Protein AF-A0A1A9ZE75-F1 (afdb_monomer_lite)

InterPro domains:
  IPR039505 Dynein regulatory complex protein 1/2, N-terminal [PF14772] (32-110)

Foldseek 3Di:
DDDDDDDDDDDDDPDDDDDDDDDDDDDDDDDPVVVVVVVVVVVVVVVVVVVVVVVVVVVVVVVVVVVVVVVVVVVVVVVVVVVVVVVVVVVVVVVVVVVVVVVVVVVVVVVVVVVVVVVVVVVVVVVVVVVVVVVVVVVVVVVVVVVVVVVVVVVVVVVVVVVVVVVVVVVVVVVVVVVVVVVVVVVVVVVVVVVVVVVVVVVVVVVVVVVVVVVVVVVCVVPDDDDDPPPPVVVVVVVVVVVVVVVVVVVVVVVVVVVVVVVVVVVVVVVVVVVVVVVVVVVVVVVVVVVVVVVVVVVVVVVVVVVVVVVVVVVVVVVVVVVVVVVVVVVVVVVVVVVVVVVLVVDDPVCVVCLQDPPPDDPPCVDDPPPPPPPDPPCVVPDPDDPVVVVVVVVVCVSVVVVVVVVVVVVVVVVVVVVVVVVVVVVVVVVVVVVVPPPDPVVVVVVPPPPDPDDDDDDDDDDDDDDDDDDDD

Sequence (473 aa):
MITLARNQDVLYKCRIGSSGSSNSILNVKCPQEELKRELAMSKRTAEKGQREWEEMCREIKIQELRSELEEWQVKSGRIMKEKDEKIALLIDDMVVTEEMHKRNFSTQMQVMEFLSDAMRAFHETAKLLYEAQTTDMIHEFYDEINDRSQVTNNIKVKCENVMHATNVVVEDQMLSDYHIFLDKRDDRVNTEIEKRYRLRDSIISKMRFLQKQLTTFLESLRNASLDVRKYERVNMLMERQKNFVVESQKLNYAEARGTRIYMDSQRDTLHIGAEAQRKIKDLRLEHAYFVQMRKNIEMEMIQDREETYEKLKILTFSCFQTNKKYKKLKKYGELLLSLAANCRKLQTESEKVVPWGDFEKPIDVNVDKVEFKLNVLDLKTHVDLDEEELDAQIELMSSFWRRQALAEAQIVLLTDKKTKLELENQKYIDKIKLMSKADNVAELTKTLTVVCVLPERKAPTPRCNESMFIRPL

pLDDT: mean 78.58, std 21.19, range [30.62, 98.0]

Organism: Glossina pallidipes (NCBI:txid7398)

Structure (mmCIF, N/CA/C/O backbone):
data_AF-A0A1A9ZE75-F1
#
_entry.id   AF-A0A1A9ZE75-F1
#
loop_
_atom_site.group_PDB
_atom_site.id
_atom_site.type_symbol
_atom_site.label_atom_id
_atom_site.label_alt_id
_atom_site.label_comp_id
_atom_site.label_asym_id
_atom_site.label_entity_id
_atom_site.label_seq_id
_atom_site.pdbx_PDB_ins_code
_atom_site.Cartn_x
_atom_site.Cartn_y
_atom_site.Cartn_z
_atom_site.occupancy
_atom_site.B_iso_or_equiv
_atom_site.auth_seq_id
_atom_site.auth_comp_id
_atom_site.auth_asym_id
_atom_site.auth_atom_id
_atom_site.pdbx_PDB_model_num
ATOM 1 N N . MET A 1 1 ? -8.588 10.670 70.502 1.00 37.28 1 MET A N 1
ATOM 2 C CA . MET A 1 1 ? -8.649 12.058 71.005 1.00 37.28 1 MET A CA 1
ATOM 3 C C . MET A 1 1 ? -9.731 12.118 72.062 1.00 37.28 1 MET A C 1
ATOM 5 O O . MET A 1 1 ? -10.905 12.103 71.728 1.00 37.28 1 MET A O 1
ATOM 9 N N . ILE A 1 2 ? -9.309 12.052 73.321 1.00 33.56 2 ILE A N 1
ATOM 10 C CA . ILE A 1 2 ? -10.161 12.121 74.506 1.00 33.56 2 ILE A CA 1
ATOM 11 C C . ILE A 1 2 ? -10.138 13.580 74.958 1.00 33.56 2 ILE A C 1
ATOM 13 O O . ILE A 1 2 ? -9.088 14.083 75.349 1.00 33.56 2 ILE A O 1
ATOM 17 N N . THR A 1 3 ? -11.275 14.259 74.875 1.00 32.75 3 THR A N 1
ATOM 18 C CA . THR A 1 3 ? -11.527 15.521 75.572 1.00 32.75 3 THR A CA 1
ATOM 19 C C . THR A 1 3 ? -12.074 15.179 76.953 1.00 32.75 3 THR A C 1
ATOM 21 O O . THR A 1 3 ? -13.250 14.871 77.119 1.00 32.75 3 THR A O 1
ATOM 24 N N . LEU A 1 4 ? -11.181 15.187 77.940 1.00 38.41 4 LEU A N 1
ATOM 25 C CA . LEU A 1 4 ? -11.510 15.207 79.361 1.00 38.41 4 LEU A CA 1
ATOM 26 C C . LEU A 1 4 ? -11.394 16.643 79.881 1.00 38.41 4 LEU A C 1
ATOM 28 O O . LEU A 1 4 ? -10.603 17.431 79.369 1.00 38.41 4 LEU A O 1
ATOM 32 N N . ALA A 1 5 ? -12.131 16.891 80.962 1.00 36.97 5 ALA A N 1
ATOM 33 C CA . ALA A 1 5 ? -12.101 18.049 81.852 1.00 36.97 5 ALA A CA 1
ATOM 34 C C . ALA A 1 5 ? -13.049 19.211 81.512 1.00 36.97 5 ALA A C 1
ATOM 36 O O . ALA A 1 5 ? -12.710 20.136 80.776 1.00 36.97 5 ALA A O 1
ATOM 37 N N . ARG A 1 6 ? -14.192 19.228 82.214 1.00 35.75 6 ARG A N 1
ATOM 38 C CA . ARG A 1 6 ? -14.620 20.406 82.982 1.00 35.75 6 ARG A CA 1
ATOM 39 C C . ARG A 1 6 ? -15.732 20.085 83.988 1.00 35.75 6 ARG A C 1
ATOM 41 O O . ARG A 1 6 ? -16.715 19.455 83.622 1.00 35.75 6 ARG A O 1
ATOM 48 N N . ASN A 1 7 ? -15.573 20.693 85.170 1.00 33.00 7 ASN A N 1
ATOM 49 C CA . ASN A 1 7 ? -16.587 21.073 86.166 1.00 33.00 7 ASN A CA 1
ATOM 50 C C . ASN A 1 7 ? -17.099 19.923 87.064 1.00 33.00 7 ASN A C 1
ATOM 52 O O . ASN A 1 7 ? -17.424 18.859 86.569 1.00 33.00 7 ASN A O 1
ATOM 56 N N . GLN A 1 8 ? -17.212 20.046 88.389 1.00 34.88 8 GLN A N 1
ATOM 57 C CA . GLN A 1 8 ? -17.339 21.236 89.232 1.00 34.88 8 GLN A CA 1
ATOM 58 C C . GLN A 1 8 ? -17.050 20.847 90.697 1.00 34.88 8 GLN A C 1
ATOM 60 O O . GLN A 1 8 ? -17.686 19.942 91.232 1.00 34.88 8 GLN A O 1
ATOM 65 N N . ASP A 1 9 ? -16.125 21.559 91.341 1.00 35.09 9 ASP A N 1
ATOM 66 C CA . ASP A 1 9 ? -15.969 21.582 92.795 1.00 35.09 9 ASP A CA 1
ATOM 67 C C . ASP A 1 9 ? -17.169 22.302 93.425 1.00 35.09 9 ASP A C 1
ATOM 69 O O . ASP A 1 9 ? -17.419 23.475 93.135 1.00 35.09 9 ASP A O 1
ATOM 73 N N . VAL A 1 10 ? -17.887 21.630 94.327 1.00 40.06 10 VAL A N 1
ATOM 74 C CA . VAL A 1 10 ? -18.824 22.278 95.255 1.00 40.06 10 VAL A CA 1
ATOM 75 C C . VAL A 1 10 ? -18.392 21.955 96.681 1.00 40.06 10 VAL A C 1
ATOM 77 O O . VAL A 1 10 ? -18.729 20.932 97.270 1.00 40.06 10 VAL A O 1
ATOM 80 N N . LEU A 1 11 ? -17.609 22.887 97.219 1.00 34.53 11 LEU A N 1
ATOM 81 C CA . LEU A 1 11 ? -17.270 23.051 98.627 1.00 34.53 11 LEU A CA 1
ATOM 82 C C . LEU A 1 11 ? -18.537 23.310 99.459 1.00 34.53 11 LEU A C 1
ATOM 84 O O . LEU A 1 11 ? -19.035 24.436 99.482 1.00 34.53 11 LEU A O 1
ATOM 88 N N . TYR A 1 12 ? -19.001 22.323 100.227 1.00 37.94 12 TYR A N 1
ATOM 89 C CA . TYR A 1 12 ? -19.889 22.584 101.364 1.00 37.94 12 TYR A CA 1
ATOM 90 C C . TYR A 1 12 ? -19.082 22.705 102.661 1.00 37.94 12 TYR A C 1
ATOM 92 O O . TYR A 1 12 ? -18.651 21.733 103.276 1.00 37.94 12 TYR A O 1
ATOM 100 N N . LYS A 1 13 ? -18.894 23.965 103.070 1.00 33.22 13 LYS A N 1
ATOM 101 C CA . LYS A 1 13 ? -18.541 24.392 104.428 1.00 33.22 13 LYS A CA 1
ATOM 102 C C . LYS A 1 13 ? -19.665 23.990 105.388 1.00 33.22 13 LYS A C 1
ATOM 104 O O . LYS A 1 13 ? -20.760 24.529 105.276 1.00 33.22 13 LYS A O 1
ATOM 109 N N . CYS A 1 14 ? -19.368 23.186 106.405 1.00 31.73 14 CYS A N 1
ATOM 110 C CA . CYS A 1 14 ? -20.159 23.163 107.636 1.00 31.73 14 CYS A CA 1
ATOM 111 C C . CYS A 1 14 ? -19.272 23.675 108.776 1.00 31.73 14 CYS A C 1
ATOM 113 O O . CYS A 1 14 ? -18.461 22.955 109.354 1.00 31.73 14 CYS A O 1
ATOM 115 N N . ARG A 1 15 ? -19.357 24.990 109.004 1.00 36.66 15 ARG A N 1
ATOM 116 C CA . ARG A 1 15 ? -18.621 25.725 110.034 1.00 36.66 15 ARG A CA 1
ATOM 117 C C . ARG A 1 15 ? -19.417 25.631 111.332 1.00 36.66 15 ARG A C 1
ATOM 119 O O . ARG A 1 15 ? -20.537 26.123 111.406 1.00 36.66 15 ARG A O 1
ATOM 126 N N . ILE A 1 16 ? -18.821 24.983 112.324 1.00 36.47 16 ILE A N 1
ATOM 127 C CA . ILE A 1 16 ? -19.332 24.834 113.686 1.00 36.47 16 ILE A CA 1
ATOM 128 C C . ILE A 1 16 ? -19.422 26.226 114.328 1.00 36.47 16 ILE A C 1
ATOM 130 O O . ILE A 1 16 ? -18.415 26.918 114.467 1.00 36.47 16 ILE A O 1
ATOM 134 N N . GLY A 1 17 ? -20.644 26.639 114.667 1.00 35.56 17 GLY A N 1
ATOM 135 C CA . GLY A 1 17 ? -20.941 27.827 115.458 1.00 35.56 17 GLY A CA 1
ATOM 136 C C . GLY A 1 17 ? -21.095 27.442 116.924 1.00 35.56 17 GLY A C 1
ATOM 137 O O . GLY A 1 17 ? -22.028 26.737 117.293 1.00 35.56 17 GLY A O 1
ATOM 138 N N . SER A 1 18 ? -20.157 27.896 117.743 1.00 33.69 18 SER A N 1
ATOM 139 C CA . SER A 1 18 ? -20.188 27.832 119.200 1.00 33.69 18 SER A CA 1
ATOM 140 C C . SER A 1 18 ? -20.750 29.142 119.756 1.00 33.69 18 SER A C 1
ATOM 142 O O . SER A 1 18 ? -20.113 30.187 119.615 1.00 33.69 18 SER A O 1
ATOM 144 N N . SER A 1 19 ? -21.901 29.085 120.423 1.00 35.78 19 SER A N 1
ATOM 145 C CA . SER A 1 19 ? -22.382 30.120 121.342 1.00 35.78 19 SER A CA 1
ATOM 146 C C . SER A 1 19 ? -22.657 29.478 122.701 1.00 35.78 19 SER A C 1
ATOM 148 O O . SER A 1 19 ? -23.324 28.450 122.801 1.00 35.78 19 SER A O 1
ATOM 150 N N . GLY A 1 20 ? -22.072 30.060 123.747 1.00 33.06 20 GLY A N 1
ATOM 151 C CA . GLY A 1 20 ? -22.308 29.670 125.132 1.00 33.06 20 GLY A CA 1
ATOM 152 C C . GLY A 1 20 ? -23.497 30.404 125.748 1.00 33.06 20 GLY A C 1
ATOM 153 O O . GLY A 1 20 ? -23.926 31.433 125.234 1.00 33.06 20 GLY A O 1
ATOM 154 N N . SER A 1 21 ? -23.987 29.886 126.877 1.00 30.62 21 SER A N 1
ATOM 155 C CA . SER A 1 21 ? -24.146 30.619 128.146 1.00 30.62 21 SER A CA 1
ATOM 156 C C . SER A 1 21 ? -25.096 29.873 129.098 1.00 30.62 21 SER A C 1
ATOM 158 O O . SER A 1 21 ? -26.290 29.781 128.849 1.00 30.62 21 SER A O 1
ATOM 160 N N . SER A 1 22 ? -24.503 29.408 130.201 1.00 33.62 22 SER A N 1
ATOM 161 C CA . SER A 1 22 ? -24.930 29.577 131.601 1.00 33.62 22 SER A CA 1
ATOM 162 C C . SER A 1 22 ? -26.193 28.921 132.190 1.00 33.62 22 SER A C 1
ATOM 164 O O . SER A 1 22 ? -27.314 29.143 131.752 1.00 33.62 22 SER A O 1
ATOM 166 N N . ASN A 1 23 ? -25.924 28.338 133.372 1.00 31.92 23 ASN A N 1
ATOM 167 C CA . ASN A 1 23 ? -26.756 28.176 134.576 1.00 31.92 23 ASN A CA 1
ATOM 168 C C . ASN A 1 23 ? -27.847 27.092 134.546 1.00 31.92 23 ASN A C 1
ATOM 170 O O . ASN A 1 23 ? -28.599 26.975 133.598 1.00 31.92 23 ASN A O 1
ATOM 174 N N . SER A 1 24 ? -28.074 26.282 135.579 1.00 34.62 24 SER A N 1
ATOM 175 C CA . SER A 1 24 ? -27.442 26.068 136.886 1.00 34.62 24 SER A CA 1
ATOM 176 C C . SER A 1 24 ? -28.243 24.950 137.572 1.00 34.62 24 SER A C 1
ATOM 178 O O . SER A 1 24 ? -29.465 24.983 137.518 1.00 34.62 24 SER A O 1
ATOM 180 N N . ILE A 1 25 ? -27.547 24.042 138.264 1.00 36.69 25 ILE A N 1
ATOM 181 C CA . ILE A 1 25 ? -27.989 23.309 139.467 1.00 36.69 25 ILE A CA 1
ATOM 182 C C . ILE A 1 25 ? -29.256 22.437 139.331 1.00 36.69 25 ILE A C 1
ATOM 184 O O . ILE A 1 25 ? -30.374 22.923 139.430 1.00 36.69 25 ILE A O 1
ATOM 188 N N . LEU A 1 26 ? -29.066 21.114 139.328 1.00 35.50 26 LEU A N 1
ATOM 189 C CA . LEU A 1 26 ? -29.709 20.241 140.317 1.00 35.50 26 LEU A CA 1
ATOM 190 C C . LEU A 1 26 ? -28.947 18.918 140.435 1.00 35.50 26 LEU A C 1
ATOM 192 O O . LEU A 1 26 ? -28.558 18.272 139.467 1.00 35.50 26 LEU A O 1
ATOM 196 N N . ASN A 1 27 ? -28.667 18.604 141.689 1.00 42.16 27 ASN A N 1
ATOM 197 C CA . ASN A 1 27 ? -27.788 17.571 142.188 1.00 42.16 27 ASN A CA 1
ATOM 198 C C . ASN A 1 27 ? -28.535 16.230 142.153 1.00 42.16 27 ASN A C 1
ATOM 200 O O . ASN A 1 27 ? -29.466 16.042 142.932 1.00 42.16 27 ASN A O 1
ATOM 204 N N . VAL A 1 28 ? -28.142 15.304 141.276 1.00 38.41 28 VAL A N 1
ATOM 205 C CA . VAL A 1 28 ? -28.586 13.904 141.346 1.00 38.41 28 VAL A CA 1
ATOM 206 C C . VAL A 1 28 ? -27.376 13.004 141.109 1.00 38.41 28 VAL A C 1
ATOM 208 O O . VAL A 1 28 ? -26.839 12.916 140.007 1.00 38.41 28 VAL A O 1
ATOM 211 N N . LYS A 1 29 ? -26.931 12.342 142.181 1.00 47.06 29 LYS A N 1
ATOM 212 C CA . LYS A 1 29 ? -26.026 11.189 142.127 1.00 47.06 29 LYS A CA 1
ATOM 213 C C . LYS A 1 29 ? -26.673 10.102 141.257 1.00 47.06 29 LYS A C 1
ATOM 215 O O . LYS A 1 29 ? -27.654 9.502 141.683 1.00 47.06 29 LYS A O 1
ATOM 220 N N . CYS A 1 30 ? -26.115 9.839 140.078 1.00 41.47 30 CYS A N 1
ATOM 221 C CA . CYS A 1 30 ? -26.344 8.623 139.290 1.00 41.47 30 CYS A CA 1
ATOM 222 C C . CYS A 1 30 ? -25.162 8.389 138.322 1.00 41.47 30 CYS A C 1
ATOM 224 O O . CYS A 1 30 ? -24.411 9.322 138.033 1.00 41.47 30 CYS A O 1
ATOM 226 N N . PRO A 1 31 ? -24.890 7.140 137.924 1.00 49.06 31 PRO A N 1
ATOM 227 C CA . PRO A 1 31 ? -23.540 6.578 137.925 1.00 49.06 31 PRO A CA 1
ATOM 228 C C . PRO A 1 31 ? -22.743 6.893 136.646 1.00 49.06 31 PRO A C 1
ATOM 230 O O . PRO A 1 31 ? -23.056 6.432 135.550 1.00 49.06 31 PRO A O 1
ATOM 233 N N . GLN A 1 32 ? -21.640 7.638 136.790 1.00 54.28 32 GLN A N 1
ATOM 234 C CA . GLN A 1 32 ? -20.724 8.001 135.693 1.00 54.28 32 GLN A CA 1
ATOM 235 C C . GLN A 1 32 ? -20.109 6.800 134.951 1.00 54.28 32 GLN A C 1
ATOM 237 O O . GLN A 1 32 ? -19.608 6.963 133.838 1.00 54.28 32 GLN A O 1
ATOM 242 N N . GLU A 1 33 ? -20.109 5.608 135.547 1.00 55.81 33 GLU A N 1
ATOM 243 C CA . GLU A 1 33 ? -19.555 4.401 134.930 1.00 55.81 33 GLU A CA 1
ATOM 244 C C . GLU A 1 33 ? -20.533 3.719 133.968 1.00 55.81 33 GLU A C 1
ATOM 246 O O . GLU A 1 33 ? -20.102 3.220 132.927 1.00 55.81 33 GLU A O 1
ATOM 251 N N . GLU A 1 34 ? -21.838 3.757 134.250 1.00 57.25 34 GLU A N 1
ATOM 252 C CA . GLU A 1 34 ? -22.857 3.203 133.349 1.00 57.25 34 GLU A CA 1
ATOM 253 C C . GLU A 1 34 ? -22.986 4.066 132.097 1.00 57.25 34 GLU A C 1
ATOM 255 O O . GLU A 1 34 ? -22.945 3.533 130.996 1.00 57.25 34 GLU A O 1
ATOM 260 N N . LEU A 1 35 ? -22.970 5.397 132.234 1.00 61.19 35 LEU A N 1
ATOM 261 C CA . LEU A 1 35 ? -23.009 6.306 131.083 1.00 61.19 35 LEU A CA 1
ATOM 262 C C . LEU A 1 35 ? -21.769 6.161 130.178 1.00 61.19 35 LEU A C 1
ATOM 264 O O . LEU A 1 35 ? -21.872 6.218 128.955 1.00 61.19 35 LEU A O 1
ATOM 268 N N . LYS A 1 36 ? -20.579 5.936 130.757 1.00 70.50 36 LYS A N 1
ATOM 269 C CA . LYS A 1 36 ? -19.349 5.659 129.989 1.00 70.50 36 LYS A CA 1
ATOM 270 C C . LYS A 1 36 ? -19.398 4.296 129.299 1.00 70.50 36 LYS A C 1
ATOM 272 O O . LYS A 1 36 ? -18.898 4.180 128.180 1.00 70.50 36 LYS A O 1
ATOM 277 N N . ARG A 1 37 ? -20.000 3.281 129.931 1.00 72.19 37 ARG A N 1
ATOM 278 C CA . ARG A 1 37 ? -20.242 1.972 129.304 1.00 72.19 37 ARG A CA 1
ATOM 279 C C . ARG A 1 37 ? -21.259 2.068 128.177 1.00 72.19 37 ARG A C 1
ATOM 281 O O . ARG A 1 37 ? -20.983 1.541 127.107 1.00 72.19 37 ARG A O 1
ATOM 288 N N . GLU A 1 38 ? -22.370 2.770 128.367 1.00 72.38 38 GLU A N 1
ATOM 289 C CA . GLU A 1 38 ? -23.369 2.980 127.317 1.00 72.38 38 GLU A CA 1
ATOM 290 C C . GLU A 1 38 ? -22.802 3.786 126.147 1.00 72.38 38 GLU A C 1
ATOM 292 O O . GLU A 1 38 ? -23.029 3.439 124.992 1.00 72.38 38 GLU A O 1
ATOM 297 N N . LEU A 1 39 ? -21.969 4.794 126.415 1.00 73.94 39 LEU A N 1
ATOM 298 C CA . LEU A 1 39 ? -21.295 5.567 125.371 1.00 73.94 39 LEU A CA 1
ATOM 299 C C . LEU A 1 39 ? -20.227 4.740 124.634 1.00 73.94 39 LEU A C 1
ATOM 301 O O . LEU A 1 39 ? -20.074 4.878 123.421 1.00 73.94 39 LEU A O 1
ATOM 305 N N . ALA A 1 40 ? -19.517 3.844 125.326 1.00 78.12 40 ALA A N 1
ATOM 306 C CA . ALA A 1 40 ? -18.590 2.898 124.701 1.00 78.12 40 ALA A CA 1
ATOM 307 C C . ALA A 1 40 ? -19.316 1.820 123.874 1.00 78.12 40 ALA A C 1
ATOM 309 O O . ALA A 1 40 ? -18.852 1.466 122.791 1.00 78.12 40 ALA A O 1
ATOM 310 N N . MET A 1 41 ? -20.463 1.328 124.351 1.00 75.25 41 MET A N 1
ATOM 311 C CA . MET A 1 41 ? -21.337 0.413 123.612 1.00 75.25 41 MET A CA 1
ATOM 312 C C . MET A 1 41 ? -21.928 1.104 122.381 1.00 75.25 41 MET A C 1
ATOM 314 O O . MET A 1 41 ? -21.850 0.553 121.292 1.00 75.25 41 MET A O 1
ATOM 318 N N . SER A 1 42 ? -22.414 2.338 122.517 1.00 76.00 42 SER A N 1
ATOM 319 C CA . SER A 1 42 ? -22.911 3.162 121.411 1.00 76.00 42 SER A CA 1
ATOM 320 C C . SER A 1 42 ? -21.830 3.424 120.359 1.00 76.00 42 SER A C 1
ATOM 322 O O . SER A 1 42 ? -22.080 3.220 119.175 1.00 76.00 42 SER A O 1
ATOM 324 N N . LYS A 1 43 ? -20.592 3.752 120.765 1.00 80.69 43 LYS A N 1
ATOM 325 C CA . LYS A 1 43 ? -19.449 3.877 119.840 1.00 80.69 43 LYS A CA 1
ATOM 326 C C . LYS A 1 43 ? -19.144 2.577 119.104 1.00 80.69 43 LYS A C 1
ATOM 328 O O . LYS A 1 43 ? -18.997 2.606 117.890 1.00 80.69 43 LYS A O 1
ATOM 333 N N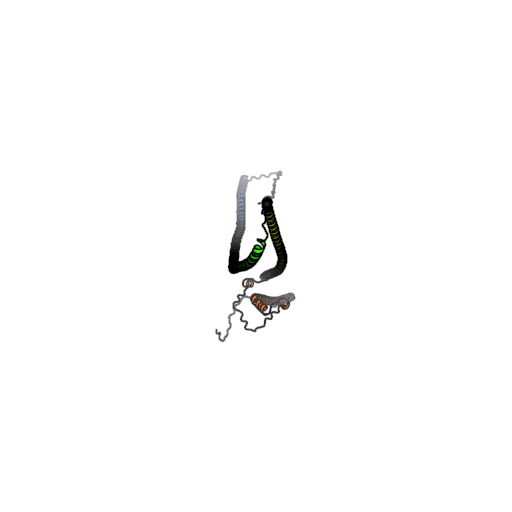 . ARG A 1 44 ? -19.107 1.435 119.799 1.00 81.94 44 ARG A N 1
ATOM 334 C CA . ARG A 1 44 ? -18.894 0.126 119.154 1.00 81.94 44 ARG A CA 1
ATOM 335 C C . ARG A 1 44 ? -20.018 -0.231 118.185 1.00 81.94 44 ARG A C 1
ATOM 337 O O . ARG A 1 44 ? -19.743 -0.778 117.122 1.00 81.94 44 ARG A O 1
ATOM 344 N N . THR A 1 45 ? -21.266 0.077 118.527 1.00 82.44 45 THR A N 1
ATOM 345 C CA . THR A 1 45 ? -22.422 -0.144 117.649 1.00 82.44 45 THR A CA 1
ATOM 346 C C . THR A 1 45 ? -22.395 0.801 116.449 1.00 82.44 45 THR A C 1
ATOM 348 O O . THR A 1 45 ? -22.674 0.362 115.341 1.00 82.44 45 THR A O 1
ATOM 351 N N . ALA A 1 46 ? -21.979 2.057 116.629 1.00 79.94 46 ALA A N 1
ATOM 352 C CA . ALA A 1 46 ? -21.792 3.017 115.543 1.00 79.94 46 ALA A CA 1
ATOM 353 C C . ALA A 1 46 ? -20.635 2.618 114.613 1.00 79.94 46 ALA A C 1
ATOM 355 O O . ALA A 1 46 ? -20.794 2.650 113.402 1.00 79.94 46 ALA A O 1
ATOM 356 N N . GLU A 1 47 ? -19.500 2.164 115.152 1.00 85.38 47 GLU A N 1
ATOM 357 C CA . GLU A 1 47 ? -18.377 1.618 114.374 1.00 85.38 47 GLU A CA 1
ATOM 358 C C . GLU A 1 47 ? -18.751 0.319 113.649 1.00 85.38 47 GLU A C 1
ATOM 360 O O . GLU A 1 47 ? -18.236 0.029 112.570 1.00 85.38 47 GLU A O 1
ATOM 365 N N . LYS A 1 48 ? -19.636 -0.496 114.234 1.00 86.00 48 LYS A N 1
ATOM 366 C CA . LYS A 1 48 ? -20.186 -1.680 113.571 1.00 86.00 48 LYS A CA 1
ATOM 367 C C . LYS A 1 48 ? -21.130 -1.279 112.433 1.00 86.00 48 LYS A C 1
ATOM 369 O O . LYS A 1 48 ? -20.943 -1.766 111.328 1.00 86.00 48 LYS A O 1
ATOM 374 N N . GLY A 1 49 ? -22.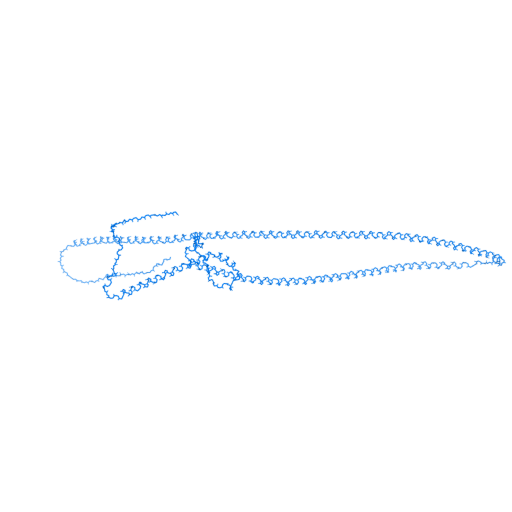049 -0.345 112.676 1.00 83.88 49 GLY A N 1
ATOM 375 C CA . GLY A 1 49 ? -22.954 0.185 111.654 1.00 83.88 49 GLY A CA 1
ATOM 376 C C . GLY A 1 49 ? -22.219 0.905 110.522 1.00 83.88 49 GLY A C 1
ATOM 377 O O . GLY A 1 49 ? -22.575 0.736 109.365 1.00 83.88 49 GLY A O 1
ATOM 378 N N . GLN A 1 50 ? -21.141 1.633 110.827 1.00 87.38 50 GLN A N 1
ATOM 379 C CA . GLN A 1 50 ? -20.272 2.258 109.829 1.00 87.38 50 GLN A CA 1
ATOM 380 C C . GLN A 1 50 ? -19.574 1.207 108.960 1.00 87.38 50 GLN A C 1
ATOM 382 O O . GLN A 1 50 ? -19.531 1.359 107.745 1.00 87.38 50 GLN A O 1
ATOM 387 N N . ARG A 1 51 ? -19.065 0.122 109.560 1.00 86.88 51 ARG A N 1
ATOM 388 C CA . ARG A 1 51 ? -18.470 -0.988 108.801 1.00 86.88 51 ARG A CA 1
ATOM 389 C C . ARG A 1 51 ? -19.495 -1.706 107.929 1.00 86.88 51 ARG A C 1
ATOM 391 O O . ARG A 1 51 ? -19.201 -1.958 106.770 1.00 86.88 51 ARG A O 1
ATOM 398 N N . GLU A 1 52 ? -20.682 -1.989 108.460 1.00 87.44 52 GLU A N 1
ATOM 399 C CA . GLU A 1 52 ? -21.787 -2.603 107.708 1.00 87.44 52 GLU A CA 1
ATOM 400 C C . GLU A 1 52 ? -22.243 -1.693 106.549 1.00 87.44 52 GLU A C 1
ATOM 402 O O . GLU A 1 52 ? -22.495 -2.168 105.445 1.00 87.44 52 GLU A O 1
ATOM 407 N N . TRP A 1 53 ? -22.277 -0.374 106.761 1.00 89.56 53 TRP A N 1
ATOM 408 C CA . TRP A 1 53 ? -22.573 0.610 105.718 1.00 89.56 53 TRP A CA 1
ATOM 409 C C . TRP A 1 53 ? -21.479 0.677 104.646 1.00 89.56 53 TRP A C 1
ATOM 411 O O . TRP A 1 53 ? -21.778 0.656 103.456 1.00 89.56 53 TRP A O 1
ATOM 421 N N . GLU A 1 54 ? -20.206 0.721 105.041 1.00 90.19 54 GLU A N 1
ATOM 422 C CA . GLU A 1 54 ? -19.070 0.700 104.112 1.00 90.19 54 GLU A CA 1
ATOM 423 C C . GLU A 1 54 ? -19.010 -0.599 103.303 1.00 90.19 54 GLU A C 1
ATOM 425 O O . GLU A 1 54 ? -18.671 -0.572 102.119 1.00 90.19 54 GLU A O 1
ATOM 430 N N . GLU A 1 55 ? -19.349 -1.729 103.922 1.00 91.25 55 GLU A N 1
ATOM 431 C CA . GLU A 1 55 ? -19.449 -3.032 103.268 1.00 91.25 55 GLU A CA 1
ATOM 432 C C . GLU A 1 55 ? -20.597 -3.049 102.253 1.00 91.25 55 GLU A C 1
ATOM 434 O O . GLU A 1 55 ? -20.367 -3.380 101.091 1.00 91.25 55 GLU A O 1
ATOM 439 N N . MET A 1 56 ? -21.779 -2.551 102.626 1.00 90.31 56 MET A N 1
ATOM 440 C CA . MET A 1 56 ? -22.917 -2.391 101.714 1.00 90.31 56 MET A CA 1
ATOM 441 C C . MET A 1 56 ? -22.593 -1.454 100.539 1.00 90.31 56 MET A C 1
ATOM 443 O O . MET A 1 56 ? -22.849 -1.790 99.384 1.00 90.31 56 MET A O 1
ATOM 447 N N . CYS A 1 57 ? -21.976 -0.294 100.793 1.00 87.88 57 CYS A N 1
ATOM 448 C CA . CYS A 1 57 ? -21.538 0.619 99.734 1.00 87.88 57 CYS A CA 1
ATOM 449 C C . CYS A 1 57 ? -20.501 -0.033 98.810 1.00 87.88 57 CYS A C 1
ATOM 451 O O . CYS A 1 57 ? -20.522 0.198 97.600 1.00 87.88 57 CYS A O 1
ATOM 453 N N . ARG A 1 58 ? -19.598 -0.857 99.358 1.00 92.62 58 ARG A N 1
ATOM 454 C CA . ARG A 1 58 ? -18.617 -1.606 98.568 1.00 92.62 58 ARG A CA 1
ATOM 455 C C . ARG A 1 58 ? -19.296 -2.654 97.693 1.00 92.62 58 ARG A C 1
ATOM 457 O O . ARG A 1 58 ? -18.936 -2.761 96.524 1.00 92.62 58 ARG A O 1
ATOM 464 N N . GLU A 1 59 ? -20.269 -3.392 98.219 1.00 91.69 59 GLU A N 1
ATOM 465 C CA . GLU A 1 59 ? -21.042 -4.371 97.448 1.00 91.69 59 GLU A CA 1
ATOM 466 C C . GLU A 1 59 ? -21.809 -3.714 96.298 1.00 91.69 59 GLU A C 1
ATOM 468 O O . GLU A 1 59 ? -21.687 -4.166 95.157 1.00 91.69 59 GLU A O 1
ATOM 473 N N . ILE A 1 60 ? -22.509 -2.606 96.563 1.00 91.25 60 ILE A N 1
ATOM 474 C CA . ILE A 1 60 ? -23.217 -1.832 95.532 1.00 91.25 60 ILE A CA 1
ATOM 475 C C . ILE A 1 60 ? -22.228 -1.347 94.464 1.00 91.25 60 ILE A C 1
ATOM 477 O O . ILE A 1 60 ? -22.458 -1.550 93.273 1.00 91.25 60 ILE A O 1
ATOM 481 N N . LYS A 1 61 ? -21.075 -0.788 94.862 1.00 93.69 61 LYS A N 1
ATOM 482 C CA . LYS A 1 61 ? -20.069 -0.310 93.902 1.00 93.69 61 LYS A CA 1
ATOM 483 C C . LYS A 1 61 ? -19.461 -1.442 93.073 1.00 93.69 61 LYS A C 1
ATOM 485 O O . LYS A 1 61 ? -19.198 -1.256 91.887 1.00 93.69 61 LYS A O 1
ATOM 490 N N . ILE A 1 62 ? -19.239 -2.615 93.668 1.00 93.94 62 ILE A N 1
ATOM 491 C CA . ILE A 1 62 ? -18.766 -3.801 92.942 1.00 93.94 62 ILE A CA 1
ATOM 492 C C . ILE A 1 62 ? -19.810 -4.252 91.917 1.00 93.94 62 ILE A C 1
ATOM 494 O O . ILE A 1 62 ? -19.431 -4.619 90.805 1.00 93.94 62 ILE A O 1
ATOM 498 N N . GLN A 1 63 ? -21.101 -4.223 92.259 1.00 91.81 63 GLN A N 1
ATOM 499 C CA . GLN A 1 63 ? -22.170 -4.552 91.315 1.00 91.81 63 GLN A CA 1
ATOM 500 C C . GLN A 1 63 ? -22.233 -3.551 90.155 1.00 91.81 63 GLN A C 1
ATOM 502 O O . GLN A 1 63 ? -22.243 -3.983 89.005 1.00 91.81 63 GLN A O 1
ATOM 507 N N . GLU A 1 64 ? -22.168 -2.245 90.430 1.00 92.94 64 GLU A N 1
ATOM 508 C CA . GLU A 1 64 ? -22.124 -1.205 89.390 1.00 92.94 64 GLU A CA 1
ATOM 509 C C . GLU A 1 64 ? -20.936 -1.392 88.435 1.00 92.94 64 GLU A C 1
ATOM 511 O O . GLU A 1 64 ? -21.103 -1.399 87.215 1.00 92.94 64 GLU A O 1
ATOM 516 N N . LEU A 1 65 ? -19.732 -1.611 88.977 1.00 93.94 65 LEU A N 1
ATOM 517 C CA . LEU A 1 65 ? -18.531 -1.829 88.164 1.00 93.94 65 LEU A CA 1
ATOM 518 C C . LEU A 1 65 ? -18.634 -3.096 87.310 1.00 93.94 65 LEU A C 1
ATOM 520 O O . LEU A 1 65 ? -18.123 -3.117 86.193 1.00 93.94 65 LEU A O 1
ATOM 524 N N . ARG A 1 66 ? -19.294 -4.151 87.807 1.00 94.50 66 ARG A N 1
ATOM 525 C CA . ARG A 1 66 ? -19.559 -5.361 87.016 1.00 94.50 66 ARG A CA 1
ATOM 526 C C . ARG A 1 66 ? -20.529 -5.078 85.874 1.00 94.50 66 ARG A C 1
ATOM 528 O O . ARG A 1 66 ? -20.228 -5.474 84.753 1.00 94.50 66 ARG A O 1
ATOM 535 N N . SER A 1 67 ? -21.625 -4.358 86.126 1.00 94.31 67 SER A N 1
ATOM 536 C CA . SER A 1 67 ? -22.561 -3.978 85.060 1.00 94.31 67 SER A CA 1
ATOM 537 C C . SER A 1 67 ? -21.908 -3.080 84.007 1.00 94.31 67 SER A C 1
ATOM 539 O O . SER A 1 67 ? -22.071 -3.326 82.816 1.00 94.31 67 SER A O 1
ATOM 541 N N . GLU A 1 68 ? -21.093 -2.102 84.417 1.00 94.69 68 GLU A N 1
ATOM 542 C CA . GLU A 1 68 ? -20.346 -1.260 83.477 1.00 94.69 68 GLU A CA 1
ATOM 543 C C . GLU A 1 68 ? -19.367 -2.101 82.647 1.00 94.69 68 GLU A C 1
ATOM 545 O O . GLU A 1 68 ? -19.273 -1.925 81.433 1.00 94.69 68 GLU A O 1
ATOM 550 N N . LEU A 1 69 ? -18.650 -3.042 83.274 1.00 95.31 69 LEU A N 1
ATOM 551 C CA . LEU A 1 69 ? -17.727 -3.935 82.573 1.00 95.31 69 LEU A CA 1
ATOM 552 C C . LEU A 1 69 ? -18.455 -4.803 81.534 1.00 95.31 69 LEU A C 1
ATOM 554 O O . LEU A 1 69 ? -17.958 -4.953 80.417 1.00 95.31 69 LEU A O 1
ATOM 558 N N . GLU A 1 70 ? -19.630 -5.337 81.873 1.00 95.56 70 GLU A N 1
ATOM 559 C CA . GLU A 1 70 ? -20.474 -6.103 80.949 1.00 95.56 70 GLU A CA 1
ATOM 560 C C . GLU A 1 70 ? -20.958 -5.237 79.775 1.00 95.56 70 GLU A C 1
ATOM 562 O O . GLU A 1 70 ? -20.849 -5.646 78.616 1.00 95.56 70 GLU A O 1
ATOM 567 N N . GLU A 1 71 ? -21.411 -4.007 80.033 1.00 95.31 71 GLU A N 1
ATOM 568 C CA . GLU A 1 71 ? -21.789 -3.061 78.977 1.00 95.31 71 GLU A CA 1
ATOM 569 C C . GLU A 1 71 ? -20.609 -2.725 78.054 1.00 95.31 71 GLU A C 1
ATOM 571 O O . GLU A 1 71 ? -20.746 -2.732 76.823 1.00 95.31 71 GLU A O 1
ATOM 576 N N . TRP A 1 72 ? -19.425 -2.479 78.624 1.00 96.25 72 TRP A N 1
ATOM 577 C CA . TRP A 1 72 ? -18.199 -2.237 77.864 1.00 96.25 72 TRP A CA 1
ATOM 578 C C . TRP A 1 72 ? -17.790 -3.450 77.033 1.00 96.25 72 TRP A C 1
ATOM 580 O O . TRP A 1 72 ? -17.391 -3.285 75.876 1.00 96.25 72 TRP A O 1
ATOM 590 N N . GLN A 1 73 ? -17.930 -4.660 77.573 1.00 95.81 73 GLN A N 1
ATOM 591 C CA . GLN A 1 73 ? -17.674 -5.898 76.846 1.00 95.81 73 GLN A CA 1
ATOM 592 C C . GLN A 1 73 ? -18.625 -6.042 75.652 1.00 95.81 73 GLN A C 1
ATOM 594 O O . GLN A 1 73 ? -18.168 -6.313 74.539 1.00 95.81 73 GLN A O 1
ATOM 599 N N . VAL A 1 74 ? -19.926 -5.799 75.839 1.00 96.19 74 VAL A N 1
ATOM 600 C CA . VAL A 1 74 ? -20.919 -5.849 74.753 1.00 96.19 74 VAL A CA 1
ATOM 601 C C . VAL A 1 74 ? -20.623 -4.789 73.692 1.00 96.19 74 VAL A C 1
ATOM 603 O O . VAL A 1 74 ? -20.644 -5.089 72.496 1.00 96.19 74 VAL A O 1
ATOM 606 N N . LYS A 1 75 ? -20.311 -3.554 74.100 1.00 96.56 75 LYS A N 1
ATOM 607 C CA . LYS A 1 75 ? -19.998 -2.454 73.178 1.00 96.56 75 LYS A CA 1
ATOM 608 C C . LYS A 1 75 ? -18.723 -2.724 72.379 1.00 96.56 75 LYS A C 1
ATOM 610 O O . LYS A 1 75 ? -18.723 -2.543 71.163 1.00 96.56 75 LYS A O 1
ATOM 615 N N . SER A 1 76 ? -17.666 -3.196 73.038 1.00 95.81 76 SER A N 1
ATOM 616 C CA . SER A 1 76 ? -16.413 -3.588 72.383 1.00 95.81 76 SER A CA 1
ATOM 617 C C . SER A 1 76 ? -16.633 -4.753 71.415 1.00 95.81 76 SER A C 1
ATOM 619 O O . SER A 1 76 ? -16.175 -4.704 70.275 1.00 95.81 76 SER A O 1
ATOM 621 N N . GLY A 1 77 ? -17.428 -5.752 71.817 1.00 96.44 77 GLY A N 1
ATOM 622 C CA . GLY A 1 77 ? -17.806 -6.876 70.963 1.00 96.44 77 GLY A CA 1
ATOM 623 C C . GLY A 1 77 ? -18.571 -6.451 69.707 1.00 96.44 77 GLY A C 1
ATOM 624 O O . GLY A 1 77 ? -18.300 -6.973 68.629 1.00 96.44 77 GLY A O 1
ATOM 625 N N . ARG A 1 78 ? -19.482 -5.472 69.806 1.00 95.94 78 ARG A N 1
ATOM 626 C CA . ARG A 1 78 ? -20.171 -4.901 68.632 1.00 95.94 78 ARG A CA 1
ATOM 627 C C . ARG A 1 78 ? -19.206 -4.183 67.691 1.00 95.94 78 ARG A C 1
ATOM 629 O O . ARG A 1 78 ? -19.256 -4.427 66.494 1.00 95.94 78 ARG A O 1
ATOM 636 N N . ILE A 1 79 ? -18.313 -3.350 68.230 1.00 96.44 79 ILE A N 1
ATOM 637 C CA . ILE A 1 79 ? -17.318 -2.622 67.426 1.00 96.44 79 ILE A CA 1
ATOM 638 C C . ILE A 1 79 ? -16.368 -3.594 66.720 1.00 96.44 79 ILE A C 1
ATOM 640 O O . ILE A 1 79 ? -16.017 -3.363 65.566 1.00 96.44 79 ILE A O 1
ATOM 644 N N . MET A 1 80 ? -15.945 -4.673 67.388 1.00 96.06 80 MET A N 1
ATOM 645 C CA . MET A 1 80 ? -15.107 -5.682 66.740 1.00 96.06 80 MET A CA 1
ATOM 646 C C . MET A 1 80 ? -15.848 -6.405 65.621 1.00 96.06 80 MET A C 1
ATOM 648 O O . MET A 1 80 ? -15.305 -6.480 64.528 1.00 96.06 80 MET A O 1
ATOM 652 N N . LYS A 1 81 ? -17.106 -6.813 65.831 1.00 96.94 81 LYS A N 1
ATOM 653 C CA . LYS A 1 81 ? -17.917 -7.411 64.758 1.00 96.94 81 LYS A CA 1
ATOM 654 C C . LYS A 1 81 ? -18.072 -6.488 63.550 1.00 96.94 81 LYS A C 1
ATOM 656 O O . LYS A 1 81 ? -17.856 -6.929 62.432 1.00 96.94 81 LYS A O 1
ATOM 661 N N . GLU A 1 82 ? -18.367 -5.207 63.767 1.00 96.75 82 GLU A N 1
ATOM 662 C CA . GLU A 1 82 ? -18.484 -4.227 62.677 1.00 96.75 82 GLU A CA 1
ATOM 663 C C . GLU A 1 82 ? -17.158 -4.062 61.910 1.00 96.75 82 GLU A C 1
ATOM 665 O O . GLU A 1 82 ? -17.139 -3.926 60.685 1.00 96.75 82 GLU A O 1
ATOM 670 N N . LYS A 1 83 ? -16.019 -4.100 62.615 1.00 97.25 83 LYS A N 1
ATOM 671 C CA . LYS A 1 83 ? -14.698 -4.077 61.976 1.00 97.25 83 LYS A CA 1
ATOM 672 C C . LYS A 1 83 ? -14.403 -5.358 61.206 1.00 97.25 83 LYS A C 1
ATOM 674 O O . LYS A 1 83 ? -13.873 -5.254 60.105 1.00 97.25 83 LYS A O 1
ATOM 679 N N . ASP A 1 84 ? -14.747 -6.519 61.750 1.00 98.00 84 ASP A N 1
ATOM 680 C CA . ASP A 1 84 ? -14.561 -7.812 61.090 1.00 98.00 84 ASP A CA 1
ATOM 681 C C . ASP A 1 84 ? -15.419 -7.907 59.821 1.00 98.00 84 ASP A C 1
ATOM 683 O O . ASP A 1 84 ? -14.917 -8.301 58.771 1.00 98.00 84 ASP A O 1
ATOM 687 N N . GLU A 1 85 ? -16.673 -7.447 59.871 1.00 96.88 85 GLU A N 1
ATOM 688 C CA . GLU A 1 85 ? -17.551 -7.317 58.700 1.00 96.88 85 GLU A CA 1
ATOM 689 C C . GLU A 1 85 ? -16.939 -6.387 57.646 1.00 96.88 85 GLU A C 1
ATOM 691 O O . GLU A 1 85 ? -16.930 -6.698 56.455 1.00 96.88 85 GLU A O 1
ATOM 696 N N . LYS A 1 86 ? -16.357 -5.261 58.072 1.00 96.69 86 LYS A N 1
ATOM 697 C CA . LYS A 1 86 ? -15.695 -4.326 57.156 1.00 96.69 86 LYS A CA 1
ATOM 698 C C . LYS A 1 86 ? -14.409 -4.891 56.553 1.00 96.69 86 LYS A C 1
ATOM 700 O O . LYS A 1 86 ? -14.116 -4.608 55.396 1.00 96.69 86 LYS A O 1
ATOM 705 N N . ILE A 1 87 ? -13.646 -5.675 57.314 1.00 96.50 87 ILE A N 1
ATOM 706 C CA . ILE A 1 87 ? -12.474 -6.398 56.809 1.00 96.50 87 ILE A CA 1
ATOM 707 C C . ILE A 1 87 ? -12.913 -7.448 55.785 1.00 96.50 87 ILE A C 1
ATOM 709 O O . ILE A 1 87 ? -12.305 -7.523 54.723 1.00 96.50 87 ILE A O 1
ATOM 713 N N . ALA A 1 88 ? -13.981 -8.202 56.061 1.00 96.25 88 ALA A N 1
ATOM 714 C CA . ALA A 1 88 ? -14.525 -9.183 55.125 1.00 96.25 88 ALA A CA 1
ATOM 715 C C . ALA A 1 88 ? -14.955 -8.529 53.802 1.00 96.25 88 ALA A C 1
ATOM 717 O O . ALA A 1 88 ? -14.530 -8.976 52.742 1.00 96.25 88 ALA A O 1
ATOM 718 N N . LEU A 1 89 ? -15.682 -7.406 53.862 1.00 96.25 89 LEU A N 1
ATOM 719 C CA . LEU A 1 89 ? -16.058 -6.638 52.668 1.00 96.25 89 LEU A CA 1
ATOM 720 C C . LEU A 1 89 ? -14.840 -6.156 51.867 1.00 96.25 89 LEU A C 1
ATOM 722 O O . LEU A 1 89 ? -14.839 -6.237 50.644 1.00 96.25 89 LEU A O 1
ATOM 726 N N . LEU A 1 90 ? -13.786 -5.680 52.540 1.00 96.88 90 LEU A N 1
ATOM 727 C CA . LEU A 1 90 ? -12.555 -5.261 51.862 1.00 96.88 90 LEU A CA 1
ATOM 728 C C . LEU A 1 90 ? -11.829 -6.434 51.192 1.00 96.88 90 LEU A C 1
ATOM 730 O O . LEU A 1 90 ? -11.246 -6.252 50.126 1.00 96.88 90 LEU A O 1
ATOM 734 N N . ILE A 1 91 ? -11.851 -7.622 51.800 1.00 97.50 91 ILE A N 1
ATOM 735 C CA . ILE A 1 91 ? -11.282 -8.834 51.201 1.00 97.50 91 ILE A CA 1
ATOM 736 C C . ILE A 1 91 ? -12.084 -9.231 49.957 1.00 97.50 91 ILE A C 1
ATOM 738 O O . ILE A 1 91 ? -11.480 -9.500 48.920 1.00 97.50 91 ILE A O 1
ATOM 742 N N . ASP A 1 92 ? -13.415 -9.204 50.023 1.00 97.50 92 ASP A N 1
ATOM 743 C CA . ASP A 1 92 ? -14.274 -9.501 48.872 1.00 97.50 92 ASP A CA 1
ATOM 744 C C . ASP A 1 92 ? -14.042 -8.502 47.725 1.00 97.50 92 ASP A C 1
ATOM 746 O O . ASP A 1 92 ? -13.839 -8.908 46.578 1.00 97.50 92 ASP A O 1
ATOM 750 N N . ASP A 1 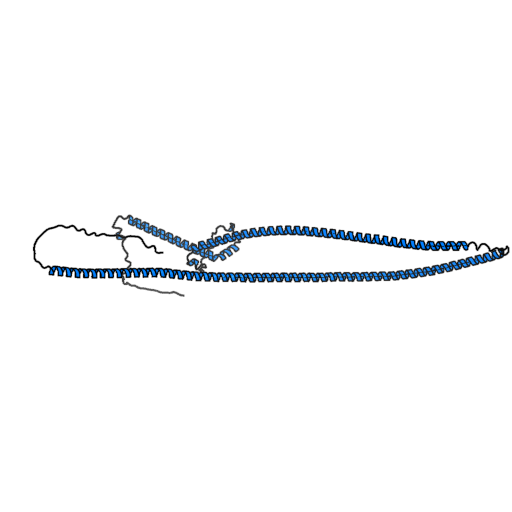93 ? -13.962 -7.201 48.026 1.00 96.88 93 ASP A N 1
ATOM 751 C CA . ASP A 1 93 ? -13.629 -6.164 47.040 1.00 96.88 93 ASP A CA 1
ATOM 752 C C . ASP A 1 93 ? -12.236 -6.388 46.419 1.00 96.88 93 ASP A C 1
ATOM 754 O O . ASP A 1 93 ? -12.043 -6.211 45.210 1.00 96.88 93 ASP A O 1
ATOM 758 N N . MET A 1 94 ? -11.248 -6.815 47.215 1.00 96.38 94 MET A N 1
ATOM 759 C CA . MET A 1 94 ? -9.920 -7.176 46.707 1.00 96.38 94 MET A CA 1
ATOM 760 C C . MET A 1 94 ? -9.978 -8.362 45.738 1.00 96.38 94 MET A C 1
ATOM 762 O O . MET A 1 94 ? -9.346 -8.317 44.684 1.00 96.38 94 MET A O 1
ATOM 766 N N . VAL A 1 95 ? -10.763 -9.397 46.042 1.00 97.38 95 VAL A N 1
ATOM 767 C CA . VAL A 1 95 ? -10.930 -10.556 45.151 1.00 97.38 95 VAL A CA 1
ATOM 768 C C . VAL A 1 95 ? -11.606 -10.142 43.842 1.00 97.38 95 VAL A C 1
ATOM 770 O O . VAL A 1 95 ? -11.129 -10.488 42.760 1.00 97.38 95 VAL A O 1
ATOM 773 N N . VAL A 1 96 ? -12.673 -9.340 43.912 1.00 97.12 96 VAL A N 1
ATOM 774 C CA . VAL A 1 96 ? -13.389 -8.850 42.722 1.00 97.12 96 VAL A CA 1
ATOM 775 C C . VAL A 1 96 ? -12.484 -7.985 41.843 1.00 97.12 96 VAL A C 1
ATOM 777 O O . VAL A 1 96 ? -12.474 -8.135 40.617 1.00 97.12 96 VAL A O 1
ATOM 780 N N . THR A 1 97 ? -11.697 -7.091 42.446 1.00 95.69 97 THR A N 1
ATOM 781 C CA . THR A 1 97 ? -10.751 -6.248 41.699 1.00 95.69 97 THR A CA 1
ATOM 782 C C . THR A 1 97 ? -9.627 -7.074 41.073 1.00 95.69 97 THR A C 1
ATOM 784 O O . THR A 1 97 ? -9.294 -6.848 39.908 1.00 95.69 97 THR A O 1
ATOM 787 N N . GLU A 1 98 ? -9.098 -8.085 41.768 1.00 96.62 98 GLU A N 1
ATOM 788 C CA . GLU A 1 98 ? -8.114 -9.020 41.209 1.00 96.62 98 GLU A CA 1
ATOM 789 C C . GLU A 1 98 ? -8.682 -9.794 40.007 1.00 96.62 98 GLU A C 1
ATOM 791 O O . GLU A 1 98 ? -8.031 -9.893 38.962 1.00 96.62 98 GLU A O 1
ATOM 796 N N . GLU A 1 99 ? -9.914 -10.299 40.099 1.00 96.62 99 GLU A N 1
ATOM 797 C CA . GLU A 1 99 ? -10.588 -10.954 38.975 1.00 96.62 99 GLU A CA 1
ATOM 798 C C . GLU A 1 99 ? -10.802 -10.010 37.789 1.00 96.62 99 GLU A C 1
ATOM 800 O O . GLU A 1 99 ? -10.578 -10.400 36.639 1.00 96.62 99 GLU A O 1
ATOM 805 N N . MET A 1 100 ? -11.209 -8.761 38.042 1.00 95.19 100 MET A N 1
ATOM 806 C CA . MET A 1 100 ? -11.316 -7.749 36.990 1.00 95.19 100 MET A CA 1
ATOM 807 C C . MET A 1 100 ? -9.965 -7.500 36.316 1.00 95.19 100 MET A C 1
ATOM 809 O O . MET A 1 100 ? -9.904 -7.451 35.087 1.00 95.19 100 MET A O 1
ATOM 813 N N . HIS A 1 101 ? -8.878 -7.394 37.084 1.00 96.81 101 HIS A N 1
ATOM 814 C CA . HIS A 1 101 ? -7.534 -7.241 36.529 1.00 96.81 101 HIS A CA 1
ATOM 815 C C . HIS A 1 101 ? -7.118 -8.447 35.679 1.00 96.81 101 HIS A C 1
ATOM 817 O O . HIS A 1 101 ? -6.609 -8.252 34.575 1.00 96.81 101 HIS A O 1
ATOM 823 N N . LYS A 1 102 ? -7.398 -9.677 36.128 1.00 97.25 102 LYS A N 1
ATOM 824 C CA . LYS A 1 102 ? -7.142 -10.901 35.348 1.00 97.25 102 LYS A CA 1
ATOM 825 C C . LYS A 1 102 ? -7.910 -10.909 34.025 1.00 97.25 102 LYS A C 1
ATOM 827 O O . LYS A 1 102 ? -7.315 -11.178 32.982 1.00 97.25 102 LYS A O 1
ATOM 832 N N . ARG A 1 103 ? -9.207 -10.570 34.043 1.00 96.19 103 ARG A N 1
ATOM 833 C CA . ARG A 1 103 ? -10.035 -10.476 32.825 1.00 96.19 103 ARG A CA 1
ATOM 834 C C . ARG A 1 103 ? -9.503 -9.403 31.875 1.00 96.19 103 ARG A C 1
ATOM 836 O O . ARG A 1 103 ? -9.303 -9.688 30.701 1.00 96.19 103 ARG A O 1
ATOM 843 N N . ASN A 1 104 ? -9.205 -8.208 32.383 1.00 95.56 104 ASN A N 1
ATOM 844 C CA . ASN A 1 104 ? -8.661 -7.111 31.578 1.00 95.56 104 ASN A CA 1
ATOM 845 C C . ASN A 1 104 ? -7.321 -7.480 30.931 1.00 95.56 104 ASN A C 1
ATOM 847 O O . ASN A 1 104 ? -7.123 -7.218 29.746 1.00 95.56 104 ASN A O 1
ATOM 851 N N . PHE A 1 105 ? -6.425 -8.123 31.683 1.00 97.44 105 PHE A N 1
ATOM 852 C CA . PHE A 1 105 ? -5.142 -8.586 31.162 1.00 97.44 105 PHE A CA 1
ATOM 853 C C . PHE A 1 105 ? -5.317 -9.660 30.081 1.00 97.44 105 PHE A C 1
ATOM 855 O O . PHE A 1 105 ? -4.664 -9.597 29.043 1.00 97.44 105 PHE A O 1
ATOM 862 N N . SER A 1 106 ? -6.238 -10.608 30.278 1.00 97.00 106 SER A N 1
ATOM 863 C CA . SER A 1 106 ? -6.558 -11.628 29.273 1.00 97.00 106 SER A CA 1
ATOM 864 C C . SER A 1 106 ? -7.100 -11.010 27.979 1.00 97.00 106 SER A C 1
ATOM 866 O O . SER A 1 106 ? -6.618 -11.345 26.900 1.00 97.00 106 SER A O 1
ATOM 868 N N . THR A 1 107 ? -8.022 -10.048 28.073 1.00 96.25 107 THR A N 1
ATOM 869 C CA . THR A 1 107 ? -8.526 -9.313 26.903 1.00 96.25 107 THR A CA 1
ATOM 870 C C . THR A 1 107 ? -7.410 -8.534 26.207 1.00 96.25 107 THR A C 1
ATOM 872 O O . THR A 1 107 ? -7.323 -8.535 24.982 1.00 96.25 107 THR A O 1
ATOM 875 N N . GLN A 1 108 ? -6.519 -7.890 26.967 1.00 96.50 108 GLN A N 1
ATOM 876 C CA . GLN A 1 108 ? -5.375 -7.178 26.397 1.00 96.50 108 GLN A CA 1
ATOM 877 C C . GLN A 1 108 ? -4.421 -8.131 25.663 1.00 96.50 108 GLN A C 1
ATOM 879 O O . GLN A 1 108 ? -3.929 -7.781 24.592 1.00 96.50 108 GLN A O 1
ATOM 884 N N . MET A 1 109 ? -4.190 -9.332 26.199 1.00 97.75 109 MET A N 1
ATOM 885 C CA . MET A 1 109 ? -3.392 -10.361 25.530 1.00 97.75 109 MET A CA 1
ATOM 886 C C . MET A 1 109 ? -4.018 -10.772 24.193 1.00 97.75 109 MET A C 1
ATOM 888 O O . MET A 1 109 ? -3.328 -10.748 23.180 1.00 97.75 109 MET A O 1
ATOM 892 N N . GLN A 1 110 ? -5.330 -11.033 24.158 1.00 97.38 110 GLN A N 1
ATOM 893 C CA . GLN A 1 110 ? -6.044 -11.376 22.919 1.00 97.38 110 GLN A CA 1
ATOM 894 C C . GLN A 1 110 ? -5.935 -10.269 21.858 1.00 97.38 110 GLN A C 1
ATOM 896 O O . GLN A 1 110 ? -5.749 -10.547 20.676 1.00 97.38 110 GLN A O 1
ATOM 901 N N . VAL A 1 111 ? -6.007 -8.997 22.270 1.00 97.00 111 VAL A N 1
ATOM 902 C CA . VAL A 1 111 ? -5.813 -7.858 21.355 1.00 97.00 111 VAL A CA 1
ATOM 903 C C . VAL A 1 111 ? -4.379 -7.814 20.818 1.00 97.00 111 VAL A C 1
ATOM 905 O O . VAL A 1 111 ? -4.183 -7.531 19.637 1.00 97.00 111 VAL A O 1
ATOM 908 N N . MET A 1 112 ? -3.376 -8.093 21.656 1.00 96.44 112 MET A N 1
ATOM 909 C CA . MET A 1 112 ? -1.976 -8.148 21.220 1.00 96.44 112 MET A CA 1
ATOM 910 C C . MET A 1 112 ? -1.713 -9.316 20.263 1.00 96.44 112 MET A C 1
ATOM 912 O O . MET A 1 112 ? -1.003 -9.130 19.277 1.00 96.44 112 MET A O 1
ATOM 916 N N . GLU A 1 113 ? -2.306 -10.484 20.508 1.00 97.62 113 GLU A N 1
ATOM 917 C CA . GLU A 1 113 ? -2.241 -11.642 19.607 1.00 97.62 113 GLU A CA 1
ATOM 918 C C . GLU A 1 113 ? -2.866 -11.315 18.248 1.00 97.62 113 GLU A C 1
ATOM 920 O O . GLU A 1 113 ? -2.208 -11.459 17.219 1.00 97.62 113 GLU A O 1
ATOM 925 N N . PHE A 1 114 ? -4.076 -10.747 18.242 1.00 97.81 114 PHE A N 1
ATOM 926 C CA . PHE A 1 114 ? -4.735 -10.304 17.013 1.00 97.81 114 PHE A CA 1
ATOM 927 C C . PHE A 1 114 ? -3.896 -9.278 16.236 1.00 97.81 114 PHE A C 1
ATOM 929 O O . PHE A 1 114 ? -3.754 -9.380 15.017 1.00 97.81 114 PHE A O 1
ATOM 936 N N . LEU A 1 115 ? -3.312 -8.291 16.925 1.00 96.44 115 LEU A N 1
ATOM 937 C CA . LEU A 1 115 ? -2.451 -7.292 16.290 1.00 96.44 115 LEU A CA 1
ATOM 938 C C . LEU A 1 115 ? -1.184 -7.928 15.698 1.00 96.44 115 LEU A C 1
ATOM 940 O O . LEU A 1 115 ? -0.762 -7.545 14.608 1.00 96.44 115 LEU A O 1
ATOM 944 N N . SER A 1 116 ? -0.591 -8.893 16.402 1.00 97.69 116 SER A N 1
ATOM 945 C CA . SER A 1 116 ? 0.577 -9.648 15.939 1.00 97.69 116 SER A CA 1
ATOM 946 C C . SER A 1 116 ? 0.266 -10.429 14.661 1.00 97.69 116 SER A C 1
ATOM 948 O O . SER A 1 116 ? 1.015 -10.343 13.686 1.00 97.69 116 SER A O 1
ATOM 950 N N . ASP A 1 117 ? -0.874 -11.120 14.621 1.00 97.75 117 ASP A N 1
ATOM 951 C CA . ASP A 1 117 ? -1.303 -11.887 13.451 1.00 97.75 117 ASP A CA 1
ATOM 952 C C . ASP A 1 117 ? -1.649 -10.981 12.264 1.00 97.75 117 ASP A C 1
ATOM 954 O O . ASP A 1 117 ? -1.236 -11.258 11.136 1.00 97.75 117 ASP A O 1
ATOM 958 N N . ALA A 1 118 ? -2.313 -9.847 12.508 1.00 96.56 118 ALA A N 1
ATOM 959 C CA . ALA A 1 118 ? -2.569 -8.847 11.474 1.00 96.56 118 ALA A CA 1
ATOM 960 C C . ALA A 1 118 ? -1.261 -8.288 10.889 1.00 96.56 118 ALA A C 1
ATOM 962 O O . ALA A 1 118 ? -1.117 -8.193 9.671 1.00 96.56 118 ALA A O 1
ATOM 963 N N . MET A 1 119 ? -0.278 -7.962 11.736 1.00 96.25 119 MET A N 1
ATOM 964 C CA . MET A 1 119 ? 1.036 -7.486 11.287 1.00 96.25 119 MET A CA 1
ATOM 965 C C . MET A 1 119 ? 1.800 -8.551 10.499 1.00 96.25 119 MET A C 1
ATOM 967 O O . MET A 1 119 ? 2.442 -8.222 9.501 1.00 96.25 119 MET A O 1
ATOM 971 N N . ARG A 1 120 ? 1.701 -9.826 10.895 1.00 97.75 120 ARG A N 1
ATOM 972 C CA . ARG A 1 120 ? 2.288 -10.938 10.138 1.00 97.75 120 ARG A CA 1
ATOM 973 C C . ARG A 1 120 ? 1.657 -11.053 8.749 1.00 97.75 120 ARG A C 1
ATOM 975 O O . ARG A 1 120 ? 2.392 -11.085 7.767 1.00 97.75 120 ARG A O 1
ATOM 982 N N . ALA A 1 121 ? 0.328 -11.001 8.656 1.00 97.06 121 ALA A N 1
ATOM 983 C CA . ALA A 1 121 ? -0.383 -11.029 7.377 1.00 97.06 121 ALA A CA 1
ATOM 984 C C . ALA A 1 121 ? -0.025 -9.828 6.480 1.00 97.06 121 ALA A C 1
ATOM 986 O O . ALA A 1 121 ? 0.190 -9.987 5.276 1.00 97.06 121 ALA A O 1
ATOM 987 N N . PHE A 1 122 ? 0.105 -8.624 7.051 1.00 97.62 122 PHE A N 1
ATOM 988 C CA . PHE A 1 122 ? 0.577 -7.448 6.311 1.00 97.62 122 PHE A CA 1
ATOM 989 C C . PHE A 1 122 ? 2.007 -7.619 5.791 1.00 97.62 122 PHE A C 1
ATOM 991 O O . PHE A 1 122 ? 2.305 -7.234 4.663 1.00 97.62 122 PHE A O 1
ATOM 998 N N . HIS A 1 123 ? 2.896 -8.210 6.586 1.00 97.00 123 HIS A N 1
ATOM 999 C CA . HIS A 1 123 ? 4.271 -8.446 6.163 1.00 97.00 123 HIS A CA 1
ATOM 1000 C C . HIS A 1 123 ? 4.359 -9.492 5.045 1.00 97.00 123 HIS A C 1
ATOM 1002 O O . HIS A 1 123 ? 5.073 -9.287 4.066 1.00 97.00 123 HIS A O 1
ATOM 1008 N N . GLU A 1 124 ? 3.606 -10.587 5.155 1.00 98.00 124 GLU A N 1
ATOM 1009 C CA . GLU A 1 124 ? 3.548 -11.638 4.134 1.00 98.00 124 GLU A CA 1
ATOM 1010 C C . GLU A 1 124 ? 2.966 -11.122 2.815 1.00 98.00 124 GLU A C 1
ATOM 1012 O O . GLU A 1 124 ? 3.537 -11.363 1.753 1.00 98.00 124 GLU A O 1
ATOM 1017 N N . THR A 1 125 ? 1.881 -10.348 2.870 1.00 97.38 125 THR A N 1
ATOM 1018 C CA . THR A 1 125 ? 1.291 -9.734 1.669 1.00 97.38 125 THR A CA 1
ATOM 1019 C C . THR A 1 125 ? 2.234 -8.727 1.017 1.00 97.38 125 THR A C 1
ATOM 1021 O O . THR A 1 125 ? 2.406 -8.760 -0.200 1.00 97.38 125 THR A O 1
ATOM 1024 N N . ALA A 1 126 ? 2.907 -7.880 1.803 1.00 95.69 126 ALA A N 1
ATOM 1025 C CA . ALA A 1 126 ? 3.922 -6.970 1.280 1.00 95.69 126 ALA A CA 1
ATOM 1026 C C . ALA A 1 126 ? 5.086 -7.731 0.627 1.00 95.69 126 ALA A C 1
ATOM 1028 O O . ALA A 1 126 ? 5.516 -7.374 -0.468 1.00 95.69 126 ALA A O 1
ATOM 1029 N N . LYS A 1 127 ? 5.567 -8.807 1.261 1.00 97.81 127 LYS A N 1
ATOM 1030 C CA . LYS A 1 127 ? 6.622 -9.663 0.710 1.00 97.81 127 LYS A CA 1
ATOM 1031 C C . LYS A 1 127 ? 6.213 -10.261 -0.638 1.00 97.81 127 LYS A C 1
ATOM 1033 O O . LYS A 1 127 ? 6.973 -10.135 -1.592 1.00 97.81 127 LYS A O 1
ATOM 1038 N N . LEU A 1 128 ? 5.018 -10.848 -0.731 1.00 97.81 128 LEU A N 1
ATOM 1039 C CA . LEU A 1 128 ? 4.511 -11.433 -1.977 1.00 97.81 128 LEU A CA 1
ATOM 1040 C C . LEU A 1 128 ? 4.384 -10.392 -3.097 1.00 97.81 128 LEU A C 1
ATOM 1042 O O . LEU A 1 128 ? 4.723 -10.684 -4.240 1.00 97.81 128 LEU A O 1
ATOM 1046 N N . LEU A 1 129 ? 3.943 -9.171 -2.778 1.00 97.25 129 LEU A N 1
ATOM 1047 C CA . LEU A 1 129 ? 3.875 -8.075 -3.750 1.00 97.25 129 LEU A CA 1
ATOM 1048 C C . LEU A 1 129 ? 5.262 -7.684 -4.273 1.00 97.25 129 LEU A C 1
ATOM 1050 O O . LEU A 1 129 ? 5.429 -7.506 -5.477 1.00 97.25 129 LEU A O 1
ATOM 1054 N N . TYR A 1 130 ? 6.262 -7.586 -3.393 1.00 97.69 130 TYR A N 1
ATOM 1055 C CA . TYR A 1 130 ? 7.636 -7.301 -3.811 1.00 97.69 130 TYR A CA 1
ATOM 1056 C C . TYR A 1 130 ? 8.241 -8.434 -4.643 1.00 97.69 130 TYR A C 1
ATOM 1058 O O . TYR A 1 130 ? 8.934 -8.165 -5.624 1.00 97.69 130 TYR A O 1
ATOM 1066 N N . GLU A 1 131 ? 7.980 -9.691 -4.284 1.00 97.62 131 GLU A N 1
ATOM 1067 C CA . GLU A 1 131 ? 8.430 -10.856 -5.055 1.00 97.62 131 GLU A CA 1
ATOM 1068 C C . GLU A 1 131 ? 7.786 -10.887 -6.448 1.00 97.62 131 GLU A C 1
ATOM 1070 O O . GLU A 1 131 ? 8.496 -11.088 -7.436 1.00 97.62 131 GLU A O 1
ATOM 1075 N N . ALA A 1 132 ? 6.483 -10.606 -6.549 1.00 97.31 132 ALA A N 1
ATOM 1076 C CA . ALA A 1 132 ? 5.780 -10.486 -7.825 1.00 97.31 132 ALA A CA 1
ATOM 1077 C C . ALA A 1 132 ? 6.373 -9.361 -8.687 1.00 97.31 132 ALA A C 1
ATOM 1079 O O . ALA A 1 132 ? 6.823 -9.618 -9.798 1.00 97.31 132 ALA A O 1
ATOM 1080 N N . GLN A 1 133 ? 6.505 -8.151 -8.133 1.00 97.25 133 GLN A N 1
ATOM 1081 C CA . GLN A 1 133 ? 7.076 -7.010 -8.852 1.00 97.25 133 GLN A CA 1
ATOM 1082 C C . GLN A 1 133 ? 8.517 -7.270 -9.320 1.00 97.25 133 GLN A C 1
ATOM 1084 O O . GLN A 1 133 ? 8.906 -6.867 -10.414 1.00 97.25 133 GLN A O 1
ATOM 1089 N N . THR A 1 134 ? 9.325 -7.943 -8.498 1.00 95.38 134 THR A N 1
ATOM 1090 C CA . THR A 1 134 ? 10.703 -8.295 -8.866 1.00 95.38 134 THR A CA 1
ATOM 1091 C C . THR A 1 134 ? 10.718 -9.305 -10.010 1.00 95.38 134 THR A C 1
ATOM 1093 O O . THR A 1 134 ? 11.532 -9.183 -10.922 1.00 95.38 134 THR A O 1
ATOM 1096 N N . THR A 1 135 ? 9.814 -10.284 -9.976 1.00 97.25 135 THR A N 1
ATOM 1097 C CA . THR A 1 135 ? 9.684 -11.303 -11.024 1.00 97.25 135 THR A CA 1
ATOM 1098 C C . THR A 1 135 ? 9.237 -10.679 -12.346 1.00 97.25 135 THR A C 1
ATOM 1100 O O . THR A 1 135 ? 9.845 -10.966 -13.376 1.00 97.25 135 THR A O 1
ATOM 1103 N N . ASP A 1 136 ? 8.254 -9.777 -12.310 1.00 96.44 136 ASP A N 1
ATOM 1104 C CA . ASP A 1 136 ? 7.766 -9.053 -13.489 1.00 96.44 136 ASP A CA 1
ATOM 1105 C C . ASP A 1 136 ? 8.879 -8.200 -14.113 1.00 96.44 136 ASP A C 1
ATOM 1107 O O . ASP A 1 136 ? 9.157 -8.309 -15.304 1.00 96.44 136 ASP A O 1
ATOM 1111 N N . MET A 1 137 ? 9.607 -7.436 -13.293 1.00 95.62 137 MET A N 1
ATOM 1112 C CA . MET A 1 137 ? 10.735 -6.623 -13.756 1.00 95.62 137 MET A CA 1
ATOM 1113 C C . MET A 1 137 ? 11.853 -7.480 -14.372 1.00 95.62 137 MET A C 1
ATOM 1115 O O . MET A 1 137 ? 12.446 -7.100 -15.378 1.00 95.62 137 MET A O 1
ATOM 1119 N N . ILE A 1 138 ? 12.155 -8.648 -13.792 1.00 96.88 138 ILE A N 1
ATOM 1120 C CA . ILE A 1 138 ? 13.126 -9.588 -14.369 1.00 96.88 138 ILE A CA 1
ATOM 1121 C C . ILE A 1 138 ? 12.643 -10.096 -15.734 1.00 96.88 138 ILE A C 1
ATOM 1123 O O . ILE A 1 138 ? 13.447 -10.180 -16.663 1.00 96.88 138 ILE A O 1
ATOM 1127 N N . HIS A 1 139 ? 11.355 -10.416 -15.868 1.00 97.06 139 HIS A N 1
ATOM 1128 C CA . HIS A 1 139 ? 10.768 -10.822 -17.144 1.00 97.06 139 HIS A CA 1
ATOM 1129 C C . HIS A 1 139 ? 10.886 -9.724 -18.205 1.00 97.06 139 HIS A C 1
ATOM 1131 O O . HIS A 1 139 ? 11.394 -9.999 -19.290 1.00 97.06 139 HIS A O 1
ATOM 1137 N N . GLU A 1 140 ? 10.534 -8.481 -17.868 1.00 96.75 140 GLU A N 1
ATOM 1138 C CA . GLU A 1 140 ? 10.689 -7.326 -18.762 1.00 96.75 140 GLU A CA 1
ATOM 1139 C C . GLU A 1 140 ? 12.145 -7.144 -19.220 1.00 96.75 140 GLU A C 1
ATOM 1141 O O . GLU A 1 140 ? 12.406 -6.921 -20.403 1.00 96.75 140 GLU A O 1
ATOM 1146 N N . PHE A 1 141 ? 13.117 -7.305 -18.313 1.00 96.62 141 PHE A N 1
ATOM 1147 C CA . PHE A 1 141 ? 14.538 -7.250 -18.669 1.00 96.62 141 PHE A CA 1
ATOM 1148 C C . PHE A 1 141 ? 14.945 -8.353 -19.652 1.00 96.62 141 PHE A C 1
ATOM 1150 O O . PHE A 1 141 ? 15.728 -8.097 -20.571 1.00 96.62 141 PHE A O 1
ATOM 1157 N N . TYR A 1 142 ? 14.455 -9.582 -19.472 1.00 97.31 142 TYR A N 1
ATOM 1158 C CA . TYR A 1 142 ? 14.755 -10.676 -20.397 1.00 97.31 142 TYR A CA 1
ATOM 1159 C C . TYR A 1 142 ? 14.123 -10.462 -21.773 1.00 97.31 142 TYR A C 1
ATOM 1161 O O . TYR A 1 142 ? 14.786 -10.721 -22.782 1.00 97.31 142 TYR A O 1
ATOM 1169 N N . ASP A 1 143 ? 12.898 -9.944 -21.818 1.00 96.12 143 ASP A N 1
ATOM 1170 C CA . ASP A 1 143 ? 12.218 -9.602 -23.065 1.00 96.12 143 ASP A CA 1
ATOM 1171 C C . ASP A 1 143 ? 12.974 -8.489 -23.806 1.00 96.12 143 ASP A C 1
ATOM 1173 O O . ASP A 1 143 ? 13.282 -8.640 -24.990 1.00 96.12 143 ASP A O 1
ATOM 1177 N N . GLU A 1 144 ? 13.420 -7.438 -23.104 1.00 96.19 144 GLU A N 1
ATOM 1178 C CA . GLU A 1 144 ? 14.230 -6.372 -23.709 1.00 96.19 144 GLU A CA 1
ATOM 1179 C C . GLU A 1 144 ? 15.565 -6.903 -24.263 1.00 96.19 144 GLU A C 1
ATOM 1181 O O . GLU A 1 144 ? 16.005 -6.516 -25.353 1.00 96.19 144 GLU A O 1
ATOM 1186 N N . ILE A 1 145 ? 16.232 -7.811 -23.540 1.00 95.75 145 ILE A N 1
ATOM 1187 C CA . ILE A 1 145 ? 17.463 -8.459 -24.016 1.00 95.75 145 ILE A CA 1
ATOM 1188 C C . ILE A 1 145 ? 17.188 -9.256 -25.294 1.00 95.75 145 ILE A C 1
ATOM 1190 O O . ILE A 1 145 ? 17.986 -9.196 -26.238 1.00 95.75 145 ILE A O 1
ATOM 1194 N N . ASN A 1 146 ? 16.080 -9.994 -25.342 1.00 96.69 146 ASN A N 1
ATOM 1195 C CA . ASN A 1 146 ? 15.711 -10.789 -26.504 1.00 96.69 146 ASN A CA 1
ATOM 1196 C C . ASN A 1 146 ? 15.392 -9.901 -27.719 1.00 96.69 146 ASN A C 1
ATOM 1198 O O . ASN A 1 146 ? 15.924 -10.139 -28.806 1.00 96.69 146 ASN A O 1
ATOM 1202 N N . ASP A 1 147 ? 14.640 -8.819 -27.523 1.00 96.06 147 ASP A N 1
ATOM 1203 C CA . ASP A 1 147 ? 14.328 -7.840 -28.567 1.00 96.06 147 ASP A CA 1
ATOM 1204 C C . ASP A 1 147 ? 15.596 -7.171 -29.109 1.00 96.06 147 ASP A C 1
ATOM 1206 O O . ASP A 1 147 ? 15.817 -7.101 -30.324 1.00 96.06 147 ASP A O 1
ATOM 1210 N N . ARG A 1 148 ? 16.507 -6.742 -28.223 1.00 94.44 148 ARG A N 1
ATOM 1211 C CA . ARG A 1 148 ? 17.812 -6.191 -28.628 1.00 94.44 148 ARG A CA 1
ATOM 1212 C C . ARG A 1 148 ? 18.655 -7.211 -29.385 1.00 94.44 148 ARG A C 1
ATOM 1214 O O . ARG A 1 148 ? 19.326 -6.846 -30.356 1.00 94.44 148 ARG A O 1
ATOM 1221 N N . SER A 1 149 ? 18.628 -8.476 -28.973 1.00 95.75 149 SER A N 1
ATOM 1222 C CA . SER A 1 149 ? 19.317 -9.564 -29.670 1.00 95.75 149 SER A CA 1
ATOM 1223 C C . SER A 1 149 ? 18.746 -9.759 -31.076 1.00 95.75 149 SER A C 1
ATOM 1225 O O . SER A 1 149 ? 19.499 -9.807 -32.053 1.00 95.75 149 SER A O 1
ATOM 1227 N N . GLN A 1 150 ? 17.417 -9.758 -31.215 1.00 95.81 150 GLN A N 1
ATOM 1228 C CA . GLN A 1 150 ? 16.738 -9.878 -32.502 1.00 95.81 150 GLN A CA 1
ATOM 1229 C C . GLN A 1 150 ? 17.058 -8.699 -33.430 1.00 95.81 150 GLN A C 1
ATOM 1231 O O . GLN A 1 150 ? 17.388 -8.907 -34.600 1.00 95.81 150 GLN A O 1
ATOM 1236 N N . VAL A 1 151 ? 17.025 -7.463 -32.922 1.00 94.38 151 VAL A N 1
ATOM 1237 C CA . VAL A 1 151 ? 17.410 -6.263 -33.683 1.00 94.38 151 VAL A CA 1
ATOM 1238 C C . VAL A 1 151 ? 18.868 -6.352 -34.129 1.00 94.38 151 VAL A C 1
ATOM 1240 O O . VAL A 1 151 ? 19.168 -6.112 -35.299 1.00 94.38 151 VAL A O 1
ATOM 1243 N N . THR A 1 152 ? 19.767 -6.754 -33.230 1.00 95.12 152 THR A N 1
ATOM 1244 C CA . THR A 1 152 ? 21.194 -6.932 -33.537 1.00 95.12 152 THR A CA 1
ATOM 1245 C C . THR A 1 152 ? 21.401 -7.973 -34.634 1.00 95.12 152 THR A C 1
ATOM 1247 O O . THR A 1 152 ? 22.140 -7.730 -35.590 1.00 95.12 152 THR A O 1
ATOM 1250 N N . ASN A 1 153 ? 20.708 -9.110 -34.549 1.00 96.06 153 ASN A N 1
ATOM 1251 C CA . ASN A 1 153 ? 20.774 -10.158 -35.561 1.00 96.06 153 ASN A CA 1
ATOM 1252 C C . ASN A 1 153 ? 20.223 -9.674 -36.912 1.00 96.06 153 ASN A C 1
ATOM 1254 O O . ASN A 1 153 ? 20.844 -9.885 -37.950 1.00 96.06 153 ASN A O 1
ATOM 1258 N N . ASN A 1 154 ? 19.110 -8.938 -36.903 1.00 95.56 154 ASN A N 1
ATOM 1259 C CA . ASN A 1 154 ? 18.542 -8.336 -38.109 1.00 95.56 154 ASN A CA 1
ATOM 1260 C C . ASN A 1 154 ? 19.510 -7.340 -38.768 1.00 95.56 154 ASN A C 1
ATOM 1262 O O . ASN A 1 154 ? 19.623 -7.312 -39.993 1.00 95.56 154 ASN A O 1
ATOM 1266 N N . ILE A 1 155 ? 20.220 -6.529 -37.976 1.00 92.56 155 ILE A N 1
ATOM 1267 C CA . ILE A 1 155 ? 21.263 -5.625 -38.480 1.00 92.56 155 ILE A CA 1
ATOM 1268 C C . ILE A 1 155 ? 22.411 -6.433 -39.085 1.00 92.56 155 ILE A C 1
ATOM 1270 O O . ILE A 1 155 ? 22.836 -6.128 -40.197 1.00 92.56 155 ILE A O 1
ATOM 1274 N N . LYS A 1 156 ? 22.874 -7.485 -38.401 1.00 95.00 156 LYS A N 1
ATOM 1275 C CA . LYS A 1 156 ? 23.944 -8.358 -38.897 1.00 95.00 156 LYS A CA 1
ATOM 1276 C C . LYS A 1 156 ? 23.595 -8.956 -40.264 1.00 95.00 156 LYS A C 1
ATOM 1278 O O . LYS A 1 156 ? 24.371 -8.792 -41.200 1.00 95.00 156 LYS A O 1
ATOM 1283 N N . VAL A 1 157 ? 22.403 -9.537 -40.407 1.00 95.75 157 VAL A N 1
ATOM 1284 C CA . VAL A 1 157 ? 21.920 -10.100 -41.681 1.00 95.75 157 VAL A CA 1
ATOM 1285 C C . VAL A 1 157 ? 21.824 -9.025 -42.770 1.00 95.75 157 VAL A C 1
ATOM 1287 O O . VAL A 1 157 ? 22.230 -9.249 -43.908 1.00 95.75 157 VAL A O 1
ATOM 1290 N N . LYS A 1 158 ? 21.335 -7.821 -42.444 1.00 94.50 158 LYS A N 1
ATOM 1291 C CA . LYS A 1 158 ? 21.298 -6.704 -43.405 1.00 94.50 158 LYS A CA 1
ATOM 1292 C C . LYS A 1 158 ? 22.699 -6.292 -43.861 1.00 94.50 158 LYS A C 1
ATOM 1294 O O . LYS A 1 158 ? 22.895 -6.074 -45.053 1.00 94.50 158 LYS A O 1
ATOM 1299 N N . CYS A 1 159 ? 23.663 -6.210 -42.947 1.00 93.12 159 CYS A N 1
ATOM 1300 C CA . CYS A 1 159 ? 25.055 -5.912 -43.281 1.00 93.12 159 CYS A CA 1
ATOM 1301 C C . CYS A 1 159 ? 25.673 -7.001 -44.166 1.00 93.12 159 CYS A C 1
ATOM 1303 O O . CYS A 1 159 ? 26.334 -6.672 -45.148 1.00 93.12 159 CYS A O 1
ATOM 1305 N N . GLU A 1 160 ? 25.424 -8.279 -43.871 1.00 94.75 160 GLU A N 1
ATOM 1306 C CA . GLU A 1 160 ? 25.859 -9.407 -44.707 1.00 94.75 160 GLU A CA 1
ATOM 1307 C C . GLU A 1 160 ? 25.275 -9.319 -46.124 1.00 94.75 160 GLU A C 1
ATOM 1309 O O . GLU A 1 160 ? 26.014 -9.440 -47.101 1.00 94.75 160 GLU A O 1
ATOM 1314 N N . ASN A 1 161 ? 23.987 -8.993 -46.251 1.00 94.06 161 ASN A N 1
ATOM 1315 C CA . ASN A 1 161 ? 23.337 -8.802 -47.549 1.00 94.06 161 ASN A CA 1
ATOM 1316 C C . ASN A 1 161 ? 23.924 -7.618 -48.335 1.00 94.06 161 ASN A C 1
ATOM 1318 O O . ASN A 1 161 ? 24.143 -7.730 -49.540 1.00 94.06 161 ASN A O 1
ATOM 1322 N N . VAL A 1 162 ? 24.201 -6.488 -47.672 1.00 94.12 162 VAL A N 1
ATOM 1323 C CA . VAL A 1 162 ? 24.834 -5.320 -48.311 1.00 94.12 162 VAL A CA 1
ATOM 1324 C C . VAL A 1 162 ? 26.260 -5.644 -48.748 1.00 94.12 162 VAL A C 1
ATOM 1326 O O . VAL A 1 162 ? 26.640 -5.290 -49.863 1.00 94.12 162 VAL A O 1
ATOM 1329 N N . MET A 1 163 ? 27.041 -6.345 -47.919 1.00 93.06 163 MET A N 1
ATOM 1330 C CA . MET A 1 163 ? 28.380 -6.806 -48.299 1.00 93.06 163 MET A CA 1
ATOM 1331 C C . MET A 1 163 ? 28.321 -7.733 -49.512 1.00 93.06 163 MET A C 1
ATOM 1333 O O . MET A 1 163 ? 29.072 -7.532 -50.461 1.00 93.06 163 MET A O 1
ATOM 1337 N N . HIS A 1 164 ? 27.397 -8.696 -49.525 1.00 95.12 164 HIS A N 1
ATOM 1338 C CA . HIS A 1 164 ? 27.209 -9.588 -50.665 1.00 95.12 164 HIS A CA 1
ATOM 1339 C C . HIS A 1 164 ? 26.840 -8.814 -51.938 1.00 95.12 164 HIS A C 1
ATOM 1341 O O . HIS A 1 164 ? 27.468 -9.004 -52.974 1.00 95.12 164 HIS A O 1
ATOM 1347 N N . ALA A 1 165 ? 25.866 -7.901 -51.869 1.00 93.56 165 ALA A N 1
ATOM 1348 C CA . ALA A 1 165 ? 25.485 -7.067 -53.010 1.00 93.56 165 ALA A CA 1
ATOM 1349 C C . ALA A 1 165 ? 26.653 -6.203 -53.512 1.00 93.56 165 ALA A C 1
ATOM 1351 O O . ALA A 1 165 ? 26.869 -6.093 -54.715 1.00 93.56 165 ALA A O 1
ATOM 1352 N N . THR A 1 166 ? 27.440 -5.635 -52.596 1.00 93.75 166 THR A N 1
ATOM 1353 C CA . THR A 1 166 ? 28.632 -4.846 -52.938 1.00 93.75 166 THR A CA 1
ATOM 1354 C C . THR A 1 166 ? 29.680 -5.710 -53.635 1.00 93.75 166 THR A C 1
ATOM 1356 O O . THR A 1 166 ? 30.229 -5.286 -54.645 1.00 93.75 166 THR A O 1
ATOM 1359 N N . ASN A 1 167 ? 29.923 -6.931 -53.150 1.00 94.44 167 ASN A N 1
ATOM 1360 C CA . ASN A 1 167 ? 30.865 -7.859 -53.777 1.00 94.44 167 ASN A CA 1
ATOM 1361 C C . ASN A 1 167 ? 30.452 -8.212 -55.210 1.00 94.44 167 ASN A C 1
ATOM 1363 O O . ASN A 1 167 ? 31.302 -8.184 -56.093 1.00 94.44 167 ASN A O 1
ATOM 1367 N N . VAL A 1 168 ? 29.161 -8.466 -55.453 1.00 94.44 168 VAL A N 1
ATOM 1368 C CA . VAL A 1 168 ? 28.639 -8.736 -56.806 1.00 94.44 168 VAL A CA 1
ATOM 1369 C C . VAL A 1 168 ? 28.859 -7.536 -57.731 1.00 94.44 168 VAL A C 1
ATOM 1371 O O . VAL A 1 168 ? 29.356 -7.697 -58.839 1.00 94.44 168 VAL A O 1
ATOM 1374 N N . VAL A 1 169 ? 28.559 -6.317 -57.267 1.00 94.06 169 VAL A N 1
ATOM 1375 C CA . VAL A 1 169 ? 28.784 -5.094 -58.061 1.00 94.06 169 VAL A CA 1
ATOM 1376 C C . VAL A 1 169 ? 30.268 -4.888 -58.367 1.00 94.06 169 VAL A C 1
ATOM 1378 O O . VAL A 1 169 ? 30.618 -4.497 -59.478 1.00 94.06 169 VAL A O 1
ATOM 1381 N N . VAL A 1 170 ? 31.149 -5.147 -57.398 1.00 93.88 170 VAL A N 1
ATOM 1382 C CA . VAL A 1 170 ? 32.601 -5.054 -57.599 1.00 93.88 170 VAL A CA 1
ATOM 1383 C C . VAL A 1 170 ? 33.073 -6.084 -58.623 1.00 93.88 170 VAL A C 1
ATOM 1385 O O . VAL A 1 170 ? 33.862 -5.733 -59.495 1.00 93.88 170 VAL A O 1
ATOM 1388 N N . GLU A 1 171 ? 32.585 -7.322 -58.560 1.00 93.88 171 GLU A N 1
ATOM 1389 C CA . GLU A 1 171 ? 32.921 -8.374 -59.526 1.00 93.88 171 GLU A CA 1
ATOM 1390 C C . GLU A 1 171 ? 32.486 -7.997 -60.951 1.00 93.88 171 GLU A C 1
ATOM 1392 O O . GLU A 1 171 ? 33.307 -8.028 -61.872 1.00 93.88 171 GLU A O 1
ATOM 1397 N N . ASP A 1 172 ? 31.248 -7.524 -61.121 1.00 93.19 172 ASP A N 1
ATOM 1398 C CA . ASP A 1 172 ? 30.741 -7.016 -62.402 1.00 93.19 172 ASP A CA 1
ATOM 1399 C C . ASP A 1 172 ? 31.572 -5.833 -62.916 1.00 93.19 172 ASP A C 1
ATOM 1401 O O . ASP A 1 172 ? 31.883 -5.739 -64.107 1.00 93.19 172 ASP A O 1
ATOM 1405 N N . GLN A 1 173 ? 31.984 -4.932 -62.021 1.00 92.50 173 GLN A N 1
ATOM 1406 C CA . GLN A 1 173 ? 32.826 -3.802 -62.390 1.00 92.50 173 GLN A CA 1
ATOM 1407 C C . GLN A 1 173 ? 34.227 -4.248 -62.821 1.00 92.50 173 GLN A C 1
ATOM 1409 O O . GLN A 1 173 ? 34.744 -3.727 -63.809 1.00 92.50 173 GLN A O 1
ATOM 1414 N N . MET A 1 174 ? 34.818 -5.251 -62.165 1.00 92.88 174 MET A N 1
ATOM 1415 C CA . MET A 1 174 ? 36.093 -5.835 -62.594 1.00 92.88 174 MET A CA 1
ATOM 1416 C C . MET A 1 174 ? 35.983 -6.501 -63.972 1.00 92.88 174 MET A C 1
ATOM 1418 O O . MET A 1 174 ? 36.894 -6.360 -64.791 1.00 92.88 174 MET A O 1
ATOM 1422 N N . LEU A 1 175 ? 34.871 -7.186 -64.259 1.00 94.00 175 LEU A N 1
ATOM 1423 C CA . LEU A 1 175 ? 34.600 -7.751 -65.586 1.00 94.00 175 LEU A CA 1
ATOM 1424 C C . LEU A 1 175 ? 34.443 -6.653 -66.646 1.00 94.00 175 LEU A C 1
ATOM 1426 O O . LEU A 1 175 ? 35.034 -6.742 -67.723 1.00 94.00 175 LEU A O 1
ATOM 1430 N N . SER A 1 176 ? 33.704 -5.587 -66.335 1.00 92.88 176 SER A N 1
ATOM 1431 C CA . SER A 1 176 ? 33.564 -4.422 -67.214 1.00 92.88 176 SER A CA 1
ATOM 1432 C C . SER A 1 176 ? 34.913 -3.750 -67.490 1.00 92.88 176 SER A C 1
ATOM 1434 O O . SER A 1 176 ? 35.236 -3.458 -68.641 1.00 92.88 176 SER A O 1
ATOM 1436 N N . ASP A 1 177 ? 35.736 -3.537 -66.463 1.00 90.81 177 ASP A N 1
ATOM 1437 C CA . ASP A 1 177 ? 37.076 -2.960 -66.606 1.00 90.81 177 ASP A CA 1
ATOM 1438 C C . ASP A 1 177 ? 37.985 -3.848 -67.466 1.00 90.81 177 ASP A C 1
ATOM 1440 O O . ASP A 1 177 ? 38.765 -3.345 -68.283 1.00 90.81 177 ASP A O 1
ATOM 1444 N N . TYR A 1 178 ? 37.855 -5.170 -67.335 1.00 93.44 178 TYR A N 1
ATOM 1445 C CA . TYR A 1 178 ? 38.549 -6.126 -68.190 1.00 93.44 178 TYR A CA 1
ATOM 1446 C C . TYR A 1 178 ? 38.104 -6.019 -69.657 1.00 93.44 178 TYR A C 1
ATOM 1448 O O . TYR A 1 178 ? 38.954 -5.995 -70.550 1.00 93.44 178 TYR A O 1
ATOM 1456 N N . HIS A 1 179 ? 36.804 -5.874 -69.923 1.00 91.62 179 HIS A N 1
ATOM 1457 C CA . HIS A 1 179 ? 36.299 -5.629 -71.277 1.00 91.62 179 HIS A CA 1
ATOM 1458 C C . HIS A 1 179 ? 36.824 -4.311 -71.861 1.00 91.62 179 HIS A C 1
ATOM 1460 O O . HIS A 1 179 ? 37.363 -4.310 -72.965 1.00 91.62 179 HIS A O 1
ATOM 1466 N N . ILE A 1 180 ? 36.799 -3.218 -71.092 1.00 90.56 180 ILE A N 1
ATOM 1467 C CA . ILE A 1 180 ? 37.372 -1.926 -71.510 1.00 90.56 180 ILE A CA 1
ATOM 1468 C C . ILE A 1 180 ? 38.869 -2.061 -71.823 1.00 90.56 180 ILE A C 1
ATOM 1470 O O . ILE A 1 180 ? 39.389 -1.422 -72.743 1.00 90.56 180 ILE A O 1
ATOM 1474 N N . PHE A 1 181 ? 39.599 -2.867 -71.050 1.00 92.38 181 PHE A N 1
ATOM 1475 C CA . PHE A 1 181 ? 41.007 -3.142 -71.315 1.00 92.38 181 PHE A CA 1
ATOM 1476 C C . PHE A 1 181 ? 41.214 -3.876 -72.648 1.00 92.38 181 PHE A C 1
ATOM 1478 O O . PHE A 1 181 ? 42.135 -3.519 -73.391 1.00 92.38 181 PHE A O 1
ATOM 1485 N N . LEU A 1 182 ? 40.372 -4.866 -72.964 1.00 91.94 182 LEU A N 1
ATOM 1486 C CA . LEU A 1 182 ? 40.402 -5.560 -74.253 1.00 91.94 182 LEU A CA 1
ATOM 1487 C C . LEU A 1 182 ? 40.104 -4.602 -75.412 1.00 91.94 182 LEU A C 1
ATOM 1489 O O . LEU A 1 182 ? 40.897 -4.551 -76.351 1.00 91.94 182 LEU A O 1
ATOM 1493 N N . ASP A 1 183 ? 39.075 -3.762 -75.297 1.00 90.88 183 ASP A N 1
ATOM 1494 C CA . ASP A 1 183 ? 38.731 -2.771 -76.327 1.00 90.88 183 ASP A CA 1
ATOM 1495 C C . ASP A 1 183 ? 39.890 -1.799 -76.585 1.00 90.88 183 ASP A C 1
ATOM 1497 O O . ASP A 1 183 ? 40.312 -1.597 -77.722 1.00 90.88 183 ASP A O 1
ATOM 1501 N N . LYS A 1 184 ? 40.510 -1.261 -75.523 1.00 89.88 184 LYS A N 1
ATOM 1502 C CA . LYS A 1 184 ? 41.691 -0.385 -75.653 1.00 89.88 184 LYS A CA 1
ATOM 1503 C C . LYS A 1 184 ? 42.873 -1.086 -76.315 1.00 89.88 184 LYS A C 1
ATOM 1505 O O . LYS A 1 184 ? 43.675 -0.445 -77.004 1.00 89.88 184 LYS A O 1
ATOM 1510 N N . ARG A 1 185 ? 43.045 -2.385 -76.062 1.00 89.75 185 ARG A N 1
ATOM 1511 C CA . ARG A 1 185 ? 44.086 -3.187 -76.708 1.00 89.75 185 ARG A CA 1
ATOM 1512 C C . ARG A 1 185 ? 43.783 -3.346 -78.195 1.00 89.75 185 ARG A C 1
ATOM 1514 O O . ARG A 1 185 ? 44.705 -3.169 -78.992 1.00 89.75 185 ARG A O 1
ATOM 1521 N N . ASP A 1 186 ? 42.543 -3.635 -78.556 1.00 90.31 186 ASP A N 1
ATOM 1522 C CA . ASP A 1 186 ? 42.126 -3.788 -79.947 1.00 90.31 186 ASP A CA 1
ATOM 1523 C C . ASP A 1 186 ? 42.209 -2.461 -80.704 1.00 90.31 186 ASP A C 1
ATOM 1525 O O . ASP A 1 186 ? 42.784 -2.423 -81.789 1.00 90.31 186 ASP A O 1
ATOM 1529 N N . ASP A 1 187 ? 41.813 -1.342 -80.097 1.00 89.75 187 ASP A N 1
ATOM 1530 C CA . ASP A 1 187 ? 42.030 0.005 -80.636 1.00 89.75 187 ASP A CA 1
ATOM 1531 C C . ASP A 1 187 ? 43.516 0.301 -80.858 1.00 89.75 187 ASP A C 1
ATOM 1533 O O . ASP A 1 187 ? 43.922 0.867 -81.879 1.00 89.75 187 ASP A O 1
ATOM 1537 N N . ARG A 1 188 ? 44.384 -0.114 -79.929 1.00 88.62 188 ARG A N 1
ATOM 1538 C CA . ARG A 1 188 ? 45.834 0.021 -80.105 1.00 88.62 188 ARG A CA 1
ATOM 1539 C C . ARG A 1 188 ? 46.337 -0.828 -81.272 1.00 88.62 188 ARG A C 1
ATOM 1541 O O . ARG A 1 188 ? 47.171 -0.363 -82.045 1.00 88.62 188 ARG A O 1
ATOM 1548 N N . VAL A 1 189 ? 45.850 -2.057 -81.419 1.00 90.06 189 VAL A N 1
ATOM 1549 C CA . VAL A 1 189 ? 46.197 -2.913 -82.561 1.00 90.06 189 VAL A CA 1
ATOM 1550 C C . VAL A 1 189 ? 45.693 -2.290 -83.865 1.00 90.06 189 VAL A C 1
ATOM 1552 O O . VAL A 1 189 ? 46.463 -2.187 -84.818 1.00 90.06 189 VAL A O 1
ATOM 1555 N N . ASN A 1 190 ? 44.458 -1.792 -83.893 1.00 88.44 190 ASN A N 1
ATOM 1556 C CA . ASN A 1 190 ? 43.846 -1.135 -85.045 1.00 88.44 190 ASN A CA 1
ATOM 1557 C C . ASN A 1 190 ? 44.596 0.139 -85.442 1.00 88.44 190 ASN A C 1
ATOM 1559 O O . ASN A 1 190 ? 44.925 0.319 -86.612 1.00 88.44 190 ASN A O 1
ATOM 1563 N N . THR A 1 191 ? 44.970 0.987 -84.484 1.00 88.00 191 THR A N 1
ATOM 1564 C CA . THR A 1 191 ? 45.784 2.181 -84.762 1.00 88.00 191 THR A CA 1
ATOM 1565 C C . THR A 1 191 ? 47.182 1.825 -85.267 1.00 88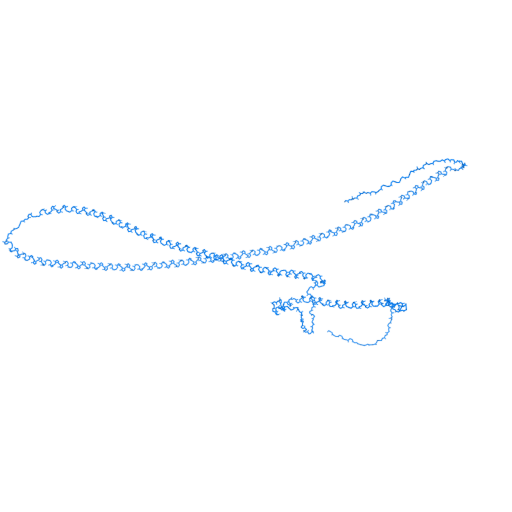.00 191 THR A C 1
ATOM 1567 O O . THR A 1 191 ? 47.699 2.505 -86.152 1.00 88.00 191 THR A O 1
ATOM 1570 N N . GLU A 1 192 ? 47.808 0.752 -84.775 1.00 84.38 192 GLU A N 1
ATOM 1571 C CA . GLU A 1 192 ? 49.067 0.250 -85.341 1.00 84.38 192 GLU A CA 1
ATOM 1572 C C . GLU A 1 192 ? 48.882 -0.313 -86.761 1.00 84.38 192 GLU A C 1
ATOM 1574 O O . GLU A 1 192 ? 49.733 -0.092 -87.627 1.00 84.38 192 GLU A O 1
ATOM 1579 N N . ILE A 1 193 ? 47.759 -0.976 -87.049 1.00 85.25 193 ILE A N 1
ATOM 1580 C CA . ILE A 1 193 ? 47.391 -1.408 -88.404 1.00 85.25 193 ILE A CA 1
ATOM 1581 C C . ILE A 1 193 ? 47.211 -0.190 -89.325 1.00 85.25 193 ILE A C 1
ATOM 1583 O O . ILE A 1 193 ? 47.797 -0.153 -90.408 1.00 85.25 193 ILE A O 1
ATOM 1587 N N . GLU A 1 194 ? 46.488 0.845 -88.894 1.00 86.88 194 GLU A N 1
ATOM 1588 C CA . GLU A 1 194 ? 46.347 2.098 -89.642 1.00 86.88 194 GLU A CA 1
ATOM 1589 C C . GLU A 1 194 ? 47.691 2.788 -89.870 1.00 86.88 194 GLU A C 1
ATOM 1591 O O . GLU A 1 194 ? 47.973 3.232 -90.983 1.00 86.88 194 GLU A O 1
ATOM 1596 N N . LYS A 1 195 ? 48.560 2.858 -88.853 1.00 87.75 195 LYS A N 1
ATOM 1597 C CA . LYS A 1 195 ? 49.919 3.395 -89.007 1.00 87.75 195 LYS A CA 1
ATOM 1598 C C . LYS A 1 195 ? 50.709 2.602 -90.039 1.00 87.75 195 LYS A C 1
ATOM 1600 O O . LYS A 1 195 ? 51.404 3.214 -90.846 1.00 87.75 195 LYS A O 1
ATOM 1605 N N . ARG A 1 196 ? 50.589 1.269 -90.064 1.00 84.62 196 ARG A N 1
ATOM 1606 C CA . ARG A 1 196 ? 51.209 0.426 -91.100 1.00 84.62 196 ARG A CA 1
ATOM 1607 C C . ARG A 1 196 ? 50.656 0.739 -92.490 1.00 84.62 196 ARG A C 1
ATOM 1609 O O . ARG A 1 196 ? 51.449 0.806 -93.427 1.00 84.62 196 ARG A O 1
ATOM 1616 N N . TYR A 1 197 ? 49.350 0.970 -92.639 1.00 88.50 197 TYR A N 1
ATOM 1617 C CA . TYR A 1 197 ? 48.762 1.412 -93.911 1.00 88.50 197 TYR A CA 1
ATOM 1618 C C . TYR A 1 197 ? 49.262 2.803 -94.319 1.00 88.50 197 TYR A C 1
ATOM 1620 O O . TYR A 1 197 ? 49.784 2.957 -95.418 1.00 88.50 197 TYR A O 1
ATOM 1628 N N . ARG A 1 198 ? 49.240 3.789 -93.414 1.00 86.12 198 ARG A N 1
ATOM 1629 C CA . ARG A 1 198 ? 49.772 5.139 -93.673 1.00 86.12 198 ARG A CA 1
ATOM 1630 C C . ARG A 1 198 ? 51.257 5.119 -94.019 1.00 86.12 198 ARG A C 1
ATOM 1632 O O . ARG A 1 198 ? 51.689 5.863 -94.894 1.00 86.12 198 ARG A O 1
ATOM 1639 N N . LEU A 1 199 ? 52.049 4.282 -93.349 1.00 85.06 199 LEU A N 1
ATOM 1640 C CA . LEU A 1 199 ? 53.467 4.110 -93.650 1.00 85.06 199 LEU A CA 1
ATOM 1641 C C . LEU A 1 199 ? 53.651 3.473 -95.027 1.00 85.06 199 LEU A C 1
ATOM 1643 O O . LEU A 1 199 ? 54.467 3.962 -95.799 1.00 85.06 199 LEU A O 1
ATOM 1647 N N . ARG A 1 200 ? 52.880 2.431 -95.358 1.00 88.81 200 ARG A N 1
ATOM 1648 C CA . ARG A 1 200 ? 52.875 1.821 -96.693 1.00 88.81 200 ARG A CA 1
ATOM 1649 C C . ARG A 1 200 ? 52.554 2.861 -97.764 1.00 88.81 200 ARG A C 1
ATOM 1651 O O . ARG A 1 200 ? 53.315 2.982 -98.716 1.00 88.81 200 ARG A O 1
ATOM 1658 N N . ASP A 1 201 ? 51.505 3.654 -97.580 1.00 85.50 201 ASP A N 1
ATOM 1659 C CA . ASP A 1 201 ? 51.096 4.693 -98.530 1.00 85.50 201 ASP A CA 1
ATOM 1660 C C . ASP A 1 201 ? 52.116 5.833 -98.611 1.00 85.50 201 ASP A C 1
ATOM 1662 O O . ASP A 1 201 ? 52.415 6.330 -99.696 1.00 85.50 201 ASP A O 1
ATOM 1666 N N . SER A 1 202 ? 52.722 6.210 -97.482 1.00 88.50 202 SER A N 1
ATOM 1667 C CA . SER A 1 202 ? 53.831 7.166 -97.425 1.00 88.50 202 SER A CA 1
ATOM 1668 C C . SER A 1 202 ? 55.062 6.638 -98.159 1.00 88.50 202 SER A C 1
ATOM 1670 O O . SER A 1 202 ? 55.687 7.391 -98.897 1.00 88.50 202 SER A O 1
ATOM 1672 N N . ILE A 1 203 ? 55.396 5.352 -98.018 1.00 83.69 203 ILE A N 1
ATOM 1673 C CA . ILE A 1 203 ? 56.486 4.702 -98.753 1.00 83.69 203 ILE A CA 1
ATOM 1674 C C . ILE A 1 203 ? 56.150 4.631 -100.238 1.00 83.69 203 ILE A C 1
ATOM 1676 O O . ILE A 1 203 ? 57.005 4.973 -101.040 1.00 83.69 203 ILE A O 1
ATOM 1680 N N . ILE A 1 204 ? 54.925 4.271 -100.626 1.00 84.75 204 ILE A N 1
ATOM 1681 C CA . ILE A 1 204 ? 54.490 4.271 -102.031 1.00 84.75 204 ILE A CA 1
ATOM 1682 C C . ILE A 1 204 ? 54.575 5.688 -102.611 1.00 84.75 204 ILE A C 1
ATOM 1684 O O . ILE A 1 204 ? 55.096 5.876 -103.707 1.00 84.75 204 ILE A O 1
ATOM 1688 N N . SER A 1 205 ? 54.117 6.698 -101.871 1.00 83.38 205 SER A N 1
ATOM 1689 C CA . SER A 1 205 ? 54.207 8.108 -102.256 1.00 83.38 205 SER A CA 1
A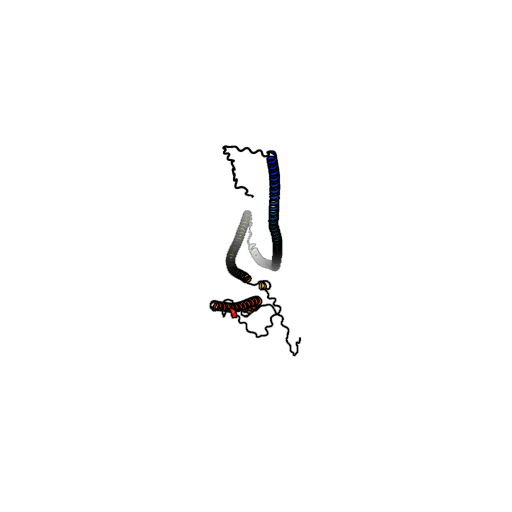TOM 1690 C C . SER A 1 205 ? 55.660 8.570 -102.367 1.00 83.38 205 SER A C 1
ATOM 1692 O O . SER A 1 205 ? 56.034 9.153 -103.379 1.00 83.38 205 SER A O 1
ATOM 1694 N N . LYS A 1 206 ? 56.514 8.235 -101.390 1.00 85.50 206 LYS A N 1
ATOM 1695 C CA . LYS A 1 206 ? 57.957 8.512 -101.416 1.00 85.50 206 LYS A CA 1
ATOM 1696 C C . LYS A 1 206 ? 58.669 7.753 -102.520 1.00 85.50 206 LYS A C 1
ATOM 1698 O O . LYS A 1 206 ? 59.579 8.317 -103.093 1.00 85.50 206 LYS A O 1
ATOM 1703 N N . MET A 1 207 ? 58.274 6.527 -102.847 1.00 79.25 207 MET A N 1
ATOM 1704 C CA . MET A 1 207 ? 58.815 5.768 -103.975 1.00 79.25 207 MET A CA 1
ATOM 1705 C C . MET A 1 207 ? 58.400 6.402 -105.297 1.00 79.25 207 MET A C 1
ATOM 1707 O O . MET A 1 207 ? 59.252 6.591 -106.151 1.00 79.25 207 MET A O 1
ATOM 1711 N N . ARG A 1 208 ? 57.137 6.821 -105.454 1.00 81.31 208 ARG A N 1
ATOM 1712 C CA . ARG A 1 208 ? 56.690 7.598 -106.624 1.00 81.31 208 ARG A CA 1
ATOM 1713 C C . ARG A 1 208 ? 57.397 8.948 -106.709 1.00 81.31 208 ARG A C 1
ATOM 1715 O O . ARG A 1 208 ? 57.741 9.392 -107.797 1.00 81.31 208 ARG A O 1
ATOM 1722 N N . PHE A 1 209 ? 57.628 9.601 -105.574 1.00 83.38 209 PHE A N 1
ATOM 1723 C CA . PHE A 1 209 ? 58.335 10.873 -105.491 1.00 83.38 209 PHE A CA 1
ATOM 1724 C C . PHE A 1 209 ? 59.831 10.715 -105.746 1.00 83.38 209 PHE A C 1
ATOM 1726 O O . PHE A 1 209 ? 60.370 11.524 -106.476 1.00 83.38 209 PHE A O 1
ATOM 1733 N N . LEU A 1 210 ? 60.486 9.676 -105.226 1.00 80.56 210 LEU A N 1
ATOM 1734 C CA . LEU A 1 210 ? 61.875 9.315 -105.514 1.00 80.56 210 LEU A CA 1
ATOM 1735 C C . LEU A 1 210 ? 62.032 8.888 -106.959 1.00 80.56 210 LEU A C 1
ATOM 1737 O O . LEU A 1 210 ? 63.020 9.241 -107.571 1.00 80.56 210 LEU A O 1
ATOM 1741 N N . GLN A 1 211 ? 61.062 8.177 -107.526 1.00 75.69 211 GLN A N 1
ATOM 1742 C CA . GLN A 1 211 ? 61.024 7.893 -108.952 1.00 75.69 211 GLN A CA 1
ATOM 1743 C C . GLN A 1 211 ? 60.975 9.210 -109.727 1.00 75.69 211 GLN A C 1
ATOM 1745 O O . GLN A 1 211 ? 61.812 9.415 -110.590 1.00 75.69 211 GLN A O 1
ATOM 1750 N N . LYS A 1 212 ? 60.079 10.135 -109.353 1.00 79.31 212 LYS A N 1
ATOM 1751 C CA . LYS A 1 212 ? 59.967 11.466 -109.965 1.00 79.31 212 LYS A CA 1
ATOM 1752 C C . LYS A 1 212 ? 61.239 12.292 -109.783 1.00 79.31 212 LYS A C 1
ATOM 1754 O O . LYS A 1 212 ? 61.705 12.874 -110.744 1.00 79.31 212 LYS A O 1
ATOM 1759 N N . GLN A 1 213 ? 61.822 12.295 -108.587 1.00 77.38 213 GLN A N 1
ATOM 1760 C CA . GLN A 1 213 ? 63.079 12.954 -108.259 1.00 77.38 213 GLN A CA 1
ATOM 1761 C C . GLN A 1 213 ? 64.259 12.286 -108.935 1.00 77.38 213 GLN A C 1
ATOM 1763 O O . GLN A 1 213 ? 65.175 12.999 -109.259 1.00 77.38 213 GLN A O 1
ATOM 1768 N N . LEU A 1 214 ? 64.281 10.978 -109.171 1.00 72.81 214 LEU A N 1
ATOM 1769 C CA . LEU A 1 214 ? 65.324 10.327 -109.954 1.00 72.81 214 LEU A CA 1
ATOM 1770 C C . LEU A 1 214 ? 65.214 10.793 -111.405 1.00 72.81 214 LEU A C 1
ATOM 1772 O O . LEU A 1 214 ? 66.231 11.110 -112.006 1.00 72.81 214 LEU A O 1
ATOM 1776 N N . THR A 1 215 ? 63.995 10.949 -111.932 1.00 69.31 215 THR A N 1
ATOM 1777 C CA . THR A 1 215 ? 63.763 11.598 -113.228 1.00 69.31 215 THR A CA 1
ATOM 1778 C C . THR A 1 215 ? 64.242 13.054 -113.217 1.00 69.31 215 THR A C 1
ATOM 1780 O O . THR A 1 215 ? 65.009 13.452 -114.085 1.00 69.31 215 THR A O 1
ATOM 1783 N N . THR A 1 216 ? 63.883 13.830 -112.190 1.00 65.06 216 THR A N 1
ATOM 1784 C CA . THR A 1 216 ? 64.246 15.252 -112.064 1.00 65.06 216 THR A CA 1
ATOM 1785 C C . THR A 1 216 ? 65.713 15.471 -111.676 1.00 65.06 216 THR A C 1
ATOM 1787 O O . THR A 1 216 ? 66.277 16.504 -111.990 1.00 65.06 216 THR A O 1
ATOM 1790 N N . PHE A 1 217 ? 66.360 14.513 -111.017 1.00 62.03 217 PHE A N 1
ATOM 1791 C CA . PHE A 1 217 ? 67.767 14.519 -110.613 1.00 62.03 217 PHE A CA 1
ATOM 1792 C C . PHE A 1 217 ? 68.647 14.009 -111.742 1.00 62.03 217 PHE A C 1
ATOM 1794 O O . PHE A 1 217 ? 69.738 14.525 -111.912 1.00 62.03 217 PHE A O 1
ATOM 1801 N N . LEU A 1 218 ? 68.169 13.097 -112.591 1.00 56.16 218 LEU A N 1
ATOM 1802 C CA . LEU A 1 218 ? 68.756 12.893 -113.917 1.00 56.16 218 LEU A CA 1
ATOM 1803 C C . LEU A 1 218 ? 68.666 14.185 -114.757 1.00 56.16 218 LEU A C 1
ATOM 1805 O O . LEU A 1 218 ? 69.606 14.508 -115.478 1.00 56.16 218 LEU A O 1
ATOM 1809 N N . GLU A 1 219 ? 67.594 14.973 -114.605 1.00 53.59 219 GLU A N 1
ATOM 1810 C CA . GLU A 1 219 ? 67.453 16.300 -115.232 1.00 53.59 219 GLU A CA 1
ATOM 1811 C C . GLU A 1 219 ? 68.247 17.422 -114.528 1.00 53.59 219 GLU A C 1
ATOM 1813 O O . GLU A 1 219 ? 68.601 18.400 -115.185 1.00 53.59 219 GLU A O 1
ATOM 1818 N N . SER A 1 220 ? 68.573 17.306 -113.233 1.00 50.84 220 SER A N 1
ATOM 1819 C CA . SER A 1 220 ? 69.247 18.352 -112.440 1.00 50.84 220 SER A CA 1
ATOM 1820 C C . SER A 1 220 ? 70.721 18.068 -112.134 1.00 50.84 220 SER A C 1
ATOM 1822 O O . SER A 1 220 ? 71.471 19.013 -111.926 1.00 50.84 220 SER A O 1
ATOM 1824 N N . LEU A 1 221 ? 71.191 16.815 -112.190 1.00 47.78 221 LEU A N 1
ATOM 1825 C CA . LEU A 1 221 ? 72.623 16.471 -112.294 1.00 47.78 221 LEU A CA 1
ATOM 1826 C C . LEU A 1 221 ? 73.226 16.999 -113.596 1.00 47.78 221 LEU A C 1
ATOM 1828 O O . LEU A 1 221 ? 74.433 17.207 -113.682 1.00 47.78 221 LEU A O 1
ATOM 1832 N N . ARG A 1 222 ? 72.376 17.268 -114.590 1.00 46.44 222 ARG A N 1
ATOM 1833 C CA . ARG A 1 222 ? 72.731 18.017 -115.793 1.00 46.44 222 ARG A CA 1
ATOM 1834 C C . ARG A 1 222 ? 73.080 19.487 -115.493 1.00 46.44 222 ARG A C 1
ATOM 1836 O O . ARG A 1 222 ? 73.787 20.083 -116.294 1.00 46.44 222 ARG A O 1
ATOM 1843 N N . ASN A 1 223 ? 72.656 20.059 -114.356 1.00 44.41 223 ASN A N 1
ATOM 1844 C CA . ASN A 1 223 ? 72.775 21.489 -114.036 1.00 44.41 223 ASN A CA 1
ATOM 1845 C C . ASN A 1 223 ? 73.219 21.760 -112.571 1.00 44.41 223 ASN A C 1
ATOM 1847 O O . ASN A 1 223 ? 72.507 22.408 -111.812 1.00 44.41 223 ASN A O 1
ATOM 1851 N N . ALA A 1 224 ? 74.436 21.321 -112.227 1.00 37.41 224 ALA A N 1
ATOM 1852 C CA . ALA A 1 224 ? 75.350 21.892 -111.215 1.00 37.41 224 ALA A CA 1
ATOM 1853 C C . ALA A 1 224 ? 75.019 21.875 -109.690 1.00 37.41 224 ALA A C 1
ATOM 1855 O O . ALA A 1 224 ? 73.885 21.845 -109.227 1.00 37.41 224 ALA A O 1
ATOM 1856 N N . SER A 1 225 ? 76.117 21.881 -108.918 1.00 38.25 225 SER A N 1
ATOM 1857 C CA . SER A 1 225 ? 76.343 21.543 -107.497 1.00 38.25 225 SER A CA 1
ATOM 1858 C C . SER A 1 225 ? 76.002 22.619 -106.445 1.00 38.25 225 SER A C 1
ATOM 1860 O O . SER A 1 225 ? 76.064 23.811 -106.730 1.00 38.25 225 SER A O 1
ATOM 1862 N N . LEU A 1 226 ? 75.764 22.192 -105.191 1.00 43.94 226 LEU A N 1
ATOM 1863 C CA . LEU A 1 226 ? 75.438 23.020 -104.009 1.00 43.94 226 LEU A CA 1
ATOM 1864 C C . LEU A 1 226 ? 76.476 22.914 -102.867 1.00 43.94 226 LEU A C 1
ATOM 1866 O O . LEU A 1 226 ? 77.077 21.861 -102.670 1.00 43.94 226 LEU A O 1
ATOM 1870 N N . ASP A 1 227 ? 76.612 24.002 -102.092 1.00 36.66 227 ASP A N 1
ATOM 1871 C CA . ASP A 1 227 ? 77.558 24.220 -100.974 1.00 36.66 227 ASP A CA 1
ATOM 1872 C C . ASP A 1 227 ? 76.874 24.184 -99.574 1.00 36.66 227 ASP A C 1
ATOM 1874 O O . ASP A 1 227 ? 75.693 24.503 -99.422 1.00 36.66 227 ASP A O 1
ATOM 1878 N N . VAL A 1 228 ? 77.636 23.791 -98.543 1.00 52.41 228 VAL A N 1
ATOM 1879 C CA . VAL A 1 228 ? 77.237 23.104 -97.288 1.00 52.41 228 VAL A CA 1
ATOM 1880 C C . VAL A 1 228 ? 77.305 23.986 -96.013 1.00 52.41 228 VAL A C 1
ATOM 1882 O O . VAL A 1 228 ? 76.965 23.552 -94.914 1.00 52.41 228 VAL A O 1
ATOM 1885 N N . ARG A 1 229 ? 77.665 25.272 -96.093 1.00 49.69 229 ARG A N 1
ATOM 1886 C CA . ARG A 1 229 ? 78.074 26.074 -94.907 1.00 49.69 229 ARG A CA 1
ATOM 1887 C C . ARG A 1 229 ? 76.983 26.722 -94.020 1.00 49.69 229 ARG A C 1
ATOM 1889 O O . ARG A 1 229 ? 77.299 27.605 -93.228 1.00 49.69 229 ARG A O 1
ATOM 1896 N N . LYS A 1 230 ? 75.706 26.315 -94.076 1.00 53.69 230 LYS A N 1
ATOM 1897 C CA . LYS A 1 230 ? 74.626 26.931 -93.250 1.00 53.69 230 LYS A CA 1
ATOM 1898 C C . LYS A 1 230 ? 74.321 26.249 -91.901 1.00 53.69 230 LYS A C 1
ATOM 1900 O O . LYS A 1 230 ? 73.515 26.781 -91.141 1.00 53.69 230 LYS A O 1
ATOM 1905 N N . TYR A 1 231 ? 74.952 25.122 -91.567 1.00 54.22 231 TYR A N 1
ATOM 1906 C CA . TYR A 1 231 ? 74.492 24.256 -90.465 1.00 54.22 231 TYR A CA 1
ATOM 1907 C C . TYR A 1 231 ? 75.061 24.547 -89.061 1.00 54.22 231 TYR A C 1
ATOM 1909 O O . TYR A 1 231 ? 74.435 24.175 -88.072 1.00 54.22 231 TYR A O 1
ATOM 1917 N N . GLU A 1 232 ? 76.179 25.260 -88.914 1.00 54.78 232 GLU A N 1
ATOM 1918 C CA . GLU A 1 232 ? 76.827 25.396 -87.591 1.00 54.78 232 GLU A CA 1
ATOM 1919 C C . GLU A 1 232 ? 76.216 26.483 -86.689 1.00 54.78 232 GLU A C 1
ATOM 1921 O O . GLU A 1 232 ? 76.206 26.354 -85.465 1.00 54.78 232 GLU A O 1
ATOM 1926 N N . ARG A 1 233 ? 75.624 27.537 -87.266 1.00 56.88 233 ARG A N 1
ATOM 1927 C CA . ARG A 1 233 ? 75.069 28.667 -86.492 1.00 56.88 233 ARG A CA 1
ATOM 1928 C C . ARG A 1 233 ? 73.780 28.320 -85.739 1.00 56.88 233 ARG A C 1
ATOM 1930 O O . ARG A 1 233 ? 73.465 28.950 -84.733 1.00 56.88 233 ARG A O 1
ATOM 1937 N N . VAL A 1 234 ? 73.045 27.322 -86.222 1.00 60.38 234 VAL A N 1
ATOM 1938 C CA . VAL A 1 234 ? 71.758 26.891 -85.654 1.00 60.38 234 VAL A CA 1
ATOM 1939 C C . VAL A 1 234 ? 71.963 26.053 -84.387 1.00 60.38 234 VAL A C 1
ATOM 1941 O O . VAL A 1 234 ? 71.178 26.163 -83.448 1.00 60.38 234 VAL A O 1
ATOM 1944 N N . ASN A 1 235 ? 73.055 25.287 -84.305 1.00 60.59 235 ASN A N 1
ATOM 1945 C CA . ASN A 1 235 ? 73.292 24.372 -83.186 1.00 60.59 235 ASN A CA 1
ATOM 1946 C C . ASN A 1 235 ? 73.604 25.103 -81.863 1.00 60.59 235 ASN A C 1
ATOM 1948 O O . ASN A 1 235 ? 73.131 24.706 -80.804 1.00 60.59 235 ASN A O 1
ATOM 1952 N N . MET A 1 236 ? 74.334 26.223 -81.915 1.00 63.44 236 MET A N 1
ATOM 1953 C CA . MET A 1 236 ? 74.724 26.996 -80.720 1.00 63.44 236 MET A CA 1
ATOM 1954 C C . MET A 1 236 ? 73.556 27.719 -80.028 1.00 63.44 236 MET A C 1
ATOM 1956 O O . MET A 1 236 ? 73.577 27.912 -78.813 1.00 63.44 236 MET A O 1
ATOM 1960 N N . LEU A 1 237 ? 72.528 28.127 -80.777 1.00 67.69 237 LEU A N 1
ATOM 1961 C CA . LEU A 1 237 ? 71.347 28.791 -80.210 1.00 67.69 237 LEU A CA 1
ATOM 1962 C C . LEU A 1 237 ? 70.411 27.797 -79.505 1.00 67.69 237 LEU A C 1
ATOM 1964 O O . LEU A 1 237 ? 69.765 28.158 -78.521 1.00 67.69 237 LEU A O 1
ATOM 1968 N N . MET A 1 238 ? 70.388 26.543 -79.961 1.00 69.31 238 MET A N 1
ATOM 1969 C CA . MET A 1 238 ? 69.511 25.498 -79.432 1.00 69.31 238 MET A CA 1
ATOM 1970 C C . MET A 1 238 ? 69.882 25.088 -77.993 1.00 69.31 238 MET A C 1
ATOM 1972 O O . MET A 1 238 ? 68.999 24.896 -77.156 1.00 69.31 238 MET A O 1
ATOM 1976 N N . GLU A 1 239 ? 71.178 25.037 -77.659 1.00 67.75 239 GLU A N 1
ATOM 1977 C CA . GLU A 1 239 ? 71.631 24.547 -76.345 1.00 67.75 239 GLU A CA 1
ATOM 1978 C C . GLU A 1 239 ? 71.364 25.546 -75.200 1.00 67.75 239 GLU A C 1
ATOM 1980 O O . GLU A 1 239 ? 71.028 25.147 -74.084 1.00 67.75 239 GLU A O 1
ATOM 1985 N N . ARG A 1 240 ? 71.419 26.863 -75.461 1.00 69.62 240 ARG A N 1
ATOM 1986 C CA . ARG A 1 240 ? 71.054 27.886 -74.456 1.00 69.62 240 ARG A CA 1
ATOM 1987 C C . ARG A 1 240 ? 69.563 27.871 -74.122 1.00 69.62 240 ARG A C 1
ATOM 1989 O O . ARG A 1 240 ? 69.192 28.065 -72.966 1.00 69.62 240 ARG A O 1
ATOM 1996 N N . GLN A 1 241 ? 68.717 27.622 -75.117 1.00 72.25 241 GLN A N 1
ATOM 1997 C CA . GLN A 1 241 ? 67.267 27.583 -74.939 1.00 72.25 241 GLN A CA 1
ATOM 1998 C C . GLN A 1 241 ? 66.835 26.378 -74.088 1.00 72.25 241 GLN A C 1
ATOM 2000 O O . GLN A 1 241 ? 65.940 26.491 -73.253 1.00 72.25 241 GLN A O 1
ATOM 2005 N N . LYS A 1 242 ? 67.534 25.247 -74.227 1.00 75.38 242 LYS A N 1
ATOM 2006 C CA . LYS A 1 242 ? 67.292 24.018 -73.462 1.00 75.38 242 LYS A CA 1
ATOM 2007 C C . LYS A 1 242 ? 67.486 24.203 -71.952 1.00 75.38 242 LYS A C 1
ATOM 2009 O O . LYS A 1 242 ? 66.642 23.762 -71.177 1.00 75.38 242 LYS A O 1
ATOM 2014 N N . ASN A 1 243 ? 68.537 24.906 -71.527 1.00 76.12 243 ASN A N 1
ATOM 2015 C CA . ASN A 1 243 ? 68.816 25.111 -70.099 1.00 76.12 243 ASN A CA 1
ATOM 2016 C C . ASN A 1 243 ? 67.789 26.026 -69.408 1.00 76.12 243 ASN A C 1
ATOM 2018 O O . ASN A 1 243 ? 67.417 25.769 -68.266 1.00 76.12 243 ASN A O 1
ATOM 2022 N N . PHE A 1 244 ? 67.280 27.050 -70.102 1.00 77.69 244 PHE A N 1
ATOM 2023 C CA . PHE A 1 244 ? 66.229 27.927 -69.567 1.00 77.69 244 PHE A CA 1
ATOM 2024 C C . PHE A 1 244 ? 64.904 27.179 -69.341 1.00 77.69 244 PHE A C 1
ATOM 2026 O O . PHE A 1 244 ? 64.240 27.367 -68.322 1.00 77.69 244 PHE A O 1
ATOM 2033 N N . VAL A 1 245 ? 64.542 26.277 -70.260 1.00 81.56 245 VAL A N 1
ATOM 2034 C CA . VAL A 1 245 ? 63.319 25.463 -70.153 1.00 81.56 245 VAL A CA 1
ATOM 2035 C C . VAL A 1 245 ? 63.369 24.526 -68.941 1.00 81.56 245 VAL A C 1
ATOM 2037 O O . VAL A 1 245 ? 62.363 24.374 -68.250 1.00 81.56 245 VAL A O 1
ATOM 2040 N N . VAL A 1 246 ? 64.529 23.932 -68.644 1.00 80.69 246 VAL A N 1
ATOM 2041 C CA . VAL A 1 246 ? 64.681 22.994 -67.518 1.00 80.69 246 VAL A CA 1
ATOM 2042 C C . VAL A 1 246 ? 64.499 23.685 -66.160 1.00 80.69 246 VAL A C 1
ATOM 2044 O O . VAL A 1 246 ? 63.820 23.139 -65.293 1.00 80.69 246 VAL A O 1
ATOM 2047 N N . GLU A 1 247 ? 65.050 24.886 -65.958 1.00 78.62 247 GLU A N 1
ATOM 2048 C CA . GLU A 1 247 ? 64.854 25.628 -64.699 1.00 78.62 247 GLU A CA 1
ATOM 2049 C C . GLU A 1 247 ? 63.415 26.147 -64.539 1.00 78.62 247 GLU A C 1
ATOM 2051 O O . GLU A 1 247 ? 62.829 26.019 -63.463 1.00 78.62 247 GLU A O 1
ATOM 2056 N N . SER A 1 248 ? 62.781 26.622 -65.618 1.00 79.25 248 SER A N 1
ATOM 2057 C CA . SER A 1 248 ? 61.364 27.019 -65.579 1.00 79.25 248 SER A CA 1
ATOM 2058 C C . SER A 1 248 ? 60.436 25.844 -65.230 1.00 79.25 248 SER A C 1
ATOM 2060 O O . SER A 1 248 ? 59.488 26.011 -64.463 1.00 79.25 248 SER A O 1
ATOM 2062 N N . GLN A 1 249 ? 60.735 24.631 -65.712 1.00 83.38 249 GLN A N 1
ATOM 2063 C CA . GLN A 1 249 ? 59.974 23.427 -65.358 1.00 83.38 249 GLN A CA 1
ATOM 2064 C C . GLN A 1 249 ? 60.058 23.083 -63.866 1.00 83.38 249 GLN A C 1
ATOM 2066 O O . GLN A 1 249 ? 59.047 22.695 -63.277 1.00 83.38 249 GLN A O 1
ATOM 2071 N N . LYS A 1 250 ? 61.230 23.240 -63.235 1.00 84.81 250 LYS A N 1
ATOM 2072 C CA . LYS A 1 250 ? 61.387 22.982 -61.793 1.00 84.81 250 LYS A CA 1
ATOM 2073 C C . LYS A 1 250 ? 60.579 23.968 -60.953 1.00 84.81 250 LYS A C 1
ATOM 2075 O O . LYS A 1 250 ? 59.916 23.543 -60.006 1.00 84.81 250 LYS A O 1
ATOM 2080 N N . LEU A 1 251 ? 60.604 25.252 -61.318 1.00 82.56 251 LEU A N 1
ATOM 2081 C CA . LEU A 1 251 ? 59.838 26.289 -60.625 1.00 82.56 251 LEU A CA 1
ATOM 2082 C C . LEU A 1 251 ? 58.326 26.030 -60.741 1.00 82.56 251 LEU A C 1
ATOM 2084 O O . LEU A 1 251 ? 57.631 25.977 -59.728 1.00 82.56 251 LEU A O 1
ATOM 2088 N N . ASN A 1 252 ? 57.846 25.739 -61.956 1.00 88.75 252 ASN A N 1
ATOM 2089 C CA . ASN A 1 252 ? 56.442 25.404 -62.209 1.00 88.75 252 ASN A CA 1
ATOM 2090 C C . ASN A 1 252 ? 55.989 24.161 -61.431 1.00 88.75 252 ASN A C 1
ATOM 2092 O O . ASN A 1 252 ? 54.854 24.091 -60.967 1.00 88.75 252 ASN A O 1
ATOM 2096 N N . TYR A 1 253 ? 56.863 23.165 -61.263 1.00 89.31 253 TYR A N 1
ATOM 2097 C CA . TYR A 1 253 ? 56.539 21.972 -60.484 1.00 89.31 253 TYR A CA 1
ATOM 2098 C C . TYR A 1 253 ? 56.395 22.268 -58.981 1.00 89.31 253 TYR A C 1
ATOM 2100 O O . TYR A 1 253 ? 55.498 21.725 -58.331 1.00 89.31 253 TYR A O 1
ATOM 2108 N N . ALA A 1 254 ? 57.237 23.145 -58.425 1.00 86.12 254 ALA A N 1
ATOM 2109 C CA . ALA A 1 254 ? 57.129 23.575 -57.031 1.00 86.12 254 ALA A CA 1
ATOM 2110 C C . ALA A 1 254 ? 55.850 24.397 -56.782 1.00 86.12 254 ALA A C 1
ATOM 2112 O O . ALA A 1 254 ? 55.135 24.139 -55.811 1.00 86.12 254 ALA A O 1
ATOM 2113 N N . GLU A 1 255 ? 55.514 25.315 -57.690 1.00 88.19 255 GLU A N 1
ATOM 2114 C CA . GLU A 1 255 ? 54.281 26.109 -57.635 1.00 88.19 255 GLU A CA 1
ATOM 2115 C C . GLU A 1 255 ? 53.024 25.234 -57.777 1.00 88.19 255 GLU A C 1
ATOM 2117 O O . GLU A 1 255 ? 52.083 25.342 -56.984 1.00 88.19 255 GLU A O 1
ATOM 2122 N N . ALA A 1 256 ? 53.029 24.287 -58.721 1.00 89.19 256 ALA A N 1
ATOM 2123 C CA . ALA A 1 256 ? 51.935 23.337 -58.897 1.00 89.19 256 ALA A CA 1
ATOM 2124 C C . ALA A 1 256 ? 51.731 22.458 -57.654 1.00 89.19 256 ALA A C 1
ATOM 2126 O O . ALA A 1 256 ? 50.594 22.145 -57.296 1.00 89.19 256 ALA A O 1
ATOM 2127 N N . ARG A 1 257 ? 52.814 22.073 -56.965 1.00 92.19 257 ARG A N 1
ATOM 2128 C CA . ARG A 1 257 ? 52.734 21.334 -55.697 1.00 92.19 257 ARG A CA 1
ATOM 2129 C C . ARG A 1 257 ? 52.126 22.188 -54.583 1.00 92.19 257 ARG A C 1
ATOM 2131 O O . ARG A 1 257 ? 51.237 21.700 -53.891 1.00 92.19 257 ARG A O 1
ATOM 2138 N N . GLY A 1 258 ? 52.568 23.438 -54.429 1.00 88.06 258 GLY A N 1
ATOM 2139 C CA . GLY A 1 258 ? 52.008 24.366 -53.440 1.00 88.06 258 GLY A CA 1
ATOM 2140 C C . GLY A 1 258 ? 50.514 24.614 -53.657 1.00 88.06 258 GLY A C 1
ATOM 2141 O O . GLY A 1 258 ? 49.731 24.547 -52.713 1.00 88.06 258 GLY A O 1
ATOM 2142 N N . THR A 1 259 ? 50.107 24.785 -54.918 1.00 91.06 259 THR A N 1
ATOM 2143 C CA . THR A 1 259 ? 48.701 24.979 -55.301 1.00 91.06 259 THR A CA 1
ATOM 2144 C C . THR A 1 259 ? 47.839 23.768 -54.942 1.00 91.06 259 THR A C 1
ATOM 2146 O O . THR A 1 259 ? 46.759 23.940 -54.388 1.00 91.06 259 THR A O 1
ATOM 2149 N N . ARG A 1 260 ? 48.316 22.538 -55.187 1.00 92.94 260 ARG A N 1
ATOM 2150 C CA . ARG A 1 260 ? 47.576 21.316 -54.817 1.00 92.94 260 ARG A CA 1
ATOM 2151 C C . ARG A 1 260 ? 47.359 21.210 -53.312 1.00 92.94 260 ARG A C 1
ATOM 2153 O O . ARG A 1 260 ? 46.226 21.045 -52.890 1.00 92.94 260 ARG A O 1
ATOM 2160 N N . ILE A 1 261 ? 48.417 21.389 -52.517 1.00 92.75 261 ILE A N 1
ATOM 2161 C CA . ILE A 1 261 ? 48.325 21.321 -51.048 1.00 92.75 261 ILE A CA 1
ATOM 2162 C C . ILE A 1 261 ? 47.352 22.381 -50.516 1.00 92.75 261 ILE A C 1
ATOM 2164 O O . ILE A 1 261 ? 46.554 22.097 -49.626 1.00 92.75 261 ILE A O 1
ATOM 2168 N N . TYR A 1 262 ? 47.388 23.594 -51.075 1.00 93.25 262 TYR A N 1
ATOM 2169 C CA . TYR A 1 262 ? 46.455 24.655 -50.703 1.00 93.25 262 TYR A CA 1
ATOM 2170 C C . TYR A 1 262 ? 45.002 24.306 -51.060 1.00 93.25 262 TYR A C 1
ATOM 2172 O O . TYR A 1 262 ? 44.119 24.461 -50.219 1.00 93.25 262 TYR A O 1
ATOM 2180 N N . MET A 1 263 ? 44.749 23.802 -52.274 1.00 93.56 263 MET A N 1
ATOM 2181 C CA . MET A 1 263 ? 43.404 23.389 -52.695 1.00 93.56 263 MET A CA 1
ATOM 2182 C C . MET A 1 263 ? 42.875 22.214 -51.866 1.00 93.56 263 MET A C 1
ATOM 2184 O O . MET A 1 263 ? 41.706 22.232 -51.482 1.00 93.56 263 MET A O 1
ATOM 2188 N N . ASP A 1 264 ? 43.721 21.233 -51.549 1.00 93.56 264 ASP A N 1
ATOM 2189 C CA . ASP A 1 264 ? 43.363 20.099 -50.693 1.00 93.56 264 ASP A CA 1
ATOM 2190 C C . ASP A 1 264 ? 43.020 20.585 -49.274 1.00 93.56 264 ASP A C 1
ATOM 2192 O O . ASP A 1 264 ? 41.943 20.292 -48.763 1.00 93.56 264 ASP A O 1
ATOM 2196 N N . SER A 1 265 ? 43.853 21.448 -48.681 1.00 92.69 265 SER A N 1
ATOM 2197 C CA . SER A 1 265 ? 43.587 22.040 -47.361 1.00 92.69 265 SER A CA 1
ATOM 2198 C C . SER A 1 265 ? 42.306 22.887 -47.332 1.00 92.69 265 SER A C 1
ATOM 2200 O O . SER A 1 265 ? 41.537 22.833 -46.366 1.00 92.69 265 SER A O 1
ATOM 2202 N N . GLN A 1 266 ? 42.030 23.647 -48.396 1.00 94.19 266 GLN A N 1
ATOM 2203 C CA . GLN A 1 266 ? 40.788 24.408 -48.526 1.00 94.19 266 GLN A CA 1
ATOM 2204 C C . GLN A 1 266 ? 39.571 23.478 -48.617 1.00 94.19 266 GLN A C 1
ATOM 2206 O O . GLN A 1 266 ? 38.544 23.741 -47.987 1.00 94.19 266 GLN A O 1
ATOM 2211 N N . ARG A 1 267 ? 39.687 22.378 -49.369 1.00 94.25 267 ARG A N 1
ATOM 2212 C CA . ARG A 1 267 ? 38.634 21.367 -49.503 1.00 94.25 267 ARG A CA 1
ATOM 2213 C C . ARG A 1 267 ? 38.334 20.692 -48.170 1.00 94.25 267 ARG A C 1
ATOM 2215 O O . ARG A 1 267 ? 37.164 20.602 -47.805 1.00 94.25 267 ARG A O 1
ATOM 2222 N N . ASP A 1 268 ? 39.367 20.302 -47.432 1.00 94.56 268 ASP A N 1
ATOM 2223 C CA . ASP A 1 268 ? 39.233 19.693 -46.107 1.00 94.56 268 ASP A CA 1
ATOM 2224 C C . ASP A 1 268 ? 38.579 20.661 -45.119 1.00 94.56 268 ASP A C 1
ATOM 2226 O O . ASP A 1 268 ? 37.655 20.291 -44.396 1.00 94.56 268 ASP A O 1
ATOM 2230 N N . THR A 1 269 ? 38.978 21.935 -45.143 1.00 93.06 269 THR A N 1
ATOM 2231 C CA . THR A 1 269 ? 38.380 22.969 -44.285 1.00 93.06 269 THR A CA 1
ATOM 2232 C C . THR A 1 269 ? 36.886 23.147 -44.571 1.00 93.06 269 THR A C 1
ATOM 2234 O O . THR A 1 269 ? 36.080 23.237 -43.643 1.00 93.06 269 THR A O 1
ATOM 2237 N N . LEU A 1 270 ? 36.491 23.165 -45.849 1.00 94.81 270 LEU A N 1
ATOM 2238 C CA . LEU A 1 270 ? 35.082 23.243 -46.246 1.00 94.81 270 LEU A CA 1
ATOM 2239 C C . LEU A 1 270 ? 34.303 21.982 -45.856 1.00 94.81 270 LEU A C 1
ATOM 2241 O O . LEU A 1 270 ? 33.163 22.093 -45.404 1.00 94.81 270 LEU A O 1
ATOM 2245 N N . HIS A 1 271 ? 34.909 20.802 -45.999 1.00 95.25 271 HIS A N 1
ATOM 2246 C CA . HIS A 1 271 ? 34.299 19.534 -45.608 1.00 95.25 271 HIS A CA 1
ATOM 2247 C C . HIS A 1 271 ? 34.032 19.482 -44.101 1.00 95.25 271 HIS A C 1
ATOM 2249 O O . HIS A 1 271 ? 32.892 19.283 -43.683 1.00 95.25 271 HIS A O 1
ATOM 2255 N N . ILE A 1 272 ? 35.054 19.764 -43.287 1.00 95.25 272 ILE A N 1
ATOM 2256 C CA . ILE A 1 272 ? 34.947 19.818 -41.823 1.00 95.25 272 ILE A CA 1
ATOM 2257 C C . ILE A 1 272 ? 33.915 20.871 -41.400 1.00 95.25 272 ILE A C 1
ATOM 2259 O O . ILE A 1 272 ? 33.092 20.618 -40.520 1.00 95.25 272 ILE A O 1
ATOM 2263 N N . GLY A 1 273 ? 33.909 22.042 -42.048 1.00 93.88 273 GLY A N 1
ATOM 2264 C CA . GLY A 1 273 ? 32.919 23.089 -41.796 1.00 93.88 273 GLY A CA 1
ATOM 2265 C C . GLY A 1 273 ? 31.483 22.630 -42.073 1.00 93.88 273 GLY A C 1
ATOM 2266 O O . GLY A 1 273 ? 30.587 22.879 -41.262 1.00 93.88 273 GLY A O 1
ATOM 2267 N N . ALA A 1 274 ? 31.260 21.917 -43.181 1.00 95.25 274 ALA A N 1
ATOM 2268 C CA . ALA A 1 274 ? 29.951 21.377 -43.538 1.00 95.25 274 ALA A CA 1
ATOM 2269 C C . ALA A 1 274 ? 29.491 20.272 -42.569 1.00 95.25 274 ALA A C 1
ATOM 2271 O O . ALA A 1 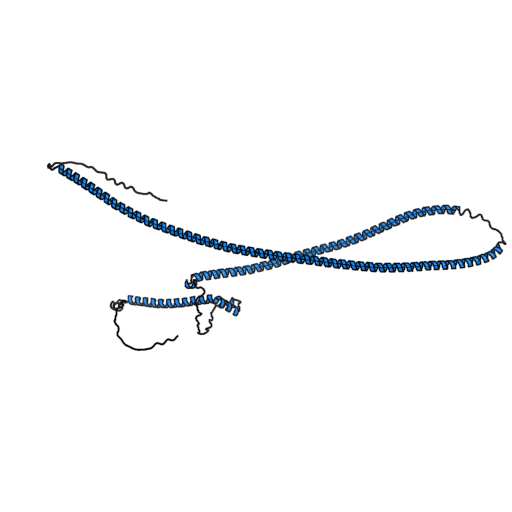274 ? 28.331 20.264 -42.153 1.00 95.25 274 ALA A O 1
ATOM 2272 N N . GLU A 1 275 ? 30.383 19.365 -42.169 1.00 95.25 275 GLU A N 1
ATOM 2273 C CA . GLU A 1 275 ? 30.084 18.321 -41.180 1.00 95.25 275 GLU A CA 1
ATOM 2274 C C . GLU A 1 275 ? 29.770 18.906 -39.802 1.00 95.25 275 GLU A C 1
ATOM 2276 O O . GLU A 1 275 ? 28.778 18.523 -39.177 1.00 95.25 275 GLU A O 1
ATOM 2281 N N . ALA A 1 276 ? 30.553 19.889 -39.350 1.00 94.94 276 ALA A N 1
ATOM 2282 C CA . ALA A 1 276 ? 30.302 20.587 -38.096 1.00 94.94 276 ALA A CA 1
ATOM 2283 C C . ALA A 1 276 ? 28.936 21.292 -38.110 1.00 94.94 276 ALA A C 1
ATOM 2285 O O . ALA A 1 276 ? 28.191 21.210 -37.134 1.00 94.94 276 ALA A O 1
ATOM 2286 N N . GLN A 1 277 ? 28.561 21.933 -39.222 1.00 96.00 277 GLN A N 1
ATOM 2287 C CA . GLN A 1 277 ? 27.242 22.554 -39.367 1.00 96.00 277 GLN A CA 1
ATOM 2288 C C . GLN A 1 277 ? 26.097 21.538 -39.341 1.00 96.00 277 GLN A C 1
ATOM 2290 O O . GLN A 1 277 ? 25.081 21.805 -38.696 1.00 96.00 277 GLN A O 1
ATOM 2295 N N . ARG A 1 278 ? 26.251 20.375 -39.993 1.00 95.31 278 ARG A N 1
ATOM 2296 C CA . ARG A 1 278 ? 25.266 19.281 -39.909 1.00 95.31 278 ARG A CA 1
ATOM 2297 C C . ARG A 1 278 ? 25.103 18.819 -38.465 1.00 95.31 278 ARG A C 1
ATOM 2299 O O . ARG A 1 278 ? 23.996 18.865 -37.945 1.00 95.31 278 ARG A O 1
ATOM 2306 N N . LYS A 1 279 ? 26.214 18.537 -37.779 1.00 96.69 279 LYS A N 1
ATOM 2307 C CA . LYS A 1 279 ? 26.203 18.118 -36.373 1.00 96.69 279 LYS A CA 1
ATOM 2308 C C . LYS A 1 279 ? 25.551 19.156 -35.456 1.00 96.69 279 LYS A C 1
ATOM 2310 O O . LYS A 1 279 ? 24.767 18.800 -34.586 1.00 96.69 279 LYS A O 1
ATOM 2315 N N . ILE A 1 280 ? 25.829 20.447 -35.654 1.00 96.19 280 ILE A N 1
ATOM 2316 C CA . ILE A 1 280 ? 25.181 21.526 -34.890 1.00 96.19 280 ILE A CA 1
ATOM 2317 C C . ILE A 1 280 ? 23.672 21.559 -35.154 1.00 96.19 280 ILE A C 1
ATOM 2319 O O . ILE A 1 280 ? 22.896 21.799 -34.229 1.00 96.19 280 ILE A O 1
ATOM 2323 N N . LYS A 1 281 ? 23.240 21.348 -36.401 1.00 96.75 281 LYS A N 1
ATOM 2324 C CA . LYS A 1 281 ? 21.817 21.312 -36.749 1.00 96.75 281 LYS A CA 1
ATOM 2325 C C . LYS A 1 281 ? 21.115 20.129 -36.083 1.00 96.75 281 LYS A C 1
ATOM 2327 O O . LYS A 1 281 ? 20.051 20.334 -35.503 1.00 96.75 281 LYS A O 1
ATOM 2332 N N . ASP A 1 282 ? 21.729 18.952 -36.108 1.00 96.19 282 ASP A N 1
ATOM 2333 C CA . ASP A 1 282 ? 21.184 17.743 -35.487 1.00 96.19 282 ASP A CA 1
ATOM 2334 C C . ASP A 1 282 ? 21.074 17.917 -33.966 1.00 96.19 282 ASP A C 1
ATOM 2336 O O . ASP A 1 282 ? 19.992 17.758 -33.406 1.00 96.19 282 ASP A O 1
ATOM 2340 N N . LEU A 1 283 ? 22.131 18.415 -33.313 1.00 96.81 283 LEU A N 1
ATOM 2341 C CA . LEU A 1 283 ? 22.114 18.719 -31.876 1.00 96.81 283 LEU A CA 1
ATOM 2342 C C . LEU A 1 283 ? 21.050 19.761 -31.497 1.00 96.81 283 LEU A C 1
ATOM 2344 O O . LEU A 1 283 ? 20.458 19.688 -30.422 1.00 96.81 283 LEU A O 1
ATOM 2348 N N . ARG A 1 284 ? 20.774 20.746 -32.362 1.00 96.75 284 ARG A N 1
ATOM 2349 C CA . ARG A 1 284 ? 19.693 21.721 -32.131 1.00 96.75 284 ARG A CA 1
ATOM 2350 C C . ARG A 1 284 ? 18.310 21.083 -32.228 1.00 96.75 284 ARG A C 1
ATOM 2352 O O . ARG A 1 284 ? 17.432 21.467 -31.458 1.00 96.75 284 ARG A O 1
ATOM 2359 N N . LEU A 1 285 ? 18.116 20.148 -33.157 1.00 96.81 285 LEU A N 1
ATOM 2360 C CA . LEU A 1 285 ? 16.863 19.405 -33.290 1.00 96.81 285 LEU A CA 1
ATOM 2361 C C . LEU A 1 285 ? 16.645 18.483 -32.087 1.00 96.81 285 LEU A C 1
ATOM 2363 O O . LEU A 1 285 ? 15.564 18.512 -31.505 1.00 96.81 285 LEU A O 1
ATOM 2367 N N . GLU A 1 286 ? 17.676 17.753 -31.658 1.00 95.88 286 GLU A N 1
ATOM 2368 C CA . GLU A 1 286 ? 17.632 16.933 -30.441 1.00 95.88 286 GLU A CA 1
ATOM 2369 C C . GLU A 1 286 ? 17.323 17.782 -29.205 1.00 95.88 286 GLU A C 1
ATOM 2371 O O . GLU A 1 286 ? 16.426 17.459 -28.429 1.00 95.88 286 GLU A O 1
ATOM 2376 N N . HIS A 1 287 ? 18.005 18.918 -29.043 1.00 96.31 287 HIS A N 1
ATOM 2377 C CA . HIS A 1 287 ? 17.735 19.831 -27.938 1.00 96.31 287 HIS A CA 1
ATOM 2378 C C . HIS A 1 287 ? 16.286 20.344 -27.960 1.00 96.31 287 HIS A C 1
ATOM 2380 O O . HIS A 1 287 ? 15.623 20.363 -26.924 1.00 96.31 287 HIS A O 1
ATOM 2386 N N . ALA A 1 288 ? 15.764 20.738 -29.127 1.00 96.69 288 ALA A N 1
ATOM 2387 C CA . ALA A 1 288 ? 14.373 21.169 -29.259 1.00 96.69 288 ALA A CA 1
ATOM 2388 C C . ALA A 1 288 ? 13.385 20.046 -28.902 1.00 96.69 288 ALA A C 1
ATOM 2390 O O . ALA A 1 288 ? 12.412 20.295 -28.187 1.00 96.69 288 ALA A O 1
ATOM 2391 N N . TYR A 1 289 ? 13.667 18.816 -29.337 1.00 97.69 289 TYR A N 1
ATOM 2392 C CA . TYR A 1 289 ? 12.883 17.634 -28.996 1.00 97.69 289 TYR A CA 1
ATOM 2393 C C . TYR A 1 289 ? 12.856 17.387 -27.483 1.00 97.69 289 TYR A C 1
ATOM 2395 O O . TYR A 1 289 ? 11.777 17.291 -26.901 1.00 97.69 289 TYR A O 1
ATOM 2403 N N . PHE A 1 290 ? 14.012 17.374 -26.813 1.00 96.88 290 PHE A N 1
ATOM 2404 C CA . PHE A 1 290 ? 14.072 17.148 -25.365 1.00 96.88 290 PHE A CA 1
ATOM 2405 C C . PHE A 1 290 ? 13.423 18.271 -24.557 1.00 96.88 290 PHE A C 1
ATOM 2407 O O . PHE A 1 290 ? 12.776 18.007 -23.544 1.00 96.88 290 PHE A O 1
ATOM 2414 N N . VAL A 1 291 ? 13.538 19.523 -25.006 1.00 97.75 291 VAL A N 1
ATOM 2415 C CA . VAL A 1 291 ? 12.826 20.643 -24.375 1.00 97.75 291 VAL A CA 1
ATOM 2416 C C . VAL A 1 291 ? 11.314 20.464 -24.497 1.00 97.75 291 VAL A C 1
ATOM 2418 O O . VAL A 1 291 ? 10.603 20.721 -23.525 1.00 97.75 291 VAL A O 1
ATOM 2421 N N . GLN A 1 292 ? 10.819 20.014 -25.652 1.00 97.38 292 GLN A N 1
ATOM 2422 C CA . GLN A 1 292 ? 9.395 19.745 -25.834 1.00 97.38 292 GLN A CA 1
ATOM 2423 C C . GLN A 1 292 ? 8.934 18.554 -24.989 1.00 97.38 292 GLN A C 1
ATOM 2425 O O . GLN A 1 292 ? 7.918 18.660 -24.309 1.00 97.38 292 GLN A O 1
ATOM 2430 N N . MET A 1 293 ? 9.704 17.465 -24.968 1.00 96.94 293 MET A N 1
ATOM 2431 C CA . MET A 1 293 ? 9.422 16.295 -24.136 1.00 96.94 293 MET A CA 1
ATOM 2432 C C . MET A 1 293 ? 9.334 16.681 -22.657 1.00 96.94 293 MET A C 1
ATOM 2434 O O . MET A 1 293 ? 8.371 16.333 -21.983 1.00 96.94 293 MET A O 1
ATOM 2438 N N . ARG A 1 294 ? 10.286 17.483 -22.162 1.00 96.50 294 ARG A N 1
ATOM 2439 C CA . ARG A 1 294 ? 10.263 17.985 -20.783 1.00 96.50 294 ARG A CA 1
ATOM 2440 C C . ARG A 1 294 ? 9.010 18.810 -20.494 1.00 96.50 294 ARG A C 1
ATOM 2442 O O . ARG A 1 294 ? 8.415 18.633 -19.440 1.00 96.50 294 ARG A O 1
ATOM 2449 N N . LYS A 1 295 ? 8.613 19.701 -21.409 1.00 97.62 295 LYS A N 1
ATOM 2450 C CA . LYS A 1 295 ? 7.384 20.496 -21.255 1.00 97.62 295 LYS A CA 1
ATOM 2451 C C . LYS A 1 295 ? 6.134 19.620 -21.224 1.00 97.62 295 LYS A C 1
ATOM 2453 O O . LYS A 1 295 ? 5.238 19.900 -20.441 1.00 97.62 295 LYS A O 1
ATOM 2458 N N . ASN A 1 296 ? 6.074 18.579 -22.052 1.00 97.88 296 ASN A N 1
ATOM 2459 C CA . ASN A 1 296 ? 4.955 17.640 -22.050 1.00 97.88 296 ASN A CA 1
ATOM 2460 C C . ASN A 1 296 ? 4.866 16.902 -20.709 1.00 97.88 296 ASN A C 1
ATOM 2462 O O . ASN A 1 296 ? 3.806 16.917 -20.098 1.00 97.88 296 ASN A O 1
ATOM 2466 N N . ILE A 1 297 ? 5.991 16.376 -20.210 1.00 96.25 297 ILE A N 1
ATOM 2467 C CA . ILE A 1 297 ? 6.057 15.726 -18.892 1.00 96.25 297 ILE A CA 1
ATOM 2468 C C . ILE A 1 297 ? 5.627 16.697 -17.783 1.00 96.25 297 ILE A C 1
ATOM 2470 O O . ILE A 1 297 ? 4.870 16.329 -16.895 1.00 96.25 297 ILE A O 1
ATOM 2474 N N . GLU A 1 298 ? 6.078 17.952 -17.826 1.00 97.19 298 GLU A N 1
ATOM 2475 C CA . GLU A 1 298 ? 5.694 18.964 -16.835 1.00 97.19 298 GLU A CA 1
ATOM 2476 C C . GLU A 1 298 ? 4.184 19.258 -16.862 1.00 97.19 298 GLU A C 1
ATOM 2478 O O . GLU A 1 298 ? 3.564 19.358 -15.805 1.00 97.19 298 GLU A O 1
ATOM 2483 N N . MET A 1 299 ? 3.575 19.340 -18.051 1.00 97.31 299 MET A N 1
ATOM 2484 C CA . MET A 1 299 ? 2.123 19.501 -18.191 1.00 97.31 299 MET A CA 1
ATOM 2485 C C . MET A 1 299 ? 1.355 18.278 -17.677 1.00 97.31 299 MET A C 1
ATOM 2487 O O . MET A 1 299 ? 0.388 18.455 -16.940 1.00 97.31 299 MET A O 1
ATOM 2491 N N . GLU A 1 300 ? 1.798 17.063 -18.008 1.00 97.25 300 GLU A N 1
ATOM 2492 C CA . GLU A 1 300 ? 1.201 15.816 -17.507 1.00 97.25 300 GLU A CA 1
ATOM 2493 C C . GLU A 1 300 ? 1.283 15.740 -15.978 1.00 97.25 300 GLU A C 1
ATOM 2495 O O . GLU A 1 300 ? 0.283 15.480 -15.318 1.00 97.25 300 GLU A O 1
ATOM 2500 N N . MET A 1 301 ? 2.430 16.088 -15.385 1.00 94.81 301 MET A N 1
ATOM 2501 C CA . MET A 1 301 ? 2.586 16.129 -13.927 1.00 94.81 301 MET A CA 1
ATOM 2502 C C . MET A 1 301 ? 1.653 17.142 -13.250 1.00 94.81 301 MET A C 1
ATOM 2504 O O . MET A 1 301 ? 1.160 16.891 -12.147 1.00 94.81 301 MET A O 1
ATOM 2508 N N . ILE A 1 302 ? 1.434 18.305 -13.870 1.00 96.69 302 ILE A N 1
ATOM 2509 C CA . ILE A 1 302 ? 0.493 19.309 -13.355 1.00 96.69 302 ILE A CA 1
ATOM 2510 C C . ILE A 1 302 ? -0.937 18.771 -13.439 1.00 96.69 302 ILE A C 1
ATOM 2512 O O . ILE A 1 302 ? -1.665 18.849 -12.448 1.00 96.69 302 ILE A O 1
ATOM 2516 N N . GLN A 1 303 ? -1.315 18.176 -14.571 1.00 96.81 303 GLN A N 1
ATOM 2517 C CA . GLN A 1 303 ? -2.635 17.580 -14.757 1.00 96.81 303 GLN A CA 1
ATOM 2518 C C . GLN A 1 303 ? -2.892 16.451 -13.749 1.00 96.81 303 GLN A C 1
ATOM 2520 O O . GLN A 1 303 ? -3.913 16.465 -13.062 1.00 96.81 303 GLN A O 1
ATOM 2525 N N . ASP A 1 304 ? -1.948 15.526 -13.574 1.00 95.69 304 ASP A N 1
ATOM 2526 C CA . ASP A 1 304 ? -2.051 14.435 -12.600 1.00 95.69 304 ASP A CA 1
ATOM 2527 C C . ASP A 1 304 ? -2.228 14.963 -11.174 1.00 95.69 304 ASP A C 1
ATOM 2529 O O . ASP A 1 304 ? -3.007 14.429 -10.374 1.00 95.69 304 ASP A O 1
ATOM 2533 N N . ARG A 1 305 ? -1.532 16.051 -10.832 1.00 95.31 305 ARG A N 1
ATOM 2534 C CA . ARG A 1 305 ? -1.674 16.705 -9.529 1.00 95.31 305 ARG A CA 1
ATOM 2535 C C . ARG A 1 305 ? -3.067 17.309 -9.333 1.00 95.31 305 ARG A C 1
ATOM 2537 O O . ARG A 1 305 ? -3.614 17.224 -8.233 1.00 95.31 305 ARG A O 1
ATOM 2544 N N . GLU A 1 306 ? -3.644 17.913 -10.364 1.00 96.50 306 GLU A N 1
ATOM 2545 C CA . GLU A 1 306 ? -5.005 18.457 -10.316 1.00 96.50 306 GLU A CA 1
ATOM 2546 C C . GLU A 1 306 ? -6.053 17.341 -10.221 1.00 96.50 306 GLU A C 1
ATOM 2548 O O . GLU A 1 306 ? -6.951 17.396 -9.375 1.00 96.50 306 GLU A O 1
ATOM 2553 N N . GLU A 1 307 ? -5.900 16.274 -11.005 1.00 96.12 307 GLU A N 1
ATOM 2554 C CA . GLU A 1 307 ? -6.794 15.118 -10.964 1.00 96.12 307 GLU A CA 1
ATOM 2555 C C . GLU A 1 307 ? -6.759 14.406 -9.612 1.00 96.12 307 GLU A C 1
ATOM 2557 O O . GLU A 1 307 ? -7.804 14.058 -9.055 1.00 96.12 307 GLU A O 1
ATOM 2562 N N . THR A 1 308 ? -5.565 14.179 -9.060 1.00 94.25 308 THR A N 1
ATOM 2563 C CA . THR A 1 308 ? -5.412 13.569 -7.733 1.00 94.25 308 THR A CA 1
ATOM 2564 C C . THR A 1 308 ? -6.010 14.451 -6.643 1.00 94.25 308 THR A C 1
ATOM 2566 O O . THR A 1 308 ? -6.663 13.928 -5.736 1.00 94.25 308 THR A O 1
ATOM 2569 N N . TYR A 1 309 ? -5.874 15.775 -6.746 1.00 96.38 309 TYR A N 1
ATOM 2570 C CA . TYR A 1 309 ? -6.504 16.712 -5.821 1.00 96.38 309 TYR A CA 1
ATOM 2571 C C . TYR A 1 309 ? -8.038 16.638 -5.866 1.00 96.38 309 TYR A C 1
ATOM 2573 O O . TYR A 1 309 ? -8.676 16.514 -4.816 1.00 96.38 309 TYR A O 1
ATOM 2581 N N . GLU A 1 310 ? -8.650 16.646 -7.053 1.00 95.44 310 GLU A N 1
ATOM 2582 C CA . GLU A 1 310 ? -10.109 16.535 -7.180 1.00 95.44 310 GLU A CA 1
ATOM 2583 C C . GLU A 1 310 ? -10.623 15.156 -6.732 1.00 95.44 310 GLU A C 1
ATOM 2585 O O . GLU A 1 310 ? -11.609 15.076 -5.991 1.00 95.44 310 GLU A O 1
ATOM 2590 N N . LYS A 1 311 ? -9.914 14.065 -7.062 1.00 95.31 311 LYS A N 1
ATOM 2591 C CA . LYS A 1 311 ? -10.225 12.714 -6.553 1.00 95.31 311 LYS A CA 1
ATOM 2592 C C . LYS A 1 311 ? -10.178 12.677 -5.021 1.00 95.31 311 LYS A C 1
ATOM 2594 O O . LYS A 1 311 ? -11.109 12.176 -4.384 1.00 95.31 311 LYS A O 1
ATOM 2599 N N . LEU A 1 312 ? -9.145 13.261 -4.410 1.00 95.31 312 LEU A N 1
ATOM 2600 C CA . LEU A 1 312 ? -8.996 13.325 -2.954 1.00 95.31 312 LEU A CA 1
ATOM 2601 C C . LEU A 1 312 ? -10.110 14.149 -2.297 1.00 95.31 312 LEU A C 1
ATOM 2603 O O . LEU A 1 312 ? -10.620 13.775 -1.239 1.00 95.31 312 LEU A O 1
ATOM 2607 N N . LYS A 1 313 ? -10.521 15.252 -2.919 1.00 96.25 313 LYS A N 1
ATOM 2608 C CA . LYS A 1 313 ? -11.617 16.107 -2.451 1.00 96.25 313 LYS A CA 1
ATOM 2609 C C . LYS A 1 313 ? -12.958 15.373 -2.469 1.00 96.25 313 LYS A C 1
ATOM 2611 O O . LYS A 1 313 ? -13.670 15.401 -1.462 1.00 96.25 313 LYS A O 1
ATOM 2616 N N . ILE A 1 314 ? -13.273 14.658 -3.552 1.00 95.44 314 ILE A N 1
ATOM 2617 C CA . ILE A 1 314 ? -14.483 13.823 -3.652 1.00 95.44 314 ILE A CA 1
ATOM 2618 C C . ILE A 1 314 ? -14.465 12.715 -2.593 1.00 95.44 314 ILE A C 1
ATOM 2620 O O . ILE A 1 314 ? -15.464 12.512 -1.893 1.00 95.44 314 ILE A O 1
ATOM 2624 N N . LEU A 1 315 ? -13.327 12.032 -2.430 1.00 95.06 315 LEU A N 1
ATOM 2625 C CA . LEU A 1 315 ? -13.164 10.979 -1.427 1.00 95.06 315 LEU A CA 1
ATOM 2626 C C . LEU A 1 315 ? -13.351 11.527 -0.009 1.00 95.06 315 LEU A C 1
ATOM 2628 O O . LEU A 1 315 ? -14.128 10.982 0.770 1.00 95.06 315 LEU A O 1
ATOM 2632 N N . THR A 1 316 ? -12.700 12.644 0.313 1.00 95.94 316 THR A N 1
ATOM 2633 C CA . THR A 1 316 ? -12.791 13.287 1.631 1.00 95.94 316 THR A CA 1
ATOM 2634 C C . THR A 1 316 ? -14.227 13.696 1.948 1.00 95.94 316 THR A C 1
ATOM 2636 O O . THR A 1 316 ? -14.721 13.448 3.051 1.00 95.94 316 THR A O 1
ATOM 2639 N N . PHE A 1 317 ? -14.929 14.276 0.973 1.00 96.12 317 PHE A N 1
ATOM 2640 C CA . PHE A 1 317 ? -16.328 14.659 1.124 1.00 96.12 317 PHE A CA 1
ATOM 2641 C C . PHE A 1 317 ? -17.240 13.444 1.341 1.00 96.12 317 PHE A C 1
ATOM 2643 O O . PHE A 1 317 ? -18.064 13.447 2.259 1.00 96.12 317 PHE A O 1
ATOM 2650 N N . SER A 1 318 ? -17.053 12.382 0.556 1.00 92.88 318 SER A N 1
ATOM 2651 C CA . SER A 1 318 ? -17.817 11.135 0.677 1.00 92.88 318 SER A CA 1
ATOM 2652 C C . SER A 1 318 ? -17.579 10.463 2.033 1.00 92.88 318 SER A C 1
ATOM 2654 O O . SER A 1 318 ? -18.532 10.133 2.739 1.00 92.88 318 SER A O 1
ATOM 2656 N N . CYS A 1 319 ? -16.321 10.362 2.471 1.00 94.25 319 CYS A N 1
ATOM 2657 C CA . CYS A 1 319 ? -15.954 9.861 3.796 1.00 94.25 319 CYS A CA 1
ATOM 2658 C C . CYS A 1 319 ? -16.593 10.687 4.919 1.00 94.25 319 CYS A C 1
ATOM 2660 O O . CYS A 1 319 ? -17.114 10.124 5.884 1.00 94.25 319 CYS A O 1
ATOM 2662 N N . PHE A 1 320 ? -16.610 12.017 4.796 1.00 95.62 320 PHE A N 1
ATOM 2663 C CA . PHE A 1 320 ? -17.260 12.884 5.775 1.00 95.62 320 PHE A CA 1
ATOM 2664 C C . PHE A 1 320 ? -18.774 12.645 5.845 1.00 95.62 320 PHE A C 1
ATOM 2666 O O . PHE A 1 320 ? -19.325 12.528 6.945 1.00 95.62 320 PHE A O 1
ATOM 2673 N N . GLN A 1 321 ? -19.455 12.530 4.700 1.00 94.00 321 GLN A N 1
ATOM 2674 C CA . GLN A 1 321 ? -20.887 12.224 4.666 1.00 94.00 321 GLN A CA 1
ATOM 2675 C C . GLN A 1 321 ? -21.198 10.871 5.306 1.00 94.00 321 GLN A C 1
ATOM 2677 O O . GLN A 1 321 ? -22.096 10.775 6.147 1.00 94.00 321 GLN A O 1
ATOM 2682 N N . THR A 1 322 ? -20.437 9.840 4.949 1.00 93.06 322 THR A N 1
ATOM 2683 C CA . THR A 1 322 ? -20.605 8.489 5.486 1.00 93.06 322 THR A CA 1
ATOM 2684 C C . THR A 1 322 ? -20.347 8.465 6.992 1.00 93.06 322 THR A C 1
ATOM 2686 O O . THR A 1 322 ? -21.166 7.952 7.752 1.00 93.06 322 THR A O 1
ATOM 2689 N N . ASN A 1 323 ? -19.292 9.129 7.470 1.00 94.25 323 ASN A N 1
ATOM 2690 C CA . ASN A 1 323 ? -19.020 9.271 8.901 1.00 94.25 323 ASN A CA 1
ATOM 2691 C C . ASN A 1 323 ? -20.151 10.026 9.624 1.00 94.25 323 ASN A C 1
ATOM 2693 O O . ASN A 1 323 ? -20.564 9.650 10.720 1.00 94.25 323 ASN A O 1
ATOM 2697 N N . LYS A 1 324 ? -20.727 11.065 9.005 1.00 95.62 324 LYS A N 1
ATOM 2698 C CA . LYS A 1 324 ? -21.893 11.770 9.557 1.00 95.62 324 LYS A CA 1
ATOM 2699 C C . LYS A 1 324 ? -23.108 10.843 9.679 1.00 95.62 324 LYS A C 1
ATOM 2701 O O . LYS A 1 324 ? -23.796 10.910 10.698 1.00 95.62 324 LYS A O 1
ATOM 2706 N N . LYS A 1 325 ? -23.360 9.976 8.690 1.00 93.31 325 LYS A N 1
ATOM 2707 C CA . LYS A 1 325 ? -24.422 8.953 8.752 1.00 93.31 325 LYS A CA 1
ATOM 2708 C C . LYS A 1 325 ? -24.152 7.939 9.870 1.00 93.31 325 LYS A C 1
ATOM 2710 O O . LYS A 1 325 ? -25.023 7.746 10.713 1.00 93.31 325 LYS A O 1
ATOM 2715 N N . TYR A 1 326 ? -22.937 7.400 9.973 1.00 93.69 326 TYR A N 1
ATOM 2716 C CA . TYR A 1 326 ? -22.572 6.471 11.051 1.00 93.69 326 TYR A CA 1
ATOM 2717 C C . TYR A 1 326 ? -22.655 7.100 12.442 1.00 93.69 326 TYR A C 1
ATOM 2719 O O . TYR A 1 326 ? -23.152 6.471 13.370 1.00 93.69 326 TYR A O 1
ATOM 2727 N N . LYS A 1 327 ? -22.260 8.367 12.605 1.00 94.00 327 LYS A N 1
ATOM 2728 C CA . LYS A 1 327 ? -22.438 9.094 13.872 1.00 94.00 327 LYS A CA 1
ATOM 2729 C C . LYS A 1 327 ? -23.910 9.245 14.250 1.00 94.00 327 LYS A C 1
ATOM 2731 O O . LYS A 1 327 ? -24.229 9.174 15.433 1.00 94.00 327 LYS A O 1
ATOM 2736 N N . LYS A 1 328 ? -24.808 9.452 13.277 1.00 94.69 328 LYS A N 1
ATOM 2737 C CA . LYS A 1 328 ? -26.258 9.446 13.533 1.00 94.69 328 LYS A CA 1
ATOM 2738 C C . LYS A 1 328 ? -26.735 8.054 13.949 1.00 94.69 328 LYS A C 1
ATOM 2740 O O . LYS A 1 328 ? -27.405 7.947 14.967 1.00 94.69 328 LYS A O 1
ATOM 2745 N N . LEU A 1 329 ? -26.334 7.007 13.224 1.00 93.25 329 LEU A N 1
ATOM 2746 C CA . LEU A 1 329 ? -26.701 5.624 13.543 1.00 93.25 329 LEU A CA 1
ATOM 2747 C C . LEU A 1 329 ? -26.218 5.214 14.941 1.00 93.25 329 LEU A C 1
ATOM 2749 O O . LEU A 1 329 ? -26.988 4.663 15.717 1.00 93.25 329 LEU A O 1
ATOM 2753 N N . LYS A 1 330 ? -24.984 5.582 15.305 1.00 92.75 330 LYS A N 1
ATOM 2754 C CA . LYS A 1 330 ? -24.440 5.386 16.652 1.00 92.75 330 LYS A CA 1
ATOM 2755 C C . LYS A 1 330 ? -25.305 6.065 17.715 1.00 92.75 330 LYS A C 1
ATOM 2757 O O . LYS A 1 330 ? -25.638 5.424 18.702 1.00 92.75 330 LYS A O 1
ATOM 2762 N N . LYS A 1 331 ? -25.714 7.323 17.504 1.00 93.75 331 LYS A N 1
ATOM 2763 C CA . LYS A 1 331 ? -26.609 8.030 18.437 1.00 93.75 331 LYS A CA 1
ATOM 2764 C C . LYS A 1 331 ? -27.973 7.348 18.566 1.00 93.75 331 LYS A C 1
ATOM 2766 O O . LYS A 1 331 ? -28.495 7.270 19.672 1.00 93.75 331 LYS A O 1
ATOM 2771 N N . TYR A 1 332 ? -28.544 6.848 17.467 1.00 93.69 332 TYR A N 1
ATOM 2772 C CA . TYR A 1 332 ? -29.790 6.074 17.519 1.00 93.69 332 TYR A CA 1
ATOM 2773 C C . TYR A 1 332 ? -29.608 4.749 18.267 1.00 93.69 332 TYR A C 1
ATOM 2775 O O . TYR A 1 332 ? -30.457 4.402 19.081 1.00 93.69 332 TYR A O 1
ATOM 2783 N N . GLY A 1 333 ? -28.485 4.055 18.066 1.00 92.25 333 GLY A N 1
ATOM 2784 C CA . GLY A 1 333 ? -28.137 2.849 18.819 1.00 92.25 333 GLY A CA 1
ATOM 2785 C C . GLY A 1 333 ? -27.947 3.115 20.316 1.00 92.25 333 GLY A C 1
ATOM 2786 O O . GLY A 1 333 ? -28.503 2.396 21.139 1.00 92.25 333 GLY A O 1
ATOM 2787 N N . GLU A 1 334 ? -27.233 4.182 20.686 1.00 91.75 334 GLU A N 1
ATOM 2788 C CA . GLU A 1 334 ? -27.080 4.620 22.083 1.00 91.75 334 GLU A CA 1
ATOM 2789 C C . GLU A 1 334 ? -28.435 4.969 22.713 1.00 91.75 334 GLU A C 1
ATOM 2791 O O . GLU A 1 334 ? -28.719 4.551 23.836 1.00 91.75 334 GLU A O 1
ATOM 2796 N N . LEU A 1 335 ? -29.301 5.677 21.978 1.00 94.00 335 LEU A N 1
ATOM 2797 C CA . LEU A 1 335 ? -30.659 5.982 22.421 1.00 94.00 335 LEU A CA 1
ATOM 2798 C C . LEU A 1 335 ? -31.474 4.700 22.630 1.00 94.00 335 LEU A C 1
ATOM 2800 O O . LEU A 1 335 ? -32.087 4.550 23.685 1.00 94.00 335 LEU A O 1
ATOM 2804 N N . LEU A 1 336 ? -31.442 3.761 21.682 1.00 92.38 336 LEU A N 1
ATOM 2805 C CA . LEU A 1 336 ? -32.155 2.488 21.775 1.00 92.38 336 LEU A CA 1
ATOM 2806 C C . LEU A 1 336 ? -31.679 1.660 22.975 1.00 92.38 336 LEU A C 1
ATOM 2808 O O . LEU A 1 336 ? -32.503 1.161 23.736 1.00 92.38 336 LEU A O 1
ATOM 2812 N N . LEU A 1 337 ? -30.365 1.572 23.198 1.00 90.50 337 LEU A N 1
ATOM 2813 C CA . LEU A 1 337 ? -29.794 0.901 24.369 1.00 90.50 337 LEU A CA 1
ATOM 2814 C C . LEU A 1 337 ? -30.201 1.594 25.674 1.00 90.50 337 LEU A C 1
ATOM 2816 O O . LEU A 1 337 ? -30.545 0.919 26.644 1.00 90.50 337 LEU A O 1
ATOM 2820 N N . SER A 1 338 ? -30.214 2.930 25.701 1.00 93.56 338 SER A N 1
ATOM 2821 C CA . SER A 1 338 ? -30.646 3.695 26.876 1.00 93.56 338 SER A CA 1
ATOM 2822 C C . SER A 1 338 ? -32.131 3.476 27.193 1.00 93.56 338 SER A C 1
ATOM 2824 O O . SER A 1 338 ? -32.495 3.294 28.358 1.00 93.56 338 SER A O 1
ATOM 2826 N N . LEU A 1 339 ? -32.985 3.422 26.164 1.00 91.31 339 LEU A N 1
ATOM 2827 C CA . LEU A 1 339 ? -34.407 3.118 26.293 1.00 91.31 339 LEU A CA 1
ATOM 2828 C C . LEU A 1 339 ? -34.601 1.682 26.768 1.00 91.31 339 LEU A C 1
ATOM 2830 O O . LEU A 1 339 ? -35.291 1.472 27.758 1.00 91.31 339 LEU A O 1
ATOM 2834 N N . ALA A 1 340 ? -33.925 0.710 26.153 1.00 87.81 340 ALA A N 1
ATOM 2835 C CA . ALA A 1 340 ? -33.979 -0.687 26.566 1.00 87.81 340 ALA A CA 1
ATOM 2836 C C . ALA A 1 340 ? -33.541 -0.872 28.029 1.00 87.81 340 ALA A C 1
ATOM 2838 O O . ALA A 1 340 ? -34.204 -1.582 28.784 1.00 87.81 340 ALA A O 1
ATOM 2839 N N . ALA A 1 341 ? -32.476 -0.192 28.466 1.00 88.56 341 ALA A N 1
ATOM 2840 C CA . ALA A 1 341 ? -32.021 -0.220 29.854 1.00 88.56 341 ALA A CA 1
ATOM 2841 C C . ALA A 1 341 ? -33.048 0.397 30.818 1.00 88.56 341 ALA A C 1
ATOM 2843 O O . ALA A 1 341 ? -33.277 -0.143 31.901 1.00 88.56 341 ALA A O 1
ATOM 2844 N N . ASN A 1 342 ? -33.693 1.502 30.434 1.00 90.69 342 ASN A N 1
ATOM 2845 C CA . ASN A 1 342 ? -34.747 2.123 31.237 1.00 90.69 342 ASN A CA 1
ATOM 2846 C C . ASN A 1 342 ? -36.016 1.259 31.292 1.00 90.69 342 ASN A C 1
ATOM 2848 O O . ASN A 1 342 ? -36.548 1.055 32.381 1.00 90.69 342 ASN A O 1
ATOM 2852 N N . CYS A 1 343 ? -36.454 0.681 30.172 1.00 86.25 343 CYS A N 1
ATOM 2853 C CA . CYS A 1 343 ? -37.565 -0.271 30.125 1.00 86.25 343 CYS A CA 1
ATOM 2854 C C . CYS A 1 343 ? -37.271 -1.513 30.977 1.00 86.25 343 CYS A C 1
ATOM 2856 O O . CYS A 1 343 ? -38.127 -1.947 31.743 1.00 86.25 343 CYS A O 1
ATOM 2858 N N . ARG A 1 344 ? -36.036 -2.035 30.937 1.00 84.75 344 ARG A N 1
ATOM 2859 C CA . ARG A 1 344 ? -35.612 -3.176 31.763 1.00 84.75 344 ARG A CA 1
ATOM 2860 C C . ARG A 1 344 ? -35.735 -2.897 33.261 1.00 84.75 344 ARG A C 1
ATOM 2862 O O . ARG A 1 344 ? -35.979 -3.829 34.015 1.00 84.75 344 ARG A O 1
ATOM 2869 N N . LYS A 1 345 ? -35.617 -1.647 33.731 1.00 87.69 345 LYS A N 1
ATOM 2870 C CA . LYS A 1 345 ? -35.818 -1.326 35.160 1.00 87.69 345 LYS A CA 1
ATOM 2871 C C . LYS A 1 345 ? -37.239 -1.647 35.631 1.00 87.69 345 LYS A C 1
ATOM 2873 O O . LYS A 1 345 ? -37.381 -2.140 36.745 1.00 87.69 345 LYS A O 1
ATOM 2878 N N . LEU A 1 346 ? -38.240 -1.414 34.779 1.00 85.44 346 LEU A N 1
ATOM 2879 C CA . LEU A 1 346 ? -39.663 -1.624 35.074 1.00 85.44 346 LEU A CA 1
ATOM 2880 C C . LEU A 1 346 ? -40.108 -3.089 34.946 1.00 85.44 346 LEU A C 1
ATOM 2882 O O . LEU A 1 346 ? -41.194 -3.431 35.400 1.00 85.44 346 LEU A O 1
ATOM 2886 N N . GLN A 1 347 ? -39.278 -3.950 34.353 1.00 83.75 347 GLN A N 1
ATOM 2887 C CA . GLN A 1 347 ? -39.566 -5.379 34.220 1.00 83.75 347 GLN A CA 1
ATOM 2888 C C . GLN A 1 347 ? -39.447 -6.107 35.563 1.00 83.75 347 GLN A C 1
ATOM 2890 O O . GLN A 1 347 ? -38.585 -5.790 36.398 1.00 83.75 347 GLN A O 1
ATOM 2895 N N . THR A 1 348 ? -40.285 -7.125 35.745 1.00 82.19 348 THR A N 1
ATOM 2896 C CA . THR A 1 348 ? -40.246 -8.014 36.913 1.00 82.19 348 THR A CA 1
ATOM 2897 C C . THR A 1 348 ? -38.996 -8.903 36.885 1.00 82.19 348 THR A C 1
ATOM 2899 O O . THR A 1 348 ? -38.383 -9.110 35.836 1.00 82.19 348 THR A O 1
ATOM 2902 N N . GLU A 1 349 ? -38.564 -9.428 38.037 1.00 78.56 349 GLU A N 1
ATOM 2903 C CA . GLU A 1 349 ? -37.379 -10.304 38.082 1.00 78.56 349 GLU A CA 1
ATOM 2904 C C . GLU A 1 349 ? -37.567 -11.588 37.266 1.00 78.56 349 GLU A C 1
ATOM 2906 O O . GLU A 1 349 ? -36.633 -12.024 36.594 1.00 78.56 349 GLU A O 1
ATOM 2911 N N . SER A 1 350 ? -38.789 -12.127 37.221 1.00 75.62 350 SER A N 1
ATOM 2912 C CA . SER A 1 350 ? -39.128 -13.287 36.391 1.00 75.62 350 SER A CA 1
ATOM 2913 C C . SER A 1 350 ? -38.902 -13.028 34.898 1.00 75.62 350 SER A C 1
ATOM 2915 O O . SER A 1 350 ? -38.373 -13.887 34.199 1.00 75.62 350 SER A O 1
ATOM 2917 N N . GLU A 1 351 ? -39.221 -11.827 34.409 1.00 76.00 351 GLU A N 1
ATOM 2918 C CA . GLU A 1 351 ? -38.987 -11.431 33.010 1.00 76.00 351 GLU A CA 1
ATOM 2919 C C . GLU A 1 351 ? -37.514 -11.099 32.726 1.00 76.00 351 GLU A C 1
ATOM 2921 O O . GLU A 1 351 ? -37.025 -11.303 31.614 1.00 76.00 351 GLU A O 1
ATOM 2926 N N . LYS A 1 352 ? -36.781 -10.599 33.730 1.00 77.12 352 LYS A N 1
ATOM 2927 C CA . LYS A 1 352 ? -35.347 -10.282 33.615 1.00 77.12 352 LYS A CA 1
ATOM 2928 C C . LYS A 1 352 ? -34.470 -11.529 33.511 1.00 77.12 352 LYS A C 1
ATOM 2930 O O . LYS A 1 352 ? -33.458 -11.473 32.805 1.00 77.12 352 LYS A O 1
ATOM 2935 N N . VAL A 1 353 ? -34.829 -12.588 34.243 1.00 73.62 353 VAL A N 1
ATOM 2936 C CA . VAL A 1 353 ? -34.090 -13.862 34.328 1.00 73.62 353 VAL A CA 1
ATOM 2937 C C . VAL A 1 353 ? -34.452 -14.800 33.178 1.00 73.62 353 VAL A C 1
ATOM 2939 O O . VAL A 1 353 ? -33.567 -15.485 32.674 1.00 73.62 353 VAL A O 1
ATOM 2942 N N . VAL A 1 354 ? -35.700 -14.763 32.694 1.00 65.94 354 VAL A N 1
ATOM 2943 C CA . VAL A 1 354 ? -36.151 -15.538 31.524 1.00 65.94 354 VAL A CA 1
ATOM 2944 C C . VAL A 1 354 ? -36.499 -14.599 30.360 1.00 65.94 354 VAL A C 1
ATOM 2946 O O . VAL A 1 354 ? -37.659 -14.485 29.960 1.00 65.94 354 VAL A O 1
ATOM 2949 N N . PRO A 1 355 ? -35.508 -13.904 29.768 1.00 56.69 355 PRO A N 1
ATOM 2950 C CA . PRO A 1 355 ? -35.766 -13.011 28.648 1.00 56.69 355 PRO A CA 1
ATOM 2951 C C . PRO A 1 355 ? -36.251 -13.766 27.398 1.00 56.69 355 PRO A C 1
ATOM 2953 O O . PRO A 1 355 ? -36.863 -13.158 26.528 1.00 56.69 355 PRO A O 1
ATOM 2956 N N . TRP A 1 356 ? -36.023 -15.072 27.269 1.00 55.81 356 TRP A N 1
ATOM 2957 C CA . TRP A 1 356 ? -36.333 -15.809 26.034 1.00 55.81 356 TRP A CA 1
ATOM 2958 C C . TRP A 1 356 ? -37.614 -16.637 26.076 1.00 55.81 356 TRP A C 1
ATOM 2960 O O . TRP A 1 356 ? -37.963 -17.251 25.077 1.00 55.81 356 TRP A O 1
ATOM 2970 N N . GLY A 1 357 ? -38.376 -16.572 27.171 1.00 53.41 357 GLY A N 1
ATOM 2971 C CA . GLY A 1 357 ? -39.638 -17.292 27.270 1.00 53.41 357 GLY A CA 1
ATOM 2972 C C . GLY A 1 357 ? -39.449 -18.794 27.078 1.00 53.41 357 GLY A C 1
ATOM 2973 O O . GLY A 1 357 ? -39.973 -19.350 26.114 1.00 53.41 357 GLY A O 1
ATOM 2974 N N . ASP A 1 358 ? -38.788 -19.443 28.038 1.00 45.84 358 ASP A N 1
ATOM 2975 C CA . ASP A 1 358 ? -38.904 -20.890 28.253 1.00 45.84 358 ASP A CA 1
ATOM 2976 C C . ASP A 1 358 ? -40.313 -21.208 28.784 1.00 45.84 358 ASP A C 1
ATOM 2978 O O . ASP A 1 358 ? -40.520 -21.676 29.900 1.00 45.84 358 ASP A O 1
ATOM 2982 N N . PHE A 1 359 ? -41.328 -20.900 27.982 1.00 54.41 359 PHE A N 1
ATOM 2983 C CA . PHE A 1 359 ? -42.568 -21.647 28.016 1.00 54.41 359 PHE A CA 1
ATOM 2984 C C . PHE A 1 359 ? -42.345 -22.790 27.041 1.00 54.41 359 PHE A C 1
ATOM 2986 O O . PHE A 1 359 ? -42.566 -22.652 25.836 1.00 54.41 359 PHE A O 1
ATOM 2993 N N . GLU A 1 360 ? -41.799 -23.885 27.568 1.00 49.78 360 GLU A N 1
ATOM 2994 C CA . GLU A 1 360 ? -41.726 -25.148 26.858 1.00 49.78 360 GLU A CA 1
ATOM 2995 C C . GLU A 1 360 ? -43.125 -25.480 26.331 1.00 49.78 360 GLU A C 1
ATOM 2997 O O . GLU A 1 360 ? -44.078 -25.658 27.092 1.00 49.78 360 GLU A O 1
ATOM 3002 N N . LYS A 1 361 ? -43.187 -25.575 25.003 1.00 46.28 361 LYS A N 1
ATOM 3003 C CA . LYS A 1 361 ? -44.332 -25.808 24.119 1.00 46.28 361 LYS A CA 1
ATOM 3004 C C . LYS A 1 361 ? -45.013 -24.528 23.613 1.00 46.28 361 LYS A C 1
ATOM 3006 O O . LYS A 1 361 ? -45.542 -23.748 24.408 1.00 46.28 361 LYS A O 1
ATOM 3011 N N . PRO A 1 362 ? -45.070 -24.326 22.278 1.00 46.12 362 PRO A N 1
ATOM 3012 C CA . PRO A 1 362 ? -46.072 -23.436 21.717 1.00 46.12 362 PRO A CA 1
ATOM 3013 C C . PRO A 1 362 ? -47.422 -23.924 22.240 1.00 46.12 362 PRO A C 1
ATOM 3015 O O . PRO A 1 362 ? -47.736 -25.112 22.156 1.00 46.12 362 PRO A O 1
ATOM 3018 N N . ILE A 1 363 ? -48.186 -23.027 22.858 1.00 47.22 363 ILE A N 1
ATOM 3019 C CA . ILE A 1 363 ? -49.594 -23.302 23.108 1.00 47.22 363 ILE A CA 1
ATOM 3020 C C . ILE A 1 363 ? -50.171 -23.516 21.715 1.00 47.22 363 ILE A C 1
ATOM 3022 O O . ILE A 1 363 ? -50.178 -22.587 20.908 1.00 47.22 363 ILE A O 1
ATOM 3026 N N . ASP A 1 364 ? -50.553 -24.754 21.421 1.00 42.41 364 ASP A N 1
ATOM 3027 C CA . ASP A 1 364 ? -51.216 -25.128 20.184 1.00 42.41 364 ASP A CA 1
ATOM 3028 C C . ASP A 1 364 ? -52.613 -24.504 20.240 1.00 42.41 364 ASP A C 1
ATOM 3030 O O . ASP A 1 364 ? -53.593 -25.116 20.669 1.00 42.41 364 ASP A O 1
ATOM 3034 N N . VAL A 1 365 ? -52.683 -23.205 19.933 1.00 47.66 365 VAL A N 1
ATOM 3035 C CA . VAL A 1 365 ? -53.942 -22.496 19.732 1.00 47.66 365 VAL A CA 1
ATOM 3036 C C . VAL A 1 365 ? -54.461 -22.976 18.388 1.00 47.66 365 VAL A C 1
ATOM 3038 O O . VAL A 1 365 ? -54.308 -22.336 17.354 1.00 47.66 365 VAL A O 1
ATOM 3041 N N . ASN A 1 366 ? -55.063 -24.158 18.418 1.00 47.50 366 ASN A N 1
ATOM 3042 C CA . ASN A 1 366 ? -55.810 -24.745 17.320 1.00 47.50 366 ASN A CA 1
ATOM 3043 C C . ASN A 1 366 ? -57.188 -24.063 17.213 1.00 47.50 366 ASN A C 1
ATOM 3045 O O . ASN A 1 366 ? -58.230 -24.713 17.243 1.00 47.50 366 ASN A O 1
ATOM 3049 N N . VAL A 1 367 ? -57.202 -22.728 17.182 1.00 45.09 367 VAL A N 1
ATOM 3050 C CA . VAL A 1 367 ? -58.416 -21.922 17.042 1.00 45.09 367 VAL A CA 1
ATOM 3051 C C . VAL A 1 367 ? -58.067 -20.715 16.190 1.00 45.09 367 VAL A C 1
ATOM 3053 O O . VAL A 1 367 ? -57.440 -19.783 16.676 1.00 45.09 367 VAL A O 1
ATOM 3056 N N . ASP A 1 368 ? -58.463 -20.816 14.923 1.00 41.66 368 ASP A N 1
ATOM 3057 C CA . ASP A 1 368 ? -58.575 -19.775 13.908 1.00 41.66 368 ASP A CA 1
ATOM 3058 C C . ASP A 1 368 ? -57.372 -18.840 13.743 1.00 41.66 368 ASP A C 1
ATOM 3060 O O . ASP A 1 368 ? -57.001 -18.068 14.622 1.00 41.66 368 ASP A O 1
ATOM 3064 N N . LYS A 1 369 ? -56.806 -18.840 12.530 1.00 43.50 369 LYS A N 1
ATOM 3065 C CA . LYS A 1 369 ? -55.931 -17.771 12.038 1.00 43.50 369 LYS A CA 1
ATOM 3066 C C . LYS A 1 369 ? -56.708 -16.450 12.045 1.00 43.50 369 LYS A C 1
ATOM 3068 O O . LYS A 1 369 ? -57.184 -15.994 11.010 1.00 43.50 369 LYS A O 1
ATOM 3073 N N . VAL A 1 370 ? -56.863 -15.832 13.207 1.00 43.44 370 VAL A N 1
ATOM 3074 C CA . VAL A 1 370 ? -57.193 -14.422 13.297 1.00 43.44 370 VAL A CA 1
ATOM 3075 C C . VAL A 1 370 ? -55.938 -13.731 12.799 1.00 43.44 370 VAL A C 1
ATOM 3077 O O . VAL A 1 370 ? -54.911 -13.755 13.474 1.00 43.44 370 VAL A O 1
ATOM 3080 N N . GLU A 1 371 ? -55.995 -13.202 11.574 1.00 39.34 371 GLU A N 1
ATOM 3081 C CA . GLU A 1 371 ? -55.001 -12.260 11.068 1.00 39.34 371 GLU A CA 1
ATOM 3082 C C . GLU A 1 371 ? -54.772 -11.216 12.159 1.00 39.34 371 GLU A C 1
ATOM 3084 O O . GLU A 1 371 ? -55.617 -10.351 12.407 1.00 39.34 371 GLU A O 1
ATOM 3089 N N . PHE A 1 372 ? -53.642 -11.323 12.851 1.00 44.25 372 PHE A N 1
ATOM 3090 C CA . PHE A 1 372 ? -53.216 -10.321 13.802 1.00 44.25 372 PHE A CA 1
ATOM 3091 C C . PHE A 1 372 ? -52.767 -9.110 12.984 1.00 44.25 372 PHE A C 1
ATOM 3093 O O . PHE A 1 372 ? -51.587 -8.923 12.705 1.00 44.25 372 PHE A O 1
ATOM 3100 N N . LYS A 1 373 ? -53.732 -8.302 12.531 1.00 42.53 373 LYS A N 1
ATOM 3101 C CA . LYS A 1 373 ? -53.464 -6.982 11.964 1.00 42.53 373 LYS A CA 1
ATOM 3102 C C . LYS A 1 373 ? -53.051 -6.079 13.110 1.00 42.53 373 LYS A C 1
ATOM 3104 O O . LYS A 1 373 ? -53.874 -5.428 13.752 1.00 42.53 373 LYS A O 1
ATOM 3109 N N . LEU A 1 374 ? -51.753 -6.092 13.389 1.00 41.66 374 LEU A N 1
ATOM 3110 C CA . LEU A 1 374 ? -51.111 -5.100 14.226 1.00 41.66 374 LEU A CA 1
ATOM 3111 C C . LEU A 1 374 ? -51.366 -3.746 13.542 1.00 41.66 374 LEU A C 1
ATOM 3113 O O . LEU A 1 374 ? -50.805 -3.463 12.486 1.00 41.66 374 LEU A O 1
ATOM 3117 N N . ASN A 1 375 ? -52.263 -2.932 14.106 1.00 43.03 375 ASN A N 1
ATOM 3118 C CA . ASN A 1 375 ? -52.462 -1.539 13.700 1.00 43.03 375 ASN A CA 1
ATOM 3119 C C . ASN A 1 375 ? -51.213 -0.744 14.108 1.00 43.03 375 ASN A C 1
ATOM 3121 O O . ASN A 1 375 ? -51.235 0.026 15.068 1.00 43.03 375 ASN A O 1
ATOM 3125 N N . VAL A 1 376 ? -50.090 -0.985 13.437 1.00 43.12 376 VAL A N 1
ATOM 3126 C CA . VAL A 1 376 ? -48.900 -0.161 13.601 1.00 43.12 376 VAL A CA 1
ATOM 3127 C C . VAL A 1 376 ? -49.151 1.142 12.863 1.00 43.12 376 VAL A C 1
ATOM 3129 O O . VAL A 1 376 ? -49.692 1.139 11.757 1.00 43.12 376 VAL A O 1
ATOM 3132 N N . LEU A 1 377 ? -48.772 2.253 13.498 1.00 44.00 377 LEU A N 1
ATOM 3133 C CA . LEU A 1 377 ? -48.676 3.559 12.856 1.00 44.00 377 LEU A CA 1
ATOM 3134 C C . LEU A 1 377 ? -48.087 3.415 11.447 1.00 44.00 377 LEU A C 1
ATOM 3136 O O . LEU A 1 377 ? -47.106 2.700 11.267 1.00 44.00 377 LEU A O 1
ATOM 3140 N N . ASP A 1 378 ? -48.695 4.125 10.503 1.00 42.91 378 ASP A N 1
ATOM 3141 C CA . ASP A 1 378 ? -48.434 4.172 9.064 1.00 42.91 378 ASP A CA 1
ATOM 3142 C C . ASP A 1 378 ? -46.928 4.244 8.699 1.00 42.91 378 ASP A C 1
ATOM 3144 O O . ASP A 1 378 ? -46.363 5.307 8.433 1.00 42.91 378 ASP A O 1
ATOM 3148 N N . LEU A 1 379 ? -46.248 3.091 8.721 1.00 49.16 379 LEU A N 1
ATOM 3149 C CA . LEU A 1 379 ? -44.802 2.944 8.493 1.00 49.16 379 LEU A CA 1
ATOM 3150 C C . LEU A 1 379 ? -44.419 3.072 7.015 1.00 49.16 379 LEU A C 1
ATOM 3152 O O . LEU A 1 379 ? -43.244 3.298 6.722 1.00 49.16 379 LEU A O 1
ATOM 3156 N N . LYS A 1 380 ? -45.398 3.023 6.095 1.00 50.59 380 LYS A N 1
ATOM 3157 C CA . LYS A 1 380 ? -45.188 3.224 4.648 1.00 50.59 380 LYS A CA 1
ATOM 3158 C C . LYS A 1 380 ? -44.589 4.591 4.310 1.00 50.59 380 LYS A C 1
ATOM 3160 O O . LYS A 1 380 ? -44.053 4.770 3.226 1.00 50.59 380 LYS A O 1
ATOM 3165 N N . THR A 1 381 ? -44.653 5.554 5.228 1.00 52.28 381 THR A N 1
ATOM 3166 C CA . THR A 1 381 ? -44.092 6.898 5.030 1.00 52.28 381 THR A CA 1
ATOM 3167 C C . THR A 1 381 ? -42.647 7.058 5.517 1.00 52.28 381 THR A C 1
ATOM 3169 O O . THR A 1 381 ? -42.022 8.076 5.218 1.00 52.28 381 THR A O 1
ATOM 3172 N N . HIS A 1 382 ? -42.095 6.088 6.259 1.00 50.16 382 HIS A N 1
ATOM 3173 C CA . HIS A 1 382 ? -40.823 6.266 6.970 1.00 50.16 382 HIS A CA 1
ATOM 3174 C C . HIS A 1 382 ? -39.770 5.179 6.746 1.00 50.16 382 HIS A C 1
ATOM 3176 O O . HIS A 1 382 ? -38.645 5.348 7.227 1.00 50.16 382 HIS A O 1
ATOM 3182 N N . VAL A 1 383 ? -40.089 4.105 6.022 1.00 52.44 383 VAL A N 1
ATOM 3183 C CA . VAL A 1 383 ? -39.159 2.998 5.793 1.00 52.44 383 VAL A CA 1
ATOM 3184 C C . VAL A 1 383 ? -39.289 2.486 4.355 1.00 52.44 383 VAL A C 1
ATOM 3186 O O . VAL A 1 383 ? -40.331 1.958 3.983 1.00 52.44 383 VAL A O 1
ATOM 3189 N N . ASP A 1 384 ? -38.226 2.638 3.562 1.00 55.81 384 ASP A N 1
ATOM 3190 C CA . ASP A 1 384 ? -38.087 2.060 2.216 1.00 55.81 384 ASP A CA 1
ATOM 3191 C C . ASP A 1 384 ? -37.728 0.558 2.329 1.00 55.81 384 ASP A C 1
ATOM 3193 O O . ASP A 1 384 ? -36.619 0.157 1.983 1.00 55.81 384 ASP A O 1
ATOM 3197 N N . LEU A 1 385 ? -38.607 -0.258 2.919 1.00 59.47 385 LEU A N 1
ATOM 3198 C CA . LEU A 1 385 ? -38.465 -1.722 2.969 1.00 59.47 385 LEU A CA 1
ATOM 3199 C C . LEU A 1 385 ? -39.643 -2.362 2.235 1.00 59.47 385 LEU A C 1
ATOM 3201 O O . LEU A 1 385 ? -40.790 -1.949 2.430 1.00 59.47 385 LEU A O 1
ATOM 3205 N N . ASP A 1 386 ? -39.358 -3.376 1.423 1.00 75.00 386 ASP A N 1
ATOM 3206 C CA . ASP A 1 386 ? -40.387 -4.187 0.773 1.00 75.00 386 ASP A CA 1
ATOM 3207 C C . ASP A 1 386 ? -41.172 -4.998 1.828 1.00 75.00 386 ASP A C 1
ATOM 3209 O O . ASP A 1 386 ? -40.631 -5.356 2.878 1.00 75.00 386 ASP A O 1
ATOM 3213 N N . GLU A 1 387 ? -42.458 -5.288 1.574 1.00 71.12 387 GLU A N 1
ATOM 3214 C CA . GLU A 1 387 ? -43.340 -5.978 2.543 1.00 71.12 387 GLU A CA 1
ATOM 3215 C C . GLU A 1 387 ? -42.761 -7.342 2.985 1.00 71.12 387 GLU A C 1
ATOM 3217 O O . GLU A 1 387 ? -42.852 -7.695 4.158 1.00 71.12 387 GLU A O 1
ATOM 3222 N N . GLU A 1 388 ? -42.057 -8.048 2.094 1.00 71.81 388 GLU A N 1
ATOM 3223 C CA . GLU A 1 388 ? -41.383 -9.320 2.399 1.00 71.81 388 GLU A CA 1
ATOM 3224 C C . GLU A 1 388 ? -40.171 -9.156 3.340 1.00 71.81 388 GLU A C 1
ATOM 3226 O O . GLU A 1 388 ? -39.942 -9.987 4.223 1.00 71.81 388 GLU A O 1
ATOM 3231 N N . GLU A 1 389 ? -39.399 -8.073 3.201 1.00 70.75 389 GLU A N 1
ATOM 3232 C CA . GLU A 1 389 ? -38.261 -7.783 4.085 1.00 70.75 389 GLU A CA 1
ATOM 3233 C C . GLU A 1 389 ? -38.726 -7.316 5.468 1.00 70.75 389 GLU A C 1
ATOM 3235 O O . GLU A 1 389 ? -38.085 -7.611 6.483 1.00 70.75 389 GLU A O 1
ATOM 3240 N N . LEU A 1 390 ? -39.856 -6.607 5.518 1.00 71.06 390 LEU A N 1
ATOM 3241 C CA . LEU A 1 390 ? -40.483 -6.188 6.764 1.00 71.06 390 LEU A CA 1
ATOM 3242 C C . LEU A 1 390 ? -40.990 -7.396 7.558 1.00 71.06 390 LEU A C 1
ATOM 3244 O O . LEU A 1 390 ? -40.714 -7.484 8.756 1.00 71.06 390 LEU A O 1
ATOM 3248 N N . ASP A 1 391 ? -41.661 -8.344 6.903 1.00 74.25 391 ASP A N 1
ATOM 3249 C CA . ASP A 1 391 ? -42.138 -9.571 7.547 1.00 74.25 391 ASP A CA 1
ATOM 3250 C C . ASP A 1 391 ? -40.975 -10.411 8.097 1.00 74.25 391 ASP A C 1
ATOM 3252 O O . ASP A 1 391 ? -41.023 -10.856 9.248 1.00 74.25 391 ASP A O 1
ATOM 3256 N N . ALA A 1 392 ? -39.872 -10.528 7.351 1.00 75.88 392 ALA A N 1
ATOM 3257 C CA . ALA A 1 392 ? -38.662 -11.202 7.827 1.00 75.88 392 ALA A CA 1
ATOM 3258 C C . ALA A 1 392 ? -38.038 -10.506 9.057 1.00 75.88 392 ALA A C 1
ATOM 3260 O O . ALA A 1 392 ? -37.589 -11.164 10.002 1.00 75.88 392 ALA A O 1
ATOM 3261 N N . GLN A 1 393 ? -38.029 -9.167 9.096 1.00 74.12 393 GLN A N 1
ATOM 3262 C CA . GLN A 1 393 ? -37.560 -8.412 10.266 1.00 74.12 393 GLN A CA 1
ATOM 3263 C C . GLN A 1 393 ? -38.508 -8.535 11.468 1.00 74.12 393 GLN A C 1
ATOM 3265 O O . GLN A 1 393 ? -38.050 -8.599 12.614 1.00 74.12 393 GLN A O 1
ATOM 3270 N N . ILE A 1 394 ? -39.819 -8.598 11.233 1.00 75.56 394 ILE A N 1
ATOM 3271 C CA . ILE A 1 394 ? -40.819 -8.839 12.278 1.00 75.56 394 ILE A CA 1
ATOM 3272 C C . ILE A 1 394 ? -40.637 -10.239 12.872 1.00 75.56 394 ILE A C 1
ATOM 3274 O O . ILE A 1 394 ? -40.673 -10.382 14.098 1.00 75.56 394 ILE A O 1
ATOM 3278 N N . GLU A 1 395 ? -40.363 -11.248 12.042 1.00 79.19 395 GLU A N 1
ATOM 3279 C CA . GLU A 1 395 ? -40.079 -12.615 12.483 1.00 79.19 395 GLU A CA 1
ATOM 3280 C C . GLU A 1 395 ? -38.793 -12.689 13.327 1.00 79.19 395 GLU A C 1
ATOM 3282 O O . GLU A 1 395 ? -38.792 -13.281 14.414 1.00 79.19 395 GLU A O 1
ATOM 3287 N N . LEU A 1 396 ? -37.733 -11.981 12.918 1.00 79.56 396 LEU A N 1
ATOM 3288 C CA . LEU A 1 396 ? -36.500 -11.810 13.705 1.00 79.56 396 LEU A CA 1
ATOM 3289 C C . LEU A 1 396 ? -36.756 -11.163 15.077 1.00 79.56 396 LEU A C 1
ATOM 3291 O O . LEU A 1 396 ? -36.084 -11.490 16.059 1.00 79.56 396 LEU A O 1
ATOM 3295 N N . MET A 1 397 ? -37.748 -10.274 15.175 1.00 81.31 397 MET A N 1
ATOM 3296 C CA . MET A 1 397 ? -38.163 -9.638 16.430 1.00 81.31 397 MET A CA 1
ATOM 3297 C C . MET A 1 397 ? -39.309 -10.362 17.158 1.00 81.31 397 MET A C 1
ATOM 3299 O O . MET A 1 397 ? -39.808 -9.850 18.162 1.00 81.31 397 MET A O 1
ATOM 3303 N N . SER A 1 398 ? -39.711 -11.561 16.732 1.00 79.62 398 SER A N 1
ATOM 3304 C CA . SER A 1 398 ? -40.822 -12.333 17.326 1.00 79.62 398 SER A CA 1
ATOM 3305 C C . SER A 1 398 ? -40.737 -12.462 18.854 1.00 79.62 398 SER A C 1
ATOM 3307 O O . SER A 1 398 ? -41.732 -12.310 19.566 1.00 79.62 398 SER A O 1
ATOM 3309 N N . SER A 1 399 ? -39.529 -12.654 19.389 1.00 77.88 399 SER A N 1
ATOM 3310 C CA . SER A 1 399 ? -39.284 -12.725 20.836 1.00 77.88 399 SER A CA 1
ATOM 3311 C C . SER A 1 399 ? -39.544 -11.397 21.558 1.00 77.88 399 SER A C 1
ATOM 3313 O O . SER A 1 399 ? -40.042 -11.393 22.684 1.00 77.88 399 SER A O 1
ATOM 3315 N N . PHE A 1 400 ? -39.228 -10.261 20.927 1.00 83.00 400 PHE A N 1
ATOM 3316 C CA . PHE A 1 400 ? -39.529 -8.933 21.466 1.00 83.00 400 PHE A CA 1
ATOM 3317 C C . PHE A 1 400 ? -41.043 -8.699 21.505 1.00 83.00 400 PHE A C 1
ATOM 3319 O O . PHE A 1 400 ? -41.578 -8.334 22.554 1.00 83.00 400 PHE A O 1
ATOM 3326 N N . TRP A 1 401 ? -41.739 -9.006 20.408 1.00 84.12 401 TRP A N 1
ATOM 3327 C CA . TRP A 1 401 ? -43.193 -8.867 20.316 1.00 84.12 401 TRP A CA 1
ATOM 3328 C C . TRP A 1 401 ? -43.930 -9.759 21.316 1.00 84.12 401 TRP A C 1
ATOM 3330 O O . TRP A 1 401 ? -44.876 -9.314 21.964 1.00 84.12 401 TRP A O 1
ATOM 3340 N N . ARG A 1 402 ? -43.445 -10.985 21.542 1.00 80.44 402 ARG A N 1
ATOM 3341 C CA . ARG A 1 402 ? -44.000 -11.880 22.567 1.00 80.44 402 ARG A CA 1
ATOM 3342 C C . ARG A 1 402 ? -43.882 -11.291 23.976 1.00 80.44 402 ARG A C 1
ATOM 3344 O O . ARG A 1 402 ? -44.827 -11.395 24.755 1.00 80.44 402 ARG A O 1
ATOM 3351 N N . ARG A 1 403 ? -42.759 -10.641 24.309 1.00 78.31 403 ARG A N 1
ATOM 3352 C CA . ARG A 1 403 ? -42.606 -9.940 25.601 1.00 78.31 403 ARG A CA 1
ATOM 3353 C C . ARG A 1 403 ? -43.559 -8.758 25.721 1.00 78.31 403 ARG A C 1
ATOM 3355 O O . ARG A 1 403 ? -44.145 -8.573 26.783 1.00 78.31 403 ARG A O 1
ATOM 3362 N N . GLN A 1 404 ? -43.721 -7.978 24.654 1.00 84.75 404 GLN A N 1
ATOM 3363 C CA . GLN A 1 404 ? -44.668 -6.867 24.650 1.00 84.75 404 GLN A CA 1
ATOM 3364 C C . GLN A 1 404 ? -46.101 -7.361 24.887 1.00 84.75 404 GLN A C 1
ATOM 3366 O O . GLN A 1 404 ? -46.783 -6.831 25.761 1.00 84.75 404 GLN A O 1
ATOM 3371 N N . ALA A 1 405 ? -46.521 -8.422 24.194 1.00 82.19 405 ALA A N 1
ATOM 3372 C CA . ALA A 1 405 ? -47.848 -9.010 24.364 1.00 82.19 405 ALA A CA 1
ATOM 3373 C C . ALA A 1 405 ? -48.090 -9.521 25.798 1.00 82.19 405 ALA A C 1
ATOM 3375 O O . ALA A 1 405 ? -49.169 -9.324 26.354 1.00 82.19 405 ALA A O 1
ATOM 3376 N N . LEU A 1 406 ? -47.082 -10.134 26.432 1.00 83.25 406 LEU A N 1
ATOM 3377 C CA . LEU A 1 406 ? -47.169 -10.552 27.837 1.00 83.25 406 LEU A CA 1
ATOM 3378 C C . LEU A 1 406 ? -47.327 -9.357 28.788 1.00 83.25 406 LEU A C 1
ATOM 3380 O O . LEU A 1 406 ? -48.158 -9.409 29.695 1.00 83.25 406 LEU A O 1
ATOM 3384 N N . ALA A 1 407 ? -46.567 -8.281 28.572 1.00 83.25 407 ALA A N 1
ATOM 3385 C CA . ALA A 1 407 ? -46.679 -7.065 29.374 1.00 83.25 407 ALA A CA 1
ATOM 3386 C C . ALA A 1 407 ? -48.062 -6.409 29.214 1.00 83.25 407 ALA A C 1
ATOM 3388 O O . ALA A 1 407 ? -48.686 -6.030 30.205 1.00 83.25 407 ALA A O 1
ATOM 3389 N N . GLU A 1 408 ? -48.584 -6.334 27.989 1.00 85.94 408 GLU A N 1
ATOM 3390 C CA . GLU A 1 408 ? -49.933 -5.825 27.717 1.00 85.94 408 GLU A CA 1
ATOM 3391 C C . GLU A 1 408 ? -51.014 -6.684 28.389 1.00 85.94 408 GLU A C 1
ATOM 3393 O O . GLU A 1 408 ? -51.905 -6.145 29.048 1.00 85.94 408 GLU A O 1
ATOM 3398 N N . ALA A 1 409 ? -50.901 -8.014 28.330 1.00 85.12 409 ALA A N 1
ATOM 3399 C CA . ALA A 1 409 ? -51.823 -8.916 29.019 1.00 85.12 409 ALA A CA 1
ATOM 3400 C C . ALA A 1 409 ? -51.815 -8.703 30.545 1.00 85.12 409 ALA A C 1
ATOM 3402 O O . ALA A 1 409 ? -52.875 -8.654 31.175 1.00 85.12 409 ALA A O 1
ATOM 3403 N N . GLN A 1 410 ? -50.638 -8.515 31.153 1.00 85.62 410 GLN A N 1
ATOM 3404 C CA . GLN A 1 410 ? -50.532 -8.194 32.581 1.00 85.62 410 GLN A CA 1
ATOM 3405 C C . GLN A 1 410 ? -51.182 -6.845 32.921 1.00 85.62 410 GLN A C 1
ATOM 3407 O O . GLN A 1 410 ? -51.874 -6.743 33.935 1.00 85.62 410 GLN A O 1
ATOM 3412 N N . ILE A 1 411 ? -51.013 -5.822 32.076 1.00 87.81 411 ILE A N 1
ATOM 3413 C CA . ILE A 1 411 ? -51.660 -4.512 32.256 1.00 87.81 411 ILE A CA 1
ATOM 3414 C C . ILE A 1 411 ? -53.188 -4.657 32.236 1.00 87.81 411 ILE A C 1
ATOM 3416 O O . ILE A 1 411 ? -53.873 -4.089 33.091 1.00 87.81 411 ILE A O 1
ATOM 3420 N N . VAL A 1 412 ? -53.734 -5.453 31.314 1.00 91.44 412 VAL A N 1
ATOM 3421 C CA . VAL A 1 412 ? -55.180 -5.725 31.242 1.00 91.44 412 VAL A CA 1
ATOM 3422 C C . VAL A 1 412 ? -55.679 -6.431 32.512 1.00 91.44 412 VAL A C 1
ATOM 3424 O O . VAL A 1 412 ? -56.691 -6.035 33.088 1.00 91.44 412 VAL A O 1
ATOM 3427 N N . LEU A 1 413 ? -54.941 -7.417 33.029 1.00 90.31 413 LEU A N 1
ATOM 3428 C CA . LEU A 1 413 ? -55.308 -8.098 34.278 1.00 90.31 413 LEU A CA 1
ATOM 3429 C C . LEU A 1 413 ? -55.241 -7.172 35.503 1.00 90.31 413 LEU A C 1
ATOM 3431 O O . LEU A 1 413 ? -56.109 -7.225 36.378 1.00 90.31 413 LEU A O 1
ATOM 3435 N N . LEU A 1 414 ? -54.224 -6.311 35.583 1.00 90.56 414 LEU A N 1
ATOM 3436 C CA . LEU A 1 414 ? -54.080 -5.344 36.675 1.00 90.56 414 LEU A CA 1
ATOM 3437 C C . LEU A 1 414 ? -55.176 -4.278 36.640 1.00 90.56 414 LEU A C 1
ATOM 3439 O O . LEU A 1 414 ? -55.687 -3.898 37.694 1.00 90.56 414 LEU A O 1
ATOM 3443 N N . THR A 1 415 ? -55.554 -3.814 35.450 1.00 93.25 415 THR A N 1
ATOM 3444 C CA . THR A 1 415 ? -56.647 -2.849 35.288 1.00 93.25 415 THR A CA 1
ATOM 3445 C C . THR A 1 415 ? -57.996 -3.458 35.668 1.00 93.25 415 THR A C 1
ATOM 3447 O O . THR A 1 415 ? -58.719 -2.831 36.438 1.00 93.25 415 THR A O 1
ATOM 3450 N N . ASP A 1 416 ? -58.295 -4.698 35.269 1.00 93.56 416 ASP A N 1
ATOM 3451 C CA . ASP A 1 416 ? -59.509 -5.412 35.704 1.00 93.56 416 ASP A CA 1
ATOM 3452 C C . ASP A 1 416 ? -59.536 -5.668 37.225 1.00 93.56 416 ASP A C 1
ATOM 3454 O O . ASP A 1 416 ? -60.557 -5.514 37.898 1.00 93.56 416 ASP A O 1
ATOM 3458 N N . LYS A 1 417 ? -58.391 -6.005 37.829 1.00 93.94 417 LYS A N 1
ATOM 3459 C CA . LYS A 1 417 ? -58.312 -6.157 39.289 1.00 93.94 417 LYS A CA 1
ATOM 3460 C C . LYS A 1 417 ? -58.508 -4.824 40.013 1.00 93.94 417 LYS A C 1
ATOM 3462 O O . LYS A 1 417 ? -59.172 -4.786 41.049 1.00 93.94 417 LYS A O 1
ATOM 3467 N N . LYS A 1 418 ? -57.948 -3.736 39.480 1.00 94.50 418 LYS A N 1
ATOM 3468 C CA . LYS A 1 418 ? -58.118 -2.386 40.025 1.00 94.50 418 LYS A CA 1
ATOM 3469 C C . LYS A 1 418 ? -59.587 -1.968 40.006 1.00 94.50 418 LYS A C 1
ATOM 3471 O O . LYS A 1 418 ? -60.084 -1.541 41.043 1.00 94.50 418 LYS A O 1
ATOM 3476 N N . THR A 1 419 ? -60.292 -2.142 38.888 1.00 94.50 419 THR A N 1
ATOM 3477 C CA . THR A 1 419 ? -61.716 -1.778 38.789 1.00 94.50 419 THR A CA 1
ATOM 3478 C C . THR A 1 419 ? -62.575 -2.586 39.764 1.00 94.50 419 THR A C 1
ATOM 3480 O O . THR A 1 419 ? -63.438 -2.022 40.434 1.00 94.50 419 THR A O 1
ATOM 3483 N N . LYS A 1 420 ? -62.302 -3.889 39.934 1.00 93.88 420 LYS A N 1
ATOM 3484 C CA . LYS A 1 420 ? -62.971 -4.728 40.947 1.00 93.88 420 LYS A CA 1
ATOM 3485 C C . LYS A 1 420 ? -62.748 -4.215 42.370 1.00 93.88 420 LYS A C 1
ATOM 3487 O O . LYS A 1 420 ? -63.709 -4.086 43.125 1.00 93.88 420 LYS A O 1
ATOM 3492 N N . LEU A 1 421 ? -61.506 -3.884 42.724 1.00 93.69 421 LEU A N 1
ATOM 3493 C CA . LEU A 1 421 ? -61.170 -3.344 44.045 1.00 93.69 421 LEU A CA 1
ATOM 3494 C C . LEU A 1 421 ? -61.780 -1.959 44.281 1.00 93.69 421 LEU A C 1
ATOM 3496 O O . LEU A 1 421 ? -62.229 -1.681 45.387 1.00 93.69 421 LEU A O 1
ATOM 3500 N N . GLU A 1 422 ? -61.836 -1.100 43.264 1.00 93.88 422 GLU A N 1
ATOM 3501 C CA . GLU A 1 422 ? -62.511 0.199 43.349 1.00 93.88 422 GLU A CA 1
ATOM 3502 C C . GLU A 1 422 ? -64.015 0.029 43.596 1.00 93.88 422 GLU A C 1
ATOM 3504 O O . GLU A 1 422 ? -64.570 0.706 44.461 1.00 93.88 422 GLU A O 1
ATOM 3509 N N . LEU A 1 423 ? -64.661 -0.929 42.922 1.00 94.12 423 LEU A N 1
ATOM 3510 C CA . LEU A 1 423 ? -66.067 -1.268 43.162 1.00 94.12 423 LEU A CA 1
ATOM 3511 C C . LEU A 1 423 ? -66.299 -1.823 44.574 1.00 94.12 423 LEU A C 1
ATOM 3513 O O . LEU A 1 423 ? -67.280 -1.462 45.223 1.00 94.12 423 LEU A O 1
ATOM 3517 N N . GLU A 1 424 ? -65.423 -2.695 45.074 1.00 92.69 424 GLU A N 1
ATOM 3518 C CA . GLU A 1 424 ? -65.503 -3.210 46.446 1.00 92.69 424 GLU A CA 1
ATOM 3519 C C . GLU A 1 424 ? -65.271 -2.117 47.488 1.00 92.69 424 GLU A C 1
ATOM 3521 O O . GLU A 1 424 ? -66.033 -2.007 48.447 1.00 92.69 424 GLU A O 1
ATOM 3526 N N . ASN A 1 425 ? -64.263 -1.270 47.285 1.00 92.94 425 ASN A N 1
ATOM 3527 C CA . ASN A 1 425 ? -63.985 -0.142 48.162 1.00 92.94 425 ASN A CA 1
ATOM 3528 C C . ASN A 1 425 ? -65.170 0.827 48.191 1.00 92.94 425 ASN A C 1
ATOM 3530 O O . ASN A 1 425 ? -65.594 1.249 49.263 1.00 92.94 425 ASN A O 1
ATOM 3534 N N . GLN A 1 426 ? -65.786 1.096 47.037 1.00 92.81 426 GLN A N 1
ATOM 3535 C CA . GLN A 1 426 ? -66.999 1.901 46.966 1.00 92.81 426 GLN A CA 1
ATOM 3536 C C . GLN A 1 426 ? -68.150 1.261 47.760 1.00 92.81 426 GLN A C 1
ATOM 3538 O O . GLN A 1 426 ? -68.782 1.945 48.563 1.00 92.81 426 GLN A O 1
ATOM 3543 N N . LYS A 1 427 ? -68.358 -0.062 47.649 1.00 90.75 427 LYS A N 1
ATOM 3544 C CA . LYS A 1 427 ? -69.337 -0.794 48.480 1.00 90.75 427 LYS A CA 1
ATOM 3545 C C . LYS A 1 427 ? -69.041 -0.669 49.977 1.00 90.75 427 LYS A C 1
ATOM 3547 O O . LYS A 1 427 ? -69.972 -0.503 50.763 1.00 90.75 427 LYS A O 1
ATOM 3552 N N . TYR A 1 428 ? -67.775 -0.749 50.393 1.00 90.38 428 TYR A N 1
ATOM 3553 C CA . TYR A 1 428 ? -67.391 -0.571 51.796 1.00 90.38 428 TYR A CA 1
ATOM 3554 C C . TYR A 1 428 ? -67.611 0.864 52.276 1.00 90.38 428 TYR A C 1
ATOM 3556 O O . TYR A 1 428 ? -68.165 1.056 53.356 1.00 90.38 428 TYR A O 1
ATOM 3564 N N . ILE A 1 429 ? -67.252 1.862 51.468 1.00 89.19 429 ILE A N 1
ATOM 3565 C CA . ILE A 1 429 ? -67.512 3.279 51.745 1.00 89.19 429 ILE A CA 1
ATOM 3566 C C . ILE A 1 429 ? -69.016 3.515 51.911 1.00 89.19 429 ILE A C 1
ATOM 3568 O O . ILE A 1 429 ? -69.432 4.162 52.871 1.00 89.19 429 ILE A O 1
ATOM 3572 N N . ASP A 1 430 ? -69.839 2.963 51.023 1.00 88.06 430 ASP A N 1
ATOM 3573 C CA . ASP A 1 430 ? -71.292 3.117 51.078 1.00 88.06 430 ASP A CA 1
ATOM 3574 C C . ASP A 1 430 ? -71.896 2.386 52.289 1.00 88.06 430 ASP A C 1
ATOM 3576 O O . ASP A 1 430 ? -72.770 2.929 52.967 1.00 88.06 430 ASP A O 1
ATOM 3580 N N . LYS A 1 431 ? -71.364 1.210 52.653 1.00 86.25 431 LYS A N 1
ATOM 3581 C CA . LYS A 1 431 ? -71.734 0.483 53.880 1.00 86.25 431 LYS A CA 1
ATOM 3582 C C . LYS A 1 431 ? -71.361 1.252 55.151 1.00 86.25 431 LYS A C 1
ATOM 3584 O O . LYS A 1 431 ? -72.158 1.303 56.085 1.00 86.25 431 LYS A O 1
ATOM 3589 N N . ILE A 1 432 ? -70.181 1.870 55.196 1.00 82.75 432 ILE A N 1
ATOM 3590 C CA . ILE A 1 432 ? -69.748 2.711 56.322 1.00 82.75 432 ILE A CA 1
ATOM 3591 C C . ILE A 1 432 ? -70.621 3.967 56.412 1.00 82.75 432 ILE A C 1
ATOM 3593 O O . ILE A 1 432 ? -71.065 4.307 57.504 1.00 82.75 432 ILE A O 1
ATOM 3597 N N . LYS A 1 433 ? -70.943 4.613 55.283 1.00 80.94 433 LYS A N 1
ATOM 3598 C CA . LYS A 1 433 ? -71.868 5.761 55.235 1.00 80.94 433 LYS A CA 1
ATOM 3599 C C . LYS A 1 433 ? -73.283 5.407 55.704 1.00 80.94 433 LYS A C 1
ATOM 3601 O O . LYS A 1 433 ? -73.950 6.254 56.293 1.00 80.94 433 LYS A O 1
ATOM 3606 N N . LEU A 1 434 ? -73.751 4.186 55.435 1.00 77.12 434 LEU A N 1
ATOM 3607 C CA . LEU A 1 434 ? -75.017 3.660 55.960 1.00 77.12 434 LEU A CA 1
ATOM 3608 C C . LEU A 1 434 ? -74.945 3.451 57.479 1.00 77.12 434 LEU A C 1
ATOM 3610 O O . LEU A 1 434 ? -75.810 3.936 58.200 1.00 77.12 434 LEU A O 1
ATOM 3614 N N . MET A 1 435 ? -73.879 2.812 57.969 1.00 65.12 435 MET A N 1
ATOM 3615 C CA . MET A 1 435 ? -73.641 2.601 59.404 1.00 65.12 435 MET A CA 1
ATOM 3616 C C . MET A 1 435 ? -73.475 3.920 60.179 1.00 65.12 435 MET A C 1
ATOM 3618 O O . MET A 1 435 ? -73.905 4.009 61.322 1.00 65.12 435 MET A O 1
ATOM 3622 N N . SER A 1 436 ? -72.887 4.956 59.570 1.00 65.00 436 SER A N 1
ATOM 3623 C CA . SER A 1 436 ? -72.676 6.266 60.203 1.00 65.00 436 SER A CA 1
ATOM 3624 C C . SER A 1 436 ? -73.911 7.175 60.190 1.00 65.00 436 SER A C 1
ATOM 3626 O O . SER A 1 436 ? -73.873 8.237 60.801 1.00 65.00 436 SER A O 1
ATOM 3628 N N . LYS A 1 437 ? -74.974 6.813 59.458 1.00 61.03 437 LYS A N 1
ATOM 3629 C CA . LYS A 1 437 ? -76.266 7.529 59.428 1.00 61.03 437 LYS A CA 1
ATOM 3630 C C . LYS A 1 437 ? -77.357 6.832 60.253 1.00 61.03 437 LYS A C 1
ATOM 3632 O O . LYS A 1 437 ? -78.479 7.329 60.315 1.00 61.03 437 LYS A O 1
ATOM 3637 N N . ALA A 1 438 ? -77.058 5.678 60.849 1.00 54.12 438 ALA A N 1
ATOM 3638 C CA . ALA A 1 438 ? -78.001 4.916 61.654 1.00 54.12 438 ALA A CA 1
ATOM 3639 C C . ALA A 1 438 ? -77.975 5.390 63.120 1.00 54.12 438 ALA A C 1
ATOM 3641 O O . ALA A 1 438 ? -77.261 4.833 63.947 1.00 54.12 438 ALA A O 1
ATOM 3642 N N . ASP A 1 439 ? -78.808 6.376 63.460 1.00 53.75 439 ASP A N 1
ATOM 3643 C CA . ASP A 1 439 ? -79.030 6.830 64.847 1.00 53.75 439 ASP A CA 1
ATOM 3644 C C . ASP A 1 439 ? -79.927 5.871 65.669 1.00 53.75 439 ASP A C 1
ATOM 3646 O O . ASP A 1 439 ? -80.347 6.190 66.781 1.00 53.75 439 ASP A O 1
ATOM 3650 N N . ASN A 1 440 ? -80.239 4.675 65.150 1.00 54.75 440 ASN A N 1
ATOM 3651 C CA . ASN A 1 440 ? -81.153 3.723 65.785 1.00 54.75 440 ASN A CA 1
ATOM 3652 C C . ASN A 1 440 ? -80.434 2.442 66.248 1.00 54.75 440 ASN A C 1
ATOM 3654 O O . ASN A 1 440 ? -80.070 1.567 65.462 1.00 54.75 440 ASN A O 1
ATOM 3658 N N . VAL A 1 441 ? -80.294 2.309 67.570 1.00 55.25 441 VAL A N 1
ATOM 3659 C CA . VAL A 1 441 ? -79.562 1.248 68.299 1.00 55.25 441 VAL A CA 1
ATOM 3660 C C . VAL A 1 441 ? -80.082 -0.181 68.012 1.00 55.25 441 VAL A C 1
ATOM 3662 O O . VAL A 1 441 ? -79.371 -1.166 68.218 1.00 55.25 441 VAL A O 1
ATOM 3665 N N . ALA A 1 442 ? -81.302 -0.320 67.481 1.00 53.12 442 ALA A N 1
ATOM 3666 C CA . ALA A 1 442 ? -81.938 -1.609 67.192 1.00 53.12 442 ALA A CA 1
ATOM 3667 C C . ALA A 1 442 ? -81.493 -2.276 65.870 1.00 53.12 442 ALA A C 1
ATOM 3669 O O . ALA A 1 442 ? -81.635 -3.491 65.730 1.00 53.12 442 ALA A O 1
ATOM 3670 N N . GLU A 1 443 ? -80.940 -1.532 64.903 1.00 53.50 443 GLU A N 1
ATOM 3671 C CA . GLU A 1 443 ? -80.427 -2.130 63.654 1.00 53.50 443 GLU A CA 1
ATOM 3672 C C . GLU A 1 443 ? -78.974 -2.607 63.786 1.00 53.50 443 GLU A C 1
ATOM 3674 O O . GLU A 1 443 ? -78.614 -3.647 63.231 1.00 53.50 443 GLU A O 1
ATOM 3679 N N . LEU A 1 444 ? -78.168 -1.932 64.617 1.00 52.81 444 LEU A N 1
ATOM 3680 C CA . LEU A 1 444 ? -76.768 -2.290 64.879 1.00 52.81 444 LEU A CA 1
ATOM 3681 C C . LEU A 1 444 ? -76.610 -3.703 65.469 1.00 52.81 444 LEU A C 1
ATOM 3683 O O . LEU A 1 444 ? -75.656 -4.416 65.150 1.00 52.81 444 LEU A O 1
ATOM 3687 N N . THR A 1 445 ? -77.564 -4.134 66.297 1.00 53.62 445 THR A N 1
ATOM 3688 C CA . THR A 1 445 ? -77.559 -5.452 66.953 1.00 53.62 445 THR A CA 1
ATOM 3689 C C . THR A 1 445 ? -77.933 -6.602 66.014 1.00 53.62 445 THR A C 1
ATOM 3691 O O . THR A 1 445 ? -77.512 -7.729 66.260 1.00 53.62 445 THR A O 1
ATOM 3694 N N . LYS A 1 446 ? -78.633 -6.349 64.895 1.00 56.72 446 LYS A N 1
ATOM 3695 C CA . LYS A 1 446 ? -78.892 -7.379 63.867 1.00 56.72 446 LYS A CA 1
ATOM 3696 C C . LYS A 1 446 ? -77.694 -7.615 62.945 1.00 56.72 446 LYS A C 1
ATOM 3698 O O . LYS A 1 446 ? -77.502 -8.734 62.475 1.00 56.72 446 LYS A O 1
ATOM 3703 N N . THR A 1 447 ? -76.870 -6.596 62.704 1.00 52.03 447 THR A N 1
ATOM 3704 C CA . THR A 1 447 ? -75.679 -6.697 61.841 1.00 52.03 447 THR A CA 1
ATOM 3705 C C . THR A 1 447 ? -74.418 -7.185 62.562 1.00 52.03 447 THR A C 1
ATOM 3707 O O . THR A 1 447 ? -73.477 -7.620 61.905 1.00 52.03 447 THR A O 1
ATOM 3710 N N . LEU A 1 448 ? -74.399 -7.158 63.899 1.00 46.34 448 LEU A N 1
ATOM 3711 C CA . LEU A 1 448 ? -73.337 -7.706 64.756 1.00 46.34 448 LEU A CA 1
ATOM 3712 C C . LEU A 1 448 ? -73.589 -9.186 65.100 1.00 46.34 448 LEU A C 1
ATOM 3714 O O . LEU A 1 448 ? -73.526 -9.596 66.254 1.00 46.34 448 LEU A O 1
ATOM 3718 N N . THR A 1 449 ? -73.866 -10.024 64.102 1.00 44.59 449 THR A N 1
ATOM 3719 C CA . THR A 1 449 ? -73.695 -11.475 64.269 1.00 44.59 449 THR A CA 1
ATOM 3720 C C . THR A 1 449 ? -72.270 -11.833 63.866 1.00 44.59 449 THR A C 1
ATOM 3722 O O . THR A 1 449 ? -71.940 -12.002 62.695 1.00 44.59 449 THR A O 1
ATOM 3725 N N . VAL A 1 450 ? -71.394 -11.896 64.869 1.00 48.91 450 VAL A N 1
ATOM 3726 C CA . VAL A 1 450 ? -70.039 -12.432 64.727 1.00 48.91 450 VAL A CA 1
ATOM 3727 C C . VAL A 1 450 ? -70.169 -13.927 64.440 1.00 48.91 450 VAL A C 1
ATOM 3729 O O . VAL A 1 450 ? -70.543 -14.704 65.316 1.00 48.91 450 VAL A O 1
ATOM 3732 N N . VAL A 1 451 ? -69.877 -14.341 63.207 1.00 43.00 451 VAL A N 1
ATOM 3733 C CA . VAL A 1 451 ? -69.681 -15.758 62.886 1.00 43.00 451 VAL A CA 1
ATOM 3734 C C . VAL A 1 451 ? -68.353 -16.178 63.515 1.00 43.00 451 VAL A C 1
ATOM 3736 O O . VAL A 1 451 ? -67.282 -15.859 63.002 1.00 43.00 451 VAL A O 1
ATOM 3739 N N . CYS A 1 452 ? -68.423 -16.857 64.661 1.00 37.81 452 CYS A N 1
ATOM 3740 C CA . CYS A 1 452 ? -67.276 -17.524 65.269 1.00 37.81 452 CYS A CA 1
ATOM 3741 C C . CYS A 1 452 ? -66.685 -18.540 64.283 1.00 37.81 452 CYS A C 1
ATOM 3743 O O . CYS A 1 452 ? -67.316 -19.543 63.955 1.00 37.81 452 CYS A O 1
ATOM 3745 N N . VAL A 1 453 ? -65.447 -18.306 63.845 1.00 48.88 453 VAL A N 1
ATOM 3746 C CA . VAL A 1 453 ? -64.634 -19.280 63.107 1.00 48.88 453 VAL A CA 1
ATOM 3747 C C . VAL A 1 453 ? -63.952 -20.201 64.124 1.00 48.88 453 VAL A C 1
ATOM 3749 O O . VAL A 1 453 ? -62.756 -20.103 64.367 1.00 48.88 453 VAL A O 1
ATOM 3752 N N . LEU A 1 454 ? -64.727 -21.081 64.759 1.00 37.41 454 LEU A N 1
ATOM 3753 C CA . LEU A 1 454 ? -64.213 -22.285 65.418 1.00 37.41 454 LEU A CA 1
ATOM 3754 C C . LEU A 1 454 ? -65.168 -23.447 65.098 1.00 37.41 454 LEU A C 1
ATOM 3756 O O . LEU A 1 454 ? -66.375 -23.306 65.299 1.00 37.41 454 LEU A O 1
ATOM 3760 N N . PRO A 1 455 ? -64.674 -24.576 64.555 1.00 46.62 455 PRO A N 1
ATOM 3761 C CA . PRO A 1 455 ? -65.533 -25.628 64.032 1.00 46.62 455 PRO A CA 1
ATOM 3762 C C . PRO A 1 455 ? -66.086 -26.492 65.170 1.00 46.62 455 PRO A C 1
ATOM 3764 O O . PRO A 1 455 ? -65.384 -27.336 65.728 1.00 46.62 455 PRO A O 1
ATOM 3767 N N . GLU A 1 456 ? -67.369 -26.330 65.489 1.00 38.28 456 GLU A N 1
ATOM 3768 C CA . GLU A 1 456 ? -68.099 -27.324 66.274 1.00 38.28 456 GLU A CA 1
ATOM 3769 C C . GLU A 1 456 ? -68.432 -28.540 65.402 1.00 38.28 456 GLU A C 1
ATOM 3771 O O . GLU A 1 456 ? -69.148 -28.465 64.400 1.00 38.28 456 GLU A O 1
ATOM 3776 N N . ARG A 1 457 ? -67.898 -29.692 65.817 1.00 48.69 457 ARG A N 1
ATOM 3777 C CA . ARG A 1 457 ? -68.249 -31.022 65.318 1.00 48.69 457 ARG A CA 1
ATOM 3778 C C . ARG A 1 457 ? -69.762 -31.240 65.418 1.00 48.69 457 ARG A C 1
ATOM 3780 O O . ARG A 1 457 ? -70.291 -31.362 66.520 1.00 48.69 457 ARG A O 1
ATOM 3787 N N . LYS A 1 458 ? -70.431 -31.435 64.280 1.00 41.25 458 LYS A N 1
ATOM 3788 C CA . LYS A 1 458 ? -71.699 -32.173 64.226 1.00 41.25 458 LYS A CA 1
ATOM 3789 C C . LYS A 1 458 ? -71.567 -33.397 63.331 1.00 41.25 458 LYS A C 1
ATOM 3791 O O . LYS A 1 458 ? -71.061 -33.333 62.215 1.00 41.25 458 LYS A O 1
ATOM 3796 N N . ALA A 1 459 ? -71.983 -34.512 63.920 1.00 38.44 459 ALA A N 1
ATOM 3797 C CA . ALA A 1 459 ? -72.015 -35.855 63.373 1.00 38.44 459 ALA A CA 1
ATOM 3798 C C . ALA A 1 459 ? -72.998 -35.972 62.186 1.00 38.44 459 ALA A C 1
ATOM 3800 O O . ALA A 1 459 ? -73.919 -35.158 62.067 1.00 38.44 459 ALA A O 1
ATOM 3801 N N . PRO A 1 460 ? -72.802 -36.973 61.309 1.00 53.41 460 PRO A N 1
ATOM 3802 C CA . PRO A 1 460 ? -73.438 -37.046 60.003 1.00 53.41 460 PRO A CA 1
ATOM 3803 C C . PRO A 1 460 ? -74.849 -37.630 60.093 1.00 53.41 460 PRO A C 1
ATOM 3805 O O . PRO A 1 460 ? -75.144 -38.450 60.961 1.00 53.41 460 PRO A O 1
ATOM 3808 N N . THR A 1 461 ? -75.700 -37.271 59.133 1.00 39.62 461 THR A N 1
ATOM 3809 C CA . THR A 1 461 ? -76.891 -38.066 58.804 1.00 39.62 461 THR A CA 1
ATOM 3810 C C . THR A 1 461 ? -76.882 -38.480 57.331 1.00 39.62 461 THR A C 1
ATOM 3812 O O . THR A 1 461 ? -76.270 -37.796 56.510 1.00 39.62 461 THR A O 1
ATOM 3815 N N . PRO A 1 462 ? -77.468 -39.649 57.009 1.00 51.44 462 PRO A N 1
ATOM 3816 C CA . PRO A 1 462 ? -77.033 -40.481 55.892 1.00 51.44 462 PRO A CA 1
ATOM 3817 C C . PRO A 1 462 ? -78.050 -40.545 54.744 1.00 51.44 462 PRO A C 1
ATOM 3819 O O . PRO A 1 462 ? -79.244 -40.345 54.968 1.00 51.44 462 PRO A O 1
ATOM 3822 N N . ARG A 1 463 ? -77.559 -40.935 53.556 1.00 39.03 463 ARG A N 1
ATOM 3823 C CA . ARG A 1 463 ? -78.131 -41.855 52.530 1.00 39.03 463 ARG A CA 1
ATOM 3824 C C . ARG A 1 463 ? -77.512 -41.500 51.164 1.00 39.03 463 ARG A C 1
ATOM 3826 O O . ARG A 1 463 ? -77.521 -40.338 50.787 1.00 39.03 463 ARG A O 1
ATOM 3833 N N . CYS A 1 464 ? -76.742 -42.405 50.544 1.00 37.31 464 CYS A N 1
ATOM 3834 C CA . CYS A 1 464 ? -77.204 -43.461 49.611 1.00 37.31 464 CYS A CA 1
ATOM 3835 C C . CYS A 1 464 ? -77.867 -42.831 48.366 1.00 37.31 464 CYS A C 1
ATOM 3837 O O . CYS A 1 464 ? -78.843 -42.114 48.537 1.00 37.31 464 CYS A O 1
ATOM 3839 N N . ASN A 1 465 ? -77.448 -43.027 47.110 1.00 40.12 465 ASN A N 1
ATOM 3840 C CA . ASN A 1 465 ? -76.684 -44.094 46.451 1.00 40.12 465 ASN A CA 1
ATOM 3841 C C . ASN A 1 465 ? -76.124 -43.599 45.091 1.00 40.12 465 ASN A C 1
ATOM 3843 O O . ASN A 1 465 ? -76.722 -42.707 44.505 1.00 40.12 465 ASN A O 1
ATOM 3847 N N . GLU A 1 466 ? -75.062 -44.277 44.611 1.00 39.75 466 GLU A N 1
ATOM 3848 C CA . GLU A 1 466 ? -74.777 -44.676 43.204 1.00 39.75 466 GLU A CA 1
ATOM 3849 C C . GLU A 1 466 ? -74.623 -43.579 42.112 1.00 39.75 466 GLU A C 1
ATOM 3851 O O . GLU A 1 466 ? -75.406 -42.654 42.015 1.00 39.75 466 GLU A O 1
ATOM 3856 N N . SER A 1 467 ? -73.681 -43.615 41.162 1.00 38.78 467 SER A N 1
ATOM 3857 C CA . SER A 1 467 ? -72.749 -44.651 40.710 1.00 38.78 467 SER A CA 1
ATOM 3858 C C . SER A 1 467 ? -71.717 -44.062 39.724 1.00 38.78 467 SER A C 1
ATOM 3860 O O . SER A 1 467 ? -71.963 -43.052 39.074 1.00 38.78 467 SER A O 1
ATOM 3862 N N . MET A 1 468 ? -70.596 -44.783 39.613 1.00 38.41 468 MET A N 1
ATOM 3863 C CA . MET A 1 468 ? -69.753 -45.001 38.423 1.00 38.41 468 MET A CA 1
ATOM 3864 C C . MET A 1 468 ? -68.864 -43.876 37.854 1.00 38.41 468 MET A C 1
ATOM 3866 O O . MET A 1 468 ? -69.260 -43.010 37.083 1.00 38.41 468 MET A O 1
ATOM 3870 N N . PHE A 1 469 ? -67.574 -44.047 38.171 1.00 45.91 469 PHE A N 1
ATOM 3871 C CA . PHE A 1 469 ? -66.416 -43.937 37.278 1.00 45.91 469 PHE A CA 1
ATOM 3872 C C . PHE A 1 469 ? -66.723 -44.141 35.784 1.00 45.91 469 PHE A C 1
ATOM 3874 O O . PHE A 1 469 ? -67.494 -45.028 35.441 1.00 45.91 469 PHE A O 1
ATOM 3881 N N . ILE A 1 470 ? -65.967 -43.450 34.921 1.00 43.19 470 ILE A N 1
ATOM 3882 C CA . ILE A 1 470 ? -64.940 -44.046 34.037 1.00 43.19 470 ILE A CA 1
ATOM 3883 C C . ILE A 1 470 ? -64.084 -42.899 33.457 1.00 43.19 470 ILE A C 1
ATOM 3885 O O . ILE A 1 470 ? -64.579 -42.021 32.758 1.00 43.19 470 ILE A O 1
ATOM 3889 N N . ARG A 1 471 ? -62.778 -42.919 33.760 1.00 46.31 471 ARG A N 1
ATOM 3890 C CA . ARG A 1 471 ? -61.725 -42.401 32.866 1.00 46.31 471 ARG A CA 1
ATOM 3891 C C . ARG A 1 471 ? -61.488 -43.450 31.783 1.00 46.31 471 ARG A C 1
ATOM 3893 O O . ARG A 1 471 ? -61.551 -44.637 32.106 1.00 46.31 471 ARG A O 1
ATOM 3900 N N . PRO A 1 472 ? -61.024 -43.053 30.596 1.00 54.44 472 PRO A N 1
ATOM 3901 C CA . PRO A 1 472 ? -59.790 -43.707 30.159 1.00 54.44 472 PRO A CA 1
ATOM 3902 C C . PRO A 1 472 ? -58.770 -42.770 29.500 1.00 54.44 472 PRO A C 1
ATOM 3904 O O . PRO A 1 472 ? -59.136 -41.920 28.698 1.00 54.44 472 PRO A O 1
ATOM 3907 N N . LEU A 1 473 ? -57.516 -43.049 29.886 1.00 44.31 473 LEU A N 1
ATOM 3908 C CA . LEU A 1 473 ? -56.220 -42.928 29.195 1.00 44.31 473 LEU A CA 1
ATOM 3909 C C . LEU A 1 473 ? -55.846 -41.607 28.515 1.00 44.31 473 LEU A C 1
ATOM 3911 O O . LEU A 1 473 ? -56.333 -41.335 27.400 1.00 44.31 473 LEU A O 1
#

Radius of gyration: 78.26 Å; chains: 1; bounding box: 160×76×258 Å

Secondary structure (DSSP, 8-state):
-------------------------------HHHHHHHHHHHHHHHHHHHHHHHHHHHHHHHHHHHHHHHHHHHHHHHHHHHHHHHHHHHHHHHHHHHHHHHHHHHHHHHHHHHHHHHHHHHHHHHHHHHHHHHHHHHHHHHHHHHHHHHHHHHHHHHHHHHHHHHHHHHHHHHHHHHHHHHHHHHHHHHHHHHHHHHHHHHHHHHHHHHHHHHHHHHHHTTS-----TTSHHHHHHHHHHHHHHHHHHHHHHHHHHHHHHHHHHHHHHHHHHHHHHHHHHHHHHHHHHHHHHHHHHHHHHHHHHHHHHHHHHHHHHHHHHHHHHHHHHHHHHHHHHHHHHHHHHHS-HHHHH-TT---SS-----S-----------GGGT----HHHHHHHHHHTHHHHHHHHHHHHHHHHHHHHHHHHHHHHHHHHHHHHHHTT---HHHHHHH------S-------------------